Protein AF-A0A0G2FQZ4-F1 (afdb_monomer_lite)

Secondary structure (DSSP, 8-state):
--SSEEE--SHHHHHHHHHHHTTSEEEEEEE-TT-HHHHHHHHHHHHHHHHTTTEEEEEEETTTSHHHHHHTT--SSSEEEEEETTEEEEEEESS-HHHHHHHHT-----HHHHHHHHHHHHSTT--EEEE-SS-BTB--TT-HHHH---B----SPTTSHHHHHHHHHHHHHHHHHHH-GGG-EEEEEEEEEEETTTTTSHHHHHTHHHH-SS-TTTTTSEEEEEPPGGGSPTTEEEEEEEEEEEE-HHHHHHHHHHHHHHTSSEEEE----SBTHHHHTT-TTSS--SEEEE--GGGGGTSBTT--TTEEEEEEEEEEES---SEEEEES--SS-SSEEEEEEEPTTT--EEEEEE-EET----S--HHHHHHHHHHHHHH-GGGGTT-GGGG--EEEEEEEEEEEETTS-B--EEEEE-TTSPEEEEEE-B-BTT-TTTTHHHHHHHHHHHHHHHHHHHHHHHHHHHT--

Structure (mmCIF, N/CA/C/O backbone):
data_AF-A0A0G2FQZ4-F1
#
_entry.id   AF-A0A0G2FQZ4-F1
#
loop_
_atom_site.group_PDB
_atom_site.id
_atom_site.type_symbol
_atom_site.label_atom_id
_atom_site.label_alt_id
_atom_site.label_comp_id
_atom_site.label_asym_id
_atom_site.label_entity_id
_atom_site.label_seq_id
_atom_site.pdbx_PDB_ins_code
_atom_site.Cartn_x
_atom_site.Cartn_y
_atom_site.Cartn_z
_atom_site.occupancy
_atom_site.B_iso_or_equiv
_atom_site.auth_seq_id
_atom_site.auth_comp_id
_atom_site.auth_asym_id
_atom_site.auth_atom_id
_atom_site.pdbx_PDB_model_num
ATOM 1 N N . MET A 1 1 ? -29.193 20.112 5.923 1.00 38.94 1 MET A N 1
ATOM 2 C CA . MET A 1 1 ? -30.514 19.465 5.716 1.00 38.94 1 MET A CA 1
ATOM 3 C C . MET A 1 1 ? -30.246 17.968 5.620 1.00 38.94 1 MET A C 1
ATOM 5 O O . MET A 1 1 ? -29.115 17.638 5.292 1.00 38.94 1 MET A O 1
ATOM 9 N N . GLY A 1 2 ? -31.177 17.073 5.956 1.00 40.16 2 GLY A N 1
ATOM 10 C CA . GLY A 1 2 ? -30.874 15.635 5.943 1.00 40.16 2 GLY A CA 1
ATOM 11 C C . GLY A 1 2 ? -32.097 14.742 6.137 1.00 40.16 2 GLY A C 1
ATOM 12 O O . GLY A 1 2 ? -33.134 15.221 6.593 1.00 40.16 2 GLY A O 1
ATOM 13 N N . GLY A 1 3 ? -31.936 13.460 5.794 1.00 54.94 3 GLY A N 1
ATOM 14 C CA . GLY A 1 3 ? -32.988 12.440 5.801 1.00 54.94 3 GLY A CA 1
ATOM 15 C C . GLY A 1 3 ? -33.838 12.458 4.527 1.00 54.94 3 GLY A C 1
ATOM 16 O O . GLY A 1 3 ? -34.869 13.126 4.481 1.00 54.94 3 GLY A O 1
ATOM 17 N N . GLY A 1 4 ? -33.418 11.712 3.501 1.00 80.56 4 GLY A N 1
ATOM 18 C CA . GLY A 1 4 ? -34.180 11.523 2.261 1.00 80.56 4 GLY A CA 1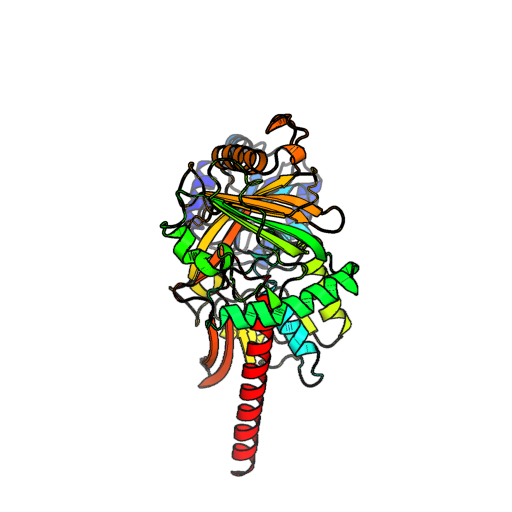
ATOM 19 C C . GLY A 1 4 ? -33.336 11.508 0.983 1.00 80.56 4 GLY A C 1
ATOM 20 O O . GLY A 1 4 ? -32.155 11.848 0.988 1.00 80.56 4 GLY A O 1
ATOM 21 N N . VAL A 1 5 ? -33.976 11.123 -0.127 1.00 92.50 5 VAL A N 1
ATOM 22 C CA . VAL A 1 5 ? -33.410 11.175 -1.486 1.00 92.50 5 VAL A CA 1
ATOM 23 C C . VAL A 1 5 ? -34.055 12.341 -2.229 1.00 92.50 5 VAL A C 1
ATOM 25 O O . VAL A 1 5 ? -35.254 12.315 -2.515 1.00 92.50 5 VAL A O 1
ATOM 28 N N . HIS A 1 6 ? -33.277 13.375 -2.530 1.00 95.31 6 HIS A N 1
ATOM 29 C CA . HIS A 1 6 ? -33.774 14.621 -3.108 1.00 95.31 6 HIS A CA 1
ATOM 30 C C . HIS A 1 6 ? -33.785 14.561 -4.644 1.00 95.31 6 HIS A C 1
ATOM 32 O O . HIS A 1 6 ? -32.773 14.260 -5.270 1.00 95.31 6 HIS A O 1
ATOM 38 N N . ASN A 1 7 ? -34.927 14.851 -5.272 1.00 96.44 7 ASN A N 1
ATOM 39 C CA . ASN A 1 7 ? -34.993 14.975 -6.730 1.00 96.44 7 ASN A CA 1
ATOM 40 C C . ASN A 1 7 ? -34.378 16.308 -7.166 1.00 96.44 7 ASN A C 1
ATOM 42 O O . ASN A 1 7 ? -34.721 17.338 -6.590 1.00 96.44 7 ASN A O 1
ATOM 46 N N . LEU A 1 8 ? -33.529 16.279 -8.189 1.00 97.19 8 LEU A N 1
ATOM 47 C CA . LEU A 1 8 ? -33.003 17.463 -8.863 1.00 97.19 8 LEU A CA 1
ATOM 48 C C . LEU A 1 8 ? -33.610 17.509 -10.270 1.00 97.19 8 LEU A C 1
ATOM 50 O O . LEU A 1 8 ? -33.634 16.495 -10.965 1.00 97.19 8 LEU A O 1
ATOM 54 N N . ALA A 1 9 ? -34.142 18.662 -10.661 1.00 95.19 9 ALA A N 1
ATOM 55 C CA . ALA A 1 9 ? -34.899 18.868 -11.896 1.00 95.19 9 ALA A CA 1
ATOM 56 C C . ALA A 1 9 ? -34.161 19.752 -12.921 1.00 95.19 9 ALA A C 1
ATOM 58 O O . ALA A 1 9 ? -34.719 20.096 -13.960 1.00 95.19 9 ALA A O 1
ATOM 59 N N . SER A 1 10 ? -32.917 20.156 -12.641 1.00 97.00 10 SER A N 1
ATOM 60 C CA . SER A 1 10 ? -32.083 20.907 -13.586 1.00 97.00 10 SER A CA 1
ATOM 61 C C . SER A 1 10 ? -30.588 20.792 -13.280 1.00 97.00 10 SER A C 1
ATOM 63 O O . SER A 1 10 ? -30.184 20.516 -12.147 1.00 97.00 10 SER A O 1
ATOM 65 N N . LYS A 1 11 ? -29.750 21.107 -14.274 1.00 94.31 11 LYS A N 1
ATOM 66 C CA . LYS A 1 11 ? -28.298 21.233 -14.098 1.00 94.31 11 LYS A CA 1
ATOM 67 C C . LYS A 1 11 ? -27.888 22.267 -13.043 1.00 94.31 11 LYS A C 1
ATOM 69 O O . LYS A 1 11 ? -26.976 22.001 -12.270 1.00 94.31 11 LYS A O 1
ATOM 74 N N . ALA A 1 12 ? -28.594 23.394 -12.936 1.00 96.31 12 ALA A N 1
ATOM 75 C CA . ALA A 1 12 ? -28.305 24.404 -11.914 1.00 96.31 12 ALA A CA 1
ATOM 76 C C . ALA A 1 12 ? -28.539 23.874 -10.483 1.00 96.31 12 ALA A C 1
ATOM 78 O O . ALA A 1 12 ? -27.800 24.214 -9.559 1.00 96.31 12 ALA A O 1
ATOM 79 N N . GLU A 1 13 ? -29.535 23.003 -10.291 1.00 96.44 13 GLU A N 1
ATOM 80 C CA . GLU A 1 13 ? -29.746 22.309 -9.016 1.00 96.44 13 GLU A CA 1
ATOM 81 C C . GLU A 1 13 ? -28.668 21.248 -8.749 1.00 96.44 13 GLU A C 1
ATOM 83 O O . GLU A 1 13 ? -28.275 21.072 -7.598 1.00 96.44 13 GLU A O 1
ATOM 88 N N . TRP A 1 14 ? -28.140 20.593 -9.788 1.00 95.94 14 TRP A N 1
ATOM 89 C CA . TRP A 1 14 ? -27.016 19.654 -9.682 1.00 95.94 14 TRP A CA 1
ATOM 90 C C . TRP A 1 14 ? -25.690 20.330 -9.304 1.00 95.94 14 TRP A C 1
ATOM 92 O O . TRP A 1 14 ? -25.050 19.929 -8.331 1.00 95.94 14 TRP A O 1
ATOM 102 N N . GLU A 1 15 ? -25.309 21.400 -10.002 1.00 94.38 15 GLU A N 1
ATOM 103 C CA . GLU A 1 15 ? -24.116 22.201 -9.688 1.00 94.38 15 GLU A CA 1
ATOM 104 C C . GLU A 1 15 ? -24.188 22.768 -8.260 1.00 94.38 15 GLU A C 1
ATOM 106 O O . GLU A 1 15 ? -23.214 22.723 -7.500 1.00 94.38 15 GLU A O 1
ATOM 111 N N . LYS A 1 16 ? -25.378 23.231 -7.852 1.00 94.88 16 LYS A N 1
ATOM 112 C CA . LYS A 1 16 ? -25.636 23.689 -6.485 1.00 94.88 16 LYS A CA 1
ATOM 113 C C . LYS A 1 16 ? -25.571 22.550 -5.463 1.00 94.88 16 LYS A C 1
ATOM 115 O O . LYS A 1 16 ? -24.991 22.749 -4.403 1.00 94.88 16 LYS A O 1
ATOM 120 N N . ALA A 1 17 ? -26.112 21.368 -5.762 1.00 93.44 17 ALA A N 1
ATOM 121 C CA . ALA A 1 17 ? -26.064 20.204 -4.875 1.00 93.44 17 ALA A CA 1
ATOM 122 C C . ALA A 1 17 ? -24.625 19.722 -4.612 1.00 93.44 17 ALA A C 1
ATOM 124 O O . ALA A 1 17 ? -24.269 19.456 -3.464 1.00 93.44 17 ALA A O 1
ATOM 125 N N . LEU A 1 18 ? -23.776 19.678 -5.648 1.00 89.81 18 LEU A N 1
ATOM 126 C CA . LEU A 1 18 ? -22.340 19.409 -5.494 1.00 89.81 18 LEU A CA 1
ATOM 127 C C . LEU A 1 18 ? -21.643 20.472 -4.631 1.00 89.81 18 LEU A C 1
ATOM 129 O O . LEU A 1 18 ? -20.832 20.132 -3.770 1.00 89.81 18 LEU A O 1
ATOM 133 N N . THR A 1 19 ? -21.970 21.749 -4.847 1.00 89.19 19 THR A N 1
ATOM 134 C CA . THR A 1 19 ? -21.366 22.877 -4.120 1.00 89.19 19 THR A CA 1
ATOM 135 C C . THR A 1 19 ? -21.771 22.889 -2.641 1.00 89.19 19 THR A C 1
ATOM 137 O O . THR A 1 19 ? -20.909 22.983 -1.768 1.00 89.19 19 THR A O 1
ATOM 140 N N . ASP A 1 20 ? -23.067 22.745 -2.346 1.00 90.56 20 ASP A N 1
ATOM 141 C CA . ASP A 1 20 ? -23.627 22.762 -0.988 1.00 90.56 20 ASP A CA 1
ATOM 142 C C . ASP A 1 20 ? -23.134 21.579 -0.132 1.00 90.56 20 ASP A C 1
ATOM 144 O O . ASP A 1 20 ? -22.959 21.727 1.079 1.00 90.56 20 ASP A O 1
ATOM 148 N N . ALA A 1 21 ? -22.900 20.410 -0.741 1.00 82.25 21 ALA A N 1
ATOM 149 C CA . ALA A 1 21 ? -22.370 19.232 -0.049 1.00 82.25 21 ALA A CA 1
ATOM 150 C C . ALA A 1 21 ? -20.895 19.394 0.371 1.00 82.25 21 ALA A C 1
ATOM 152 O O . ALA A 1 21 ? -20.440 18.758 1.330 1.00 82.25 21 ALA A O 1
ATOM 153 N N . GLY A 1 22 ? -20.133 20.245 -0.326 1.00 84.25 22 GLY A N 1
ATOM 154 C CA . GLY A 1 22 ? -18.739 20.554 -0.018 1.00 84.25 22 GLY A CA 1
ATOM 155 C C . GLY A 1 22 ? -17.857 19.305 0.081 1.00 84.25 22 GLY A C 1
ATOM 156 O O . GLY A 1 22 ? -17.551 18.660 -0.919 1.00 84.25 22 GLY A O 1
ATOM 157 N N . SER A 1 23 ? -17.424 18.967 1.302 1.00 73.69 23 SER A N 1
ATOM 158 C CA . SER A 1 23 ? -16.543 17.814 1.570 1.00 73.69 23 SER A CA 1
ATOM 159 C C . SER A 1 23 ? -17.260 16.555 2.074 1.00 73.69 23 SER A C 1
ATOM 161 O O . SER A 1 23 ? -16.607 15.549 2.379 1.00 73.69 23 SER A O 1
ATOM 163 N N . GLU A 1 24 ? -18.589 16.584 2.171 1.00 74.56 24 GLU A N 1
ATOM 164 C CA . GLU A 1 24 ? -19.391 15.396 2.459 1.00 74.56 24 GLU A CA 1
ATOM 165 C C . GLU A 1 24 ? -19.595 14.553 1.188 1.00 74.56 24 GLU A C 1
ATOM 167 O O . GLU A 1 24 ? -19.277 14.974 0.076 1.00 74.56 24 GLU A O 1
ATOM 172 N N . LEU A 1 25 ? -20.028 13.301 1.355 1.00 76.12 25 LEU A N 1
ATOM 173 C CA . LEU A 1 25 ? -20.219 12.394 0.222 1.00 76.12 25 LEU A CA 1
ATOM 174 C C . LEU A 1 25 ? -21.536 12.729 -0.486 1.00 76.12 25 LEU A C 1
ATOM 176 O O . LEU A 1 25 ? -22.551 12.925 0.170 1.00 76.12 25 LEU A O 1
ATOM 180 N N . VAL A 1 26 ? -21.541 12.730 -1.810 1.00 94.31 26 VAL A N 1
ATOM 181 C CA . VAL A 1 26 ? -22.738 12.863 -2.645 1.00 94.31 26 VAL A CA 1
ATOM 182 C C . VAL A 1 26 ? -23.010 11.522 -3.316 1.00 94.31 26 VAL A C 1
ATOM 184 O O . VAL A 1 26 ? -22.083 10.888 -3.820 1.00 94.31 26 VAL A O 1
ATOM 187 N N . VAL A 1 27 ? -24.270 11.089 -3.335 1.00 93.19 27 VAL A N 1
ATOM 188 C CA . VAL A 1 27 ? -24.733 9.868 -4.008 1.00 93.19 27 VAL A CA 1
ATOM 189 C C . VAL A 1 27 ? -25.872 10.251 -4.949 1.00 93.19 27 VAL A C 1
ATOM 191 O O . VAL A 1 27 ? -26.956 10.599 -4.488 1.00 93.19 27 VAL A O 1
ATOM 194 N N . LEU A 1 28 ? -25.628 10.200 -6.257 1.00 97.50 28 LEU A N 1
ATOM 195 C CA . LEU A 1 28 ? -26.597 10.541 -7.297 1.00 97.50 28 LEU A CA 1
ATOM 196 C C . LEU A 1 28 ? -27.138 9.270 -7.968 1.00 97.50 28 LEU A C 1
ATOM 198 O O . LEU A 1 28 ? -26.379 8.543 -8.608 1.00 97.50 28 LEU A O 1
ATOM 202 N N . ASP A 1 29 ? -28.443 9.028 -7.853 1.00 97.50 29 ASP A N 1
ATOM 203 C CA . ASP A 1 29 ? -29.185 7.997 -8.591 1.00 97.50 29 ASP A CA 1
ATOM 204 C C . ASP A 1 29 ? -29.658 8.553 -9.946 1.00 97.50 29 ASP A C 1
ATOM 206 O O . ASP A 1 29 ? -30.563 9.390 -10.009 1.00 97.50 29 ASP A O 1
ATOM 210 N N . CYS A 1 30 ? -29.027 8.117 -11.037 1.00 97.69 30 CYS A N 1
ATOM 211 C CA . CYS A 1 30 ? -29.455 8.439 -12.398 1.00 97.69 30 CYS A CA 1
ATOM 212 C C . CYS A 1 30 ? -30.462 7.372 -12.849 1.00 97.69 30 CYS A C 1
ATOM 214 O O . CYS A 1 30 ? -30.067 6.266 -13.242 1.00 97.69 30 CYS A O 1
ATOM 216 N N . PHE A 1 31 ? -31.755 7.692 -12.763 1.00 97.81 31 PHE A N 1
ATOM 217 C CA . PHE A 1 31 ? -32.866 6.769 -13.017 1.00 97.81 31 PHE A CA 1
ATOM 218 C C . PHE A 1 31 ? -33.664 7.166 -14.272 1.00 97.81 31 PHE A C 1
ATOM 220 O O . PHE A 1 31 ? -33.356 8.159 -14.920 1.00 97.81 31 PHE A O 1
ATOM 227 N N . ALA A 1 32 ? -34.683 6.376 -14.625 1.00 96.31 32 ALA A N 1
ATOM 228 C CA . ALA A 1 32 ? -35.689 6.757 -15.620 1.00 96.31 32 ALA A CA 1
ATOM 229 C C . ALA A 1 32 ? -37.085 6.257 -15.207 1.00 96.31 32 ALA A C 1
ATOM 231 O O . ALA A 1 32 ? -37.206 5.155 -14.657 1.00 96.31 32 ALA A O 1
ATOM 232 N N . THR A 1 33 ? -38.158 6.995 -15.497 1.00 95.06 33 THR A N 1
ATOM 233 C CA . THR A 1 33 ? -39.538 6.607 -15.121 1.00 95.06 33 THR A CA 1
ATOM 234 C C . THR A 1 33 ? -39.982 5.237 -15.658 1.00 95.06 33 THR A C 1
ATOM 236 O O . THR A 1 33 ? -40.796 4.555 -15.026 1.00 95.06 33 THR A O 1
ATOM 239 N N . TRP A 1 34 ? -39.450 4.782 -16.794 1.00 94.38 34 TRP A N 1
ATOM 240 C CA . TRP A 1 34 ? -39.745 3.479 -17.409 1.00 94.38 34 TRP A CA 1
ATOM 241 C C . TRP A 1 34 ? -38.851 2.335 -16.898 1.00 94.38 34 TRP A C 1
ATOM 243 O O . TRP A 1 34 ? -39.189 1.162 -17.063 1.00 94.38 34 TRP A O 1
ATOM 253 N N . CYS A 1 35 ? -37.747 2.644 -16.217 1.00 95.38 35 CYS A N 1
ATOM 254 C CA . CYS A 1 35 ? -36.758 1.673 -15.755 1.00 95.38 35 CYS A CA 1
ATOM 255 C C . CYS A 1 35 ? -37.290 0.779 -14.612 1.00 95.38 35 CYS A C 1
ATOM 257 O O . CYS A 1 35 ? -37.469 1.209 -13.470 1.00 95.38 35 CYS A O 1
ATOM 259 N N . GLY A 1 36 ? -37.496 -0.511 -14.902 1.00 94.56 36 GLY A N 1
ATOM 260 C CA . GLY A 1 36 ? -37.911 -1.517 -13.913 1.00 94.56 36 GLY A CA 1
ATOM 261 C C . GLY A 1 36 ? -36.935 -1.680 -12.734 1.00 94.56 36 GLY A C 1
ATOM 262 O O . GLY A 1 36 ? -37.365 -1.562 -11.586 1.00 94.56 36 GLY A O 1
ATOM 263 N N . PRO A 1 37 ? -35.622 -1.885 -12.968 1.00 94.94 37 PRO A N 1
ATOM 264 C CA . PRO A 1 37 ? -34.636 -2.007 -11.891 1.00 94.94 37 PRO A CA 1
ATOM 265 C C . PRO A 1 37 ? -34.536 -0.769 -10.986 1.00 94.94 37 PRO A C 1
ATOM 267 O O . PRO A 1 37 ? -34.324 -0.917 -9.786 1.00 94.94 37 PRO A O 1
ATOM 270 N N . CYS A 1 38 ? -34.777 0.430 -11.524 1.00 95.81 38 CYS A N 1
ATOM 271 C CA . CYS A 1 38 ? -34.823 1.680 -10.762 1.00 95.81 38 CYS A CA 1
ATOM 272 C C . CYS A 1 38 ? -35.952 1.659 -9.717 1.00 95.81 38 CYS A C 1
ATOM 274 O O . CYS A 1 38 ? -35.746 1.980 -8.548 1.00 95.81 38 CYS A O 1
ATOM 276 N N . LYS A 1 39 ? -37.139 1.177 -10.107 1.00 94.88 39 LYS A N 1
ATOM 277 C CA . LYS A 1 39 ? -38.287 1.005 -9.197 1.00 94.88 39 LYS A CA 1
ATOM 278 C C . LYS A 1 39 ? -38.024 -0.044 -8.113 1.00 94.88 39 LYS A C 1
ATOM 280 O O . LYS A 1 39 ? -38.529 0.100 -7.005 1.00 94.88 39 LYS A O 1
ATOM 285 N N . MET A 1 40 ? -37.222 -1.072 -8.410 1.00 94.00 40 MET A N 1
ATOM 286 C CA . MET A 1 40 ? -36.835 -2.091 -7.425 1.00 94.00 40 MET A CA 1
ATOM 287 C C . MET A 1 40 ? -35.807 -1.581 -6.404 1.00 94.00 40 MET A C 1
ATOM 289 O O . MET A 1 40 ? -35.879 -1.964 -5.239 1.00 94.00 40 MET A O 1
ATOM 293 N N . ILE A 1 41 ? -34.851 -0.739 -6.817 1.00 95.12 41 ILE A N 1
ATOM 294 C CA . ILE A 1 41 ? -33.781 -0.262 -5.926 1.00 95.12 41 ILE A CA 1
ATOM 295 C C . ILE A 1 41 ? -34.196 0.940 -5.070 1.00 95.12 41 ILE A C 1
ATOM 297 O O . ILE A 1 41 ? -33.734 1.046 -3.935 1.00 95.12 41 ILE A O 1
ATOM 301 N N . ALA A 1 42 ? -35.084 1.813 -5.563 1.00 95.12 42 ALA A N 1
ATOM 302 C CA . ALA A 1 42 ? -35.413 3.090 -4.923 1.00 95.12 42 ALA A CA 1
ATOM 303 C C . ALA A 1 42 ? -35.764 3.011 -3.416 1.00 95.12 42 ALA A C 1
ATOM 305 O O . ALA A 1 42 ? -35.213 3.816 -2.661 1.00 95.12 42 ALA A O 1
ATOM 306 N N . PRO A 1 43 ? -36.565 2.042 -2.912 1.00 94.94 43 PRO A N 1
ATOM 307 C CA . PRO A 1 43 ? -36.815 1.917 -1.471 1.00 94.94 43 PRO A CA 1
ATOM 308 C C . PRO A 1 43 ? -35.528 1.704 -0.663 1.00 94.94 43 PRO A C 1
ATOM 310 O O . PRO A 1 43 ? -35.376 2.248 0.428 1.00 94.94 43 PRO A O 1
ATOM 313 N N . LYS A 1 44 ? -34.559 0.968 -1.223 1.00 92.69 44 LYS A N 1
ATOM 314 C CA . LYS A 1 44 ? -33.281 0.696 -0.563 1.00 92.69 44 LYS A CA 1
ATOM 315 C C . LYS A 1 44 ? -32.315 1.887 -0.621 1.00 92.69 44 LYS A C 1
ATOM 317 O O . LYS A 1 44 ? -31.470 2.019 0.258 1.00 92.69 44 LYS A O 1
ATOM 322 N N . ILE A 1 45 ? -32.472 2.794 -1.587 1.00 93.62 45 ILE A N 1
ATOM 323 C CA . ILE A 1 45 ? -31.765 4.087 -1.588 1.00 93.62 45 ILE A CA 1
ATOM 324 C C . ILE A 1 45 ? -32.342 5.017 -0.513 1.00 93.62 45 ILE A C 1
ATOM 326 O O . ILE A 1 45 ? -31.581 5.708 0.160 1.00 93.62 45 ILE A O 1
ATOM 330 N N . VAL A 1 46 ? -33.659 4.973 -0.269 1.00 93.88 46 VAL A N 1
ATOM 331 C CA . VAL A 1 46 ? -34.282 5.694 0.855 1.00 93.88 46 VAL A CA 1
ATOM 332 C C . VAL A 1 46 ? -33.772 5.163 2.199 1.00 93.88 46 VAL A C 1
ATOM 334 O O . VAL A 1 46 ? -33.321 5.969 3.013 1.00 93.88 46 VAL A O 1
ATOM 337 N N . ASP A 1 47 ? -33.728 3.842 2.415 1.00 88.44 47 ASP A N 1
ATOM 338 C CA . ASP A 1 47 ? -33.050 3.246 3.583 1.00 88.44 47 ASP A CA 1
ATOM 339 C C . ASP A 1 47 ? -31.620 3.792 3.746 1.00 88.44 47 ASP A C 1
ATOM 341 O O . AS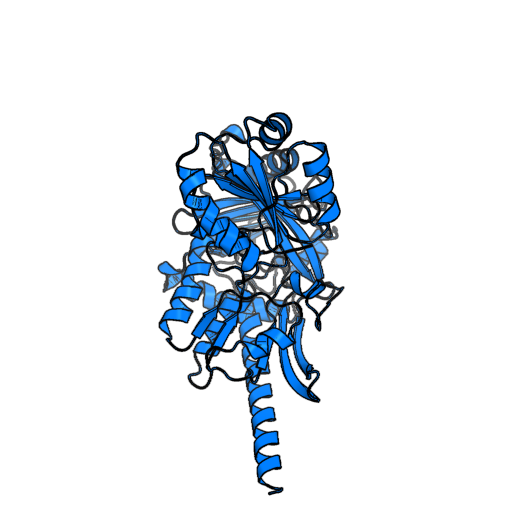P A 1 47 ? -31.244 4.218 4.836 1.00 88.44 47 ASP A O 1
ATOM 345 N N . PHE A 1 48 ? -30.819 3.794 2.671 1.00 83.81 48 PHE A N 1
ATOM 346 C CA . PHE A 1 48 ? -29.439 4.282 2.713 1.00 83.81 48 PHE A CA 1
ATOM 347 C C . PHE A 1 48 ? -29.357 5.779 3.043 1.00 83.81 48 PHE A C 1
ATOM 349 O O . PHE A 1 48 ? -28.497 6.165 3.831 1.00 83.81 48 PHE A O 1
ATOM 356 N N . SER A 1 49 ? -30.287 6.606 2.557 1.00 90.69 49 SER A N 1
ATOM 357 C CA . SER A 1 49 ? -30.354 8.031 2.920 1.00 90.69 49 SER A CA 1
ATOM 358 C C . SER A 1 49 ? -30.653 8.286 4.402 1.00 90.69 49 SER A C 1
ATOM 360 O O . SER A 1 49 ? -30.260 9.319 4.940 1.00 90.69 49 SER A O 1
ATOM 362 N N . ASN A 1 50 ? -31.281 7.321 5.083 1.00 84.56 50 ASN A N 1
ATOM 363 C CA . ASN A 1 50 ? -31.497 7.348 6.531 1.00 84.56 50 ASN A CA 1
ATOM 364 C C . ASN A 1 50 ? -30.325 6.702 7.302 1.00 84.56 50 ASN A C 1
ATOM 366 O O . ASN A 1 50 ? -29.974 7.146 8.390 1.00 84.56 50 ASN A O 1
ATOM 370 N N . GLN A 1 51 ? -29.692 5.668 6.738 1.00 77.88 51 GLN A N 1
ATOM 371 C CA . GLN A 1 51 ? -28.549 4.948 7.323 1.00 77.88 51 GLN A CA 1
ATOM 372 C C . GLN A 1 51 ? -27.241 5.762 7.278 1.00 77.88 51 GLN A C 1
ATOM 374 O O . GLN A 1 51 ? -26.369 5.585 8.131 1.00 77.88 51 GLN A O 1
ATOM 379 N N . PHE A 1 52 ? -27.089 6.646 6.289 1.00 72.94 52 PHE A N 1
ATOM 380 C CA . PHE A 1 52 ? -25.857 7.384 6.006 1.00 72.94 52 PHE A CA 1
ATOM 381 C C . PHE A 1 52 ? -26.072 8.906 6.031 1.00 72.94 52 PHE A C 1
ATOM 383 O O . PHE A 1 52 ? -25.729 9.597 5.081 1.00 72.94 52 PHE A O 1
ATOM 390 N N . GLU A 1 53 ? -26.554 9.442 7.158 1.00 78.56 53 GLU A N 1
ATOM 391 C CA . GLU A 1 53 ? -26.871 10.870 7.419 1.00 78.56 53 GLU A CA 1
ATOM 392 C C . GLU A 1 53 ? -25.793 11.920 7.041 1.00 78.56 53 GLU A C 1
ATOM 394 O O . GLU A 1 53 ? -26.050 13.118 7.114 1.00 78.56 53 GLU A O 1
ATOM 399 N N . LYS A 1 54 ? -24.563 11.492 6.725 1.00 75.19 54 LYS A N 1
ATOM 400 C CA . LYS A 1 54 ? -23.404 12.333 6.346 1.00 75.19 54 LYS A CA 1
ATOM 401 C C . LYS A 1 54 ? -23.032 12.176 4.865 1.00 75.19 54 LYS A C 1
ATOM 403 O O . LYS A 1 54 ? -21.902 12.454 4.460 1.00 75.19 54 LYS A O 1
ATOM 408 N N . ALA A 1 55 ? -23.965 11.638 4.089 1.00 80.56 55 ALA A N 1
ATOM 409 C CA . ALA A 1 55 ? -23.940 11.590 2.645 1.00 80.56 55 ALA A CA 1
ATOM 410 C C . ALA A 1 55 ? -25.256 12.181 2.121 1.00 80.56 55 ALA A C 1
ATOM 412 O O . ALA A 1 55 ? -26.331 11.894 2.646 1.00 80.56 55 ALA A O 1
ATOM 413 N N . HIS A 1 56 ? -25.161 13.018 1.096 1.00 92.38 56 HIS A N 1
ATOM 414 C CA . HIS A 1 56 ? -26.286 13.691 0.464 1.00 92.38 56 HIS A CA 1
ATOM 415 C C . HIS A 1 56 ? -26.785 12.819 -0.685 1.00 92.38 56 HIS A C 1
ATOM 417 O O . HIS A 1 56 ? -26.040 12.549 -1.629 1.00 92.38 56 HIS A O 1
ATOM 423 N N . PHE A 1 57 ? -28.026 12.344 -0.589 1.00 95.75 57 PHE A N 1
ATOM 424 C CA . PHE A 1 57 ? -28.626 11.477 -1.599 1.00 95.75 57 PHE A CA 1
ATOM 425 C C . PHE A 1 57 ? -29.502 12.303 -2.532 1.00 95.75 57 PHE A C 1
ATOM 427 O O . PHE A 1 57 ? -30.474 12.928 -2.103 1.00 95.75 57 PHE A O 1
ATOM 434 N N . TYR A 1 58 ? -29.174 12.258 -3.816 1.00 97.88 58 TYR A N 1
ATOM 435 C CA . TYR A 1 58 ? -29.902 12.927 -4.882 1.00 97.88 58 TYR A CA 1
ATOM 436 C C . TYR A 1 58 ? -30.331 11.931 -5.952 1.00 97.88 58 TYR A C 1
ATOM 438 O O . TYR A 1 58 ? -29.785 10.832 -6.058 1.00 97.88 58 TYR A O 1
ATOM 446 N N . LYS A 1 59 ? -31.285 12.337 -6.786 1.00 97.81 59 LYS A N 1
ATOM 447 C CA . LYS A 1 59 ? -31.647 11.617 -8.003 1.00 97.81 59 LYS A CA 1
ATOM 448 C C . LYS A 1 59 ? -31.991 12.573 -9.141 1.00 97.81 59 LYS A C 1
ATOM 450 O O . LYS A 1 59 ? -32.586 13.621 -8.890 1.00 97.81 59 LYS A O 1
ATOM 455 N N . ILE A 1 60 ? -31.667 12.174 -10.366 1.00 97.94 60 ILE A N 1
ATOM 456 C CA . ILE A 1 60 ? -32.115 12.813 -11.613 1.00 97.94 60 ILE A CA 1
ATOM 457 C C . ILE A 1 60 ? -32.808 11.767 -12.480 1.00 97.94 60 ILE A C 1
ATOM 459 O O . ILE A 1 60 ? -32.343 10.625 -12.550 1.00 97.94 60 ILE A O 1
ATOM 463 N N . ASP A 1 61 ? -33.906 12.144 -13.135 1.00 97.75 61 ASP A N 1
ATOM 464 C CA . ASP A 1 61 ? -34.401 11.357 -14.263 1.00 97.75 61 ASP A CA 1
ATOM 465 C C . ASP A 1 61 ? -33.590 11.750 -15.502 1.00 97.75 61 ASP A C 1
ATOM 467 O O . ASP A 1 61 ? -33.455 12.938 -15.806 1.00 97.75 61 ASP A O 1
ATOM 471 N N . VAL A 1 62 ? -33.008 10.771 -16.192 1.00 97.25 62 VAL A N 1
ATOM 472 C CA . VAL A 1 62 ? -32.154 11.027 -17.362 1.00 97.25 62 VAL A CA 1
ATOM 473 C C . VAL A 1 62 ? -32.936 11.546 -18.571 1.00 97.25 62 VAL A C 1
ATOM 475 O O . VAL A 1 62 ? -32.328 12.151 -19.451 1.00 97.25 62 VAL A O 1
ATOM 478 N N . ASP A 1 63 ? -34.257 11.340 -18.608 1.00 96.19 63 ASP A N 1
ATOM 479 C CA . ASP A 1 63 ? -35.125 11.876 -19.660 1.00 96.19 63 ASP A CA 1
ATOM 480 C C . ASP A 1 63 ? -35.520 13.344 -19.377 1.00 96.19 63 ASP A C 1
ATOM 482 O O . ASP A 1 63 ? -35.771 14.105 -20.312 1.00 96.19 63 ASP A O 1
ATOM 486 N N . GLU A 1 64 ? -35.552 13.762 -18.101 1.00 96.88 64 GLU A N 1
ATOM 487 C CA . GLU A 1 64 ? -35.886 15.138 -17.679 1.00 96.88 64 GLU A CA 1
ATOM 488 C C . GLU A 1 64 ? -34.650 16.048 -17.561 1.00 96.88 64 GLU A C 1
ATOM 490 O O . GLU A 1 64 ? -34.740 17.242 -17.848 1.00 96.88 64 GLU A O 1
ATOM 495 N N . VAL A 1 65 ? -33.488 15.495 -17.181 1.00 96.69 65 VAL A N 1
ATOM 496 C CA . VAL A 1 65 ? -32.210 16.223 -17.033 1.00 96.69 65 VAL A CA 1
ATOM 497 C C . VAL A 1 65 ? -31.119 15.612 -17.945 1.00 96.69 65 VAL A C 1
ATOM 499 O O . VAL A 1 65 ? -30.092 15.113 -17.466 1.00 96.69 65 VAL A O 1
ATOM 502 N N . PRO A 1 66 ? -31.331 15.599 -19.280 1.00 96.00 66 PRO A N 1
ATOM 503 C CA . PRO A 1 66 ? -30.473 14.876 -20.221 1.00 96.00 66 PRO A CA 1
ATOM 504 C C . PRO A 1 66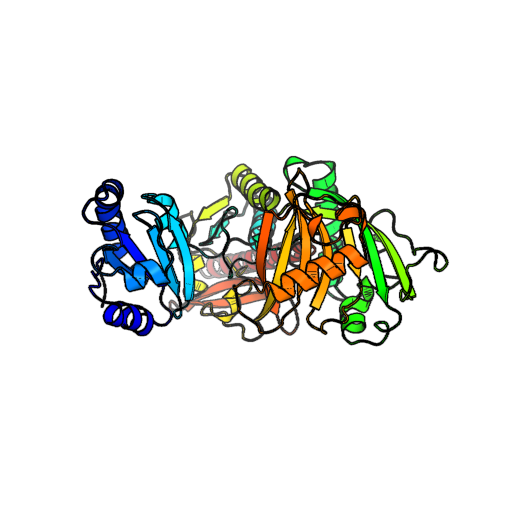 ? -29.080 15.495 -20.389 1.00 96.00 66 PRO A C 1
ATOM 506 O O 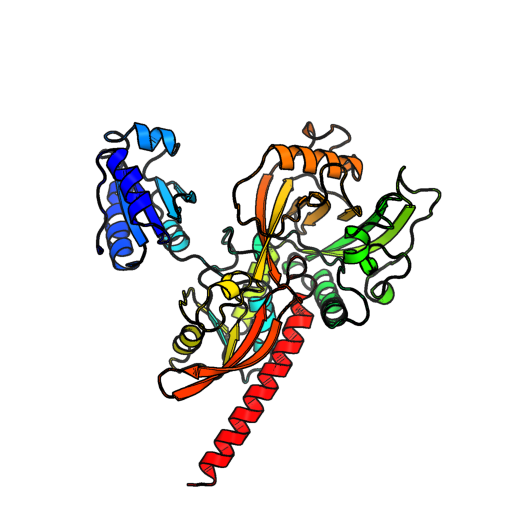. PRO A 1 66 ? -28.152 14.795 -20.786 1.00 96.00 66 PRO A O 1
ATOM 509 N N . ASP A 1 67 ? -28.903 16.781 -20.077 1.00 95.25 67 ASP A N 1
ATOM 510 C CA . ASP A 1 67 ? -27.613 17.471 -20.148 1.00 95.25 67 ASP A CA 1
ATOM 511 C C . ASP A 1 67 ? -26.646 16.975 -19.060 1.00 95.25 67 ASP A C 1
ATOM 513 O O . ASP A 1 67 ? -25.516 16.595 -19.371 1.00 95.25 67 ASP A O 1
ATOM 517 N N . VAL A 1 68 ? -27.110 16.860 -17.810 1.00 95.75 68 VAL A N 1
ATOM 518 C CA . VAL A 1 68 ? -26.343 16.233 -16.719 1.00 95.75 68 VAL A CA 1
ATOM 519 C C . VAL A 1 68 ? -26.124 14.743 -16.991 1.00 95.75 68 VAL A C 1
ATOM 521 O O . VAL A 1 68 ? -25.023 14.236 -16.776 1.00 95.75 68 VAL A O 1
ATOM 524 N N . ALA A 1 69 ? -27.130 14.028 -17.507 1.00 95.50 69 ALA A N 1
ATOM 525 C CA . ALA A 1 69 ? -26.982 12.613 -17.849 1.00 95.50 69 ALA A CA 1
ATOM 526 C C . ALA A 1 69 ? -25.929 12.380 -18.954 1.00 95.50 69 ALA A C 1
ATOM 528 O O . ALA A 1 69 ? -25.139 11.434 -18.867 1.00 95.50 69 ALA A O 1
ATOM 529 N N . GLN A 1 70 ? -25.872 13.259 -19.961 1.00 95.06 70 GLN A N 1
ATOM 530 C CA . GLN A 1 70 ? -24.861 13.229 -21.018 1.00 95.06 70 GLN A CA 1
ATOM 531 C C . GLN A 1 70 ? -23.466 13.593 -20.487 1.00 95.06 70 GLN A C 1
ATOM 533 O O . GLN A 1 70 ? -22.500 12.899 -20.805 1.00 95.06 70 GLN A O 1
ATOM 538 N N . GLU A 1 71 ? -23.353 14.638 -19.663 1.00 92.94 71 GLU A N 1
ATOM 539 C CA . GLU A 1 71 ? -22.091 15.091 -19.062 1.00 92.94 71 GLU A CA 1
ATOM 540 C C . GLU A 1 71 ? -21.470 14.031 -18.144 1.00 92.94 71 GLU A C 1
ATOM 542 O O . GLU A 1 71 ? -20.280 13.735 -18.241 1.00 92.94 71 GLU A O 1
ATOM 547 N N . LEU A 1 72 ? -22.292 13.381 -17.315 1.00 91.56 72 LEU A N 1
ATOM 548 C CA . LEU A 1 72 ? -21.871 12.267 -16.464 1.00 91.56 72 LEU A CA 1
ATOM 549 C C . LEU A 1 72 ? -21.702 10.944 -17.237 1.00 91.56 72 LEU A C 1
ATOM 551 O O . LEU A 1 72 ? -21.327 9.929 -16.642 1.00 91.56 72 LEU A O 1
ATOM 555 N N . GLY A 1 73 ? -21.950 10.932 -18.550 1.00 94.00 73 GLY A N 1
ATOM 556 C CA . GLY A 1 73 ? -21.723 9.784 -19.427 1.00 94.00 73 GLY A CA 1
ATOM 557 C C . GLY A 1 73 ? -22.633 8.584 -19.149 1.00 94.00 73 GLY A C 1
ATOM 558 O O . GLY A 1 73 ? -22.205 7.447 -19.355 1.00 94.00 73 GLY A O 1
ATOM 559 N N . ILE A 1 74 ? -23.857 8.812 -18.663 1.00 95.81 74 ILE A N 1
ATOM 560 C CA . ILE A 1 74 ? -24.802 7.751 -18.290 1.00 95.81 74 ILE A CA 1
ATOM 561 C C . ILE A 1 74 ? -25.246 6.965 -19.536 1.00 95.81 74 ILE A C 1
ATOM 563 O O . ILE A 1 74 ? -25.621 7.539 -20.556 1.00 95.81 74 ILE A O 1
ATOM 567 N N . ARG A 1 75 ? -25.185 5.627 -19.462 1.00 91.94 75 ARG A N 1
ATOM 568 C CA . ARG A 1 75 ? -25.502 4.707 -20.583 1.00 91.94 75 ARG A CA 1
ATOM 569 C C . ARG A 1 75 ? -26.478 3.581 -20.229 1.00 91.94 75 ARG A C 1
ATOM 571 O O . ARG A 1 75 ? -26.861 2.811 -21.105 1.00 91.94 75 ARG A O 1
ATOM 578 N N . ALA A 1 76 ? -26.842 3.449 -18.958 1.00 92.25 76 ALA A N 1
ATOM 579 C CA . ALA A 1 76 ? -27.762 2.438 -18.450 1.00 92.25 76 ALA A CA 1
ATOM 580 C C . ALA A 1 76 ? -28.375 2.919 -17.129 1.00 92.25 76 ALA A C 1
ATOM 582 O O . ALA A 1 76 ? -27.731 3.659 -16.384 1.00 92.25 76 ALA A O 1
ATOM 583 N N . MET A 1 77 ? -29.601 2.488 -16.828 1.00 96.75 77 MET A N 1
ATOM 584 C CA . MET A 1 77 ? -30.343 2.938 -15.649 1.00 96.75 77 MET A CA 1
ATOM 585 C C . MET A 1 77 ? -30.762 1.737 -14.776 1.00 96.75 77 MET A C 1
ATOM 587 O O . MET A 1 77 ? -31.176 0.704 -15.315 1.00 96.75 77 MET A O 1
ATOM 591 N N . PRO A 1 78 ? -30.679 1.844 -13.436 1.00 96.75 78 PRO A N 1
ATOM 592 C CA . PRO A 1 78 ? -30.104 2.968 -12.698 1.00 96.75 78 PRO A CA 1
ATOM 593 C C . PRO A 1 78 ? -28.573 2.968 -12.824 1.00 96.75 78 PRO A C 1
ATOM 595 O O . PRO A 1 78 ? -27.964 1.901 -12.925 1.00 96.75 78 PRO A O 1
ATOM 598 N N . THR A 1 79 ? -27.950 4.143 -12.783 1.00 96.06 79 THR A N 1
ATOM 599 C CA . THR A 1 79 ? -26.505 4.273 -12.540 1.00 96.06 79 THR A CA 1
ATOM 600 C C . THR A 1 79 ? -26.287 5.210 -11.365 1.00 96.06 79 THR A C 1
ATOM 602 O O . THR A 1 79 ? -26.748 6.348 -11.372 1.00 96.06 79 THR A O 1
ATOM 605 N N . PHE A 1 80 ? -25.562 4.729 -10.362 1.00 94.31 80 PHE A N 1
ATOM 606 C CA . PHE A 1 80 ? -25.211 5.492 -9.174 1.00 94.31 80 PHE A CA 1
ATOM 607 C C . PHE A 1 80 ? -23.839 6.117 -9.361 1.00 94.31 80 PHE A C 1
ATOM 609 O O . PHE A 1 80 ? -22.859 5.406 -9.581 1.00 94.31 80 PHE A O 1
ATOM 616 N N . LYS A 1 81 ? -23.764 7.439 -9.245 1.00 91.00 81 LYS A N 1
ATOM 617 C CA . LYS A 1 81 ? -22.523 8.212 -9.293 1.00 91.00 81 LYS A CA 1
ATOM 618 C C . LYS A 1 81 ? -22.235 8.761 -7.899 1.00 91.00 81 LYS A C 1
ATOM 620 O O . LYS A 1 81 ? -23.121 9.333 -7.268 1.00 91.00 81 LYS A O 1
ATOM 625 N N . LEU A 1 82 ? -21.018 8.565 -7.400 1.00 87.06 82 LEU A N 1
ATOM 626 C CA . LEU A 1 82 ? -20.594 9.079 -6.098 1.00 87.06 82 LEU A CA 1
ATOM 627 C C . LEU A 1 82 ? -19.606 10.223 -6.306 1.00 87.06 82 LEU A C 1
ATOM 629 O O . LEU A 1 82 ? -18.668 10.073 -7.088 1.00 87.06 82 LEU A O 1
ATOM 633 N N . PHE A 1 83 ? -19.780 11.326 -5.577 1.00 84.31 83 PHE A N 1
ATOM 634 C CA . PHE A 1 83 ? -18.900 12.498 -5.649 1.00 84.31 83 PHE A CA 1
ATOM 635 C C . PHE A 1 83 ? -18.461 12.965 -4.264 1.00 84.31 83 PHE A C 1
ATOM 637 O O . PHE A 1 83 ? -19.142 12.718 -3.268 1.00 84.31 83 PHE A O 1
ATOM 644 N N . LYS A 1 84 ? -17.322 13.651 -4.189 1.00 76.62 84 LYS A N 1
ATOM 645 C CA . LYS A 1 84 ? -16.828 14.288 -2.964 1.00 76.62 84 LYS A CA 1
ATOM 646 C C . LYS A 1 84 ? -15.905 15.449 -3.324 1.00 76.62 84 LYS A C 1
ATOM 648 O O . LYS A 1 84 ? -15.083 15.298 -4.218 1.00 76.62 84 LYS A O 1
ATOM 653 N N . ASN A 1 85 ? -16.012 16.589 -2.636 1.00 76.12 85 ASN A N 1
ATOM 654 C CA . ASN A 1 85 ? -15.317 17.829 -3.025 1.00 76.12 85 ASN A CA 1
ATOM 655 C C . ASN A 1 85 ? -15.649 18.279 -4.471 1.00 76.12 85 ASN A C 1
ATOM 657 O O . ASN A 1 85 ? -14.830 18.923 -5.116 1.00 76.12 85 ASN A O 1
ATOM 661 N N . GLY A 1 86 ? -16.817 17.895 -5.004 1.00 77.44 86 GLY A N 1
ATOM 662 C CA . GLY A 1 86 ? -17.204 18.098 -6.409 1.00 77.44 86 GLY A CA 1
ATOM 663 C C . GLY A 1 86 ? -16.692 17.039 -7.404 1.00 77.44 86 GLY A C 1
ATOM 664 O O . GLY A 1 86 ? -17.270 16.901 -8.478 1.00 77.44 86 GLY A O 1
ATOM 665 N N . GLU A 1 87 ? -15.671 16.247 -7.065 1.00 76.62 87 GLU A N 1
ATOM 666 C CA . GLU A 1 87 ? -15.066 15.251 -7.968 1.00 76.62 87 GLU A CA 1
ATOM 667 C C . GLU A 1 87 ? -15.797 13.899 -7.925 1.00 76.62 87 GLU A C 1
ATOM 669 O O . GLU A 1 87 ? -16.233 13.469 -6.856 1.00 76.62 87 GLU A O 1
ATOM 674 N N . GLN A 1 88 ? -15.901 13.185 -9.059 1.00 82.56 88 GLN A N 1
ATOM 675 C CA . GLN A 1 88 ? -16.476 11.830 -9.096 1.00 82.56 88 GLN A CA 1
ATOM 676 C C . GLN A 1 88 ? -15.503 10.819 -8.461 1.00 82.56 88 GLN A C 1
ATOM 678 O O . GLN A 1 88 ? -14.430 10.557 -8.998 1.00 82.56 88 GLN A O 1
ATOM 683 N N . VAL A 1 89 ? -15.908 10.199 -7.350 1.00 68.44 89 VAL A N 1
ATOM 684 C CA . VAL A 1 89 ? -15.115 9.212 -6.591 1.00 68.44 89 VAL A CA 1
ATOM 685 C C . VAL A 1 89 ? -15.585 7.764 -6.770 1.00 68.44 89 VAL A C 1
ATOM 687 O O . VAL A 1 89 ? -14.892 6.844 -6.345 1.00 68.44 89 VAL A O 1
ATOM 690 N N . GLY A 1 90 ? -16.741 7.522 -7.398 1.00 72.00 90 GLY A N 1
ATOM 691 C CA . GLY A 1 90 ? -17.227 6.160 -7.644 1.00 72.00 90 GLY A CA 1
ATOM 692 C C . GLY A 1 90 ? -18.395 6.067 -8.624 1.00 72.00 90 GLY A C 1
ATOM 693 O O . GLY A 1 90 ? -19.067 7.057 -8.911 1.00 72.00 90 GLY A O 1
ATOM 694 N N . GLU A 1 91 ? -18.635 4.858 -9.134 1.00 86.38 91 GLU A N 1
ATOM 695 C CA . GLU A 1 91 ? -19.723 4.542 -10.065 1.00 86.38 91 GLU A CA 1
ATOM 696 C C . GLU A 1 91 ? -20.219 3.102 -9.858 1.00 86.38 91 GLU A C 1
ATOM 698 O O . GLU A 1 91 ? -19.414 2.184 -9.691 1.00 86.38 91 GLU A O 1
ATOM 703 N N . ILE A 1 92 ? -21.540 2.895 -9.867 1.00 85.69 92 ILE A N 1
ATOM 704 C CA . ILE A 1 92 ? -22.180 1.574 -9.849 1.00 85.69 92 ILE A CA 1
ATOM 705 C C . ILE A 1 92 ? -23.295 1.559 -10.895 1.00 85.69 92 ILE A C 1
ATOM 707 O O . ILE A 1 92 ? -24.321 2.215 -10.726 1.00 85.69 92 ILE A O 1
ATOM 711 N N . VAL A 1 93 ? -23.124 0.767 -11.952 1.00 91.25 93 VAL A N 1
ATOM 712 C CA . VAL A 1 93 ? -24.172 0.532 -12.953 1.00 91.25 93 VAL A CA 1
ATOM 713 C C . VAL A 1 93 ? -25.082 -0.613 -12.494 1.00 91.25 93 VAL A C 1
ATOM 715 O O . VAL A 1 93 ? -24.611 -1.698 -12.146 1.00 91.25 93 VAL A O 1
ATOM 718 N N . GLY A 1 94 ? -26.394 -0.386 -12.534 1.00 88.38 94 GLY A N 1
ATOM 719 C CA . GLY A 1 94 ? -27.429 -1.369 -12.224 1.00 88.38 94 GLY A CA 1
ATOM 720 C C . GLY A 1 94 ? -27.898 -1.386 -10.763 1.00 88.38 94 GLY A C 1
ATOM 721 O O . GLY A 1 94 ? -27.259 -0.877 -9.842 1.00 88.38 94 GLY A O 1
ATOM 722 N N . ALA A 1 95 ? -29.057 -2.012 -10.546 1.00 91.06 95 ALA A N 1
ATOM 723 C CA . ALA A 1 95 ? -29.726 -2.120 -9.249 1.00 91.06 95 ALA A CA 1
ATOM 724 C C . ALA A 1 95 ? -29.028 -3.127 -8.309 1.00 91.06 95 ALA A C 1
ATOM 726 O O . ALA A 1 95 ? -29.519 -4.234 -8.089 1.00 91.06 95 ALA A O 1
ATOM 727 N N . ASN A 1 96 ? -27.869 -2.755 -7.758 1.00 84.94 96 ASN A N 1
ATOM 728 C CA . ASN A 1 96 ? -27.063 -3.607 -6.878 1.00 84.94 96 ASN A CA 1
ATOM 729 C C . ASN A 1 96 ? -26.934 -3.002 -5.462 1.00 84.94 96 ASN A C 1
ATOM 731 O O . ASN A 1 96 ? -25.964 -2.284 -5.197 1.00 84.94 96 ASN A O 1
ATOM 735 N N . PRO A 1 97 ? -27.856 -3.318 -4.524 1.00 75.06 97 PRO A N 1
ATOM 736 C CA . PRO A 1 97 ? -27.853 -2.755 -3.171 1.00 75.06 97 PRO A CA 1
ATOM 737 C C . PRO A 1 97 ? -26.511 -2.891 -2.453 1.00 75.06 97 PRO A C 1
ATOM 739 O O . PRO A 1 97 ? -26.073 -1.970 -1.773 1.00 75.06 97 PRO A O 1
ATOM 742 N N . LYS A 1 98 ? -25.842 -4.037 -2.624 1.00 62.84 98 LYS A N 1
ATOM 743 C CA . LYS A 1 98 ? -24.614 -4.375 -1.900 1.00 62.84 98 LYS A CA 1
ATOM 744 C C . LYS A 1 98 ? -23.400 -3.616 -2.433 1.00 62.84 98 LYS A C 1
ATOM 746 O O . LYS A 1 98 ? -22.545 -3.224 -1.642 1.00 62.84 98 LYS A O 1
ATOM 751 N N . ALA A 1 99 ? -23.319 -3.390 -3.745 1.00 57.69 99 ALA A N 1
ATOM 752 C CA . ALA A 1 99 ? -22.278 -2.545 -4.330 1.00 57.69 99 ALA A CA 1
ATOM 753 C C . ALA A 1 99 ? -22.462 -1.075 -3.922 1.00 57.69 99 ALA A C 1
ATOM 755 O O . ALA A 1 99 ? -21.494 -0.434 -3.526 1.00 57.69 99 ALA A O 1
ATOM 756 N N . ILE A 1 100 ? -23.705 -0.582 -3.929 1.00 71.00 100 ILE A N 1
ATOM 757 C CA . ILE A 1 100 ? -24.053 0.786 -3.517 1.00 71.00 100 ILE A CA 1
ATOM 758 C C . ILE A 1 100 ? -23.713 1.000 -2.033 1.00 71.00 100 ILE A C 1
ATOM 760 O O . ILE A 1 100 ? -22.965 1.918 -1.704 1.00 71.00 100 ILE A O 1
ATOM 764 N N . GLU A 1 101 ? -24.154 0.102 -1.143 1.00 70.38 101 GLU A N 1
ATOM 765 C CA . GLU A 1 101 ? -23.802 0.142 0.285 1.00 70.38 101 GLU A CA 1
ATOM 766 C C . GLU A 1 101 ? -22.284 0.107 0.504 1.00 70.38 101 GLU A C 1
ATOM 768 O O . GLU A 1 101 ? -21.755 0.872 1.310 1.00 70.38 101 GLU A O 1
ATOM 773 N N . THR A 1 102 ? -21.568 -0.745 -0.240 1.00 51.47 102 THR A N 1
ATOM 774 C CA . THR A 1 102 ? -20.104 -0.860 -0.143 1.00 51.47 102 THR A CA 1
ATOM 775 C C . THR A 1 102 ? -19.414 0.432 -0.576 1.00 51.47 102 THR A C 1
ATOM 777 O O . THR A 1 102 ? -18.526 0.898 0.137 1.00 51.47 102 THR A O 1
ATOM 780 N N . ALA A 1 103 ? -19.835 1.047 -1.683 1.00 57.91 103 ALA A N 1
ATOM 781 C CA . ALA A 1 103 ? -19.266 2.298 -2.185 1.00 57.91 103 ALA A CA 1
ATOM 782 C C . ALA A 1 103 ? -19.480 3.471 -1.209 1.00 57.91 103 ALA A C 1
ATOM 784 O O . ALA A 1 103 ? -18.557 4.240 -0.949 1.00 57.91 103 ALA A O 1
ATOM 785 N N . ILE A 1 104 ? -20.656 3.552 -0.578 1.00 57.09 104 ILE A N 1
ATOM 786 C CA . ILE A 1 104 ? -20.946 4.541 0.475 1.00 57.09 104 ILE A CA 1
ATOM 787 C C . ILE A 1 104 ? -20.091 4.279 1.741 1.00 57.09 104 ILE A C 1
ATOM 789 O O . ILE A 1 104 ? -19.704 5.204 2.461 1.00 57.09 104 ILE A O 1
ATOM 793 N N . SER A 1 105 ? -19.724 3.019 1.999 1.00 43.38 105 SER A N 1
ATOM 794 C CA . SER A 1 105 ? -19.143 2.546 3.267 1.00 43.38 105 SER A CA 1
ATOM 795 C C . SER A 1 105 ? -17.630 2.250 3.241 1.00 43.38 105 SER A C 1
ATOM 797 O O . SER A 1 105 ? -17.218 1.320 3.923 1.00 43.38 105 SER A O 1
ATOM 799 N N . SER A 1 106 ? -16.789 3.007 2.512 1.00 37.69 106 SER A N 1
ATOM 800 C CA . SER A 1 106 ? -15.419 2.592 2.074 1.00 37.69 106 SER A CA 1
ATOM 801 C C . SER A 1 106 ? -14.161 3.458 2.530 1.00 37.69 106 SER A C 1
ATOM 803 O O . SER A 1 106 ? -14.134 4.658 2.264 1.00 37.69 106 SER A O 1
ATOM 805 N N . ASN A 1 107 ? -13.212 2.902 3.360 1.00 32.66 107 ASN A N 1
ATOM 806 C CA . ASN A 1 107 ? -11.899 3.391 3.985 1.00 32.66 107 ASN A CA 1
ATOM 807 C C . ASN A 1 107 ? -11.526 2.760 5.376 1.00 32.66 107 ASN A C 1
ATOM 809 O O . ASN A 1 107 ? -12.192 3.104 6.338 1.00 32.66 107 ASN A O 1
ATOM 813 N N . LEU A 1 108 ? -10.496 1.948 5.718 1.00 49.91 108 LEU A N 1
ATOM 814 C CA . LEU A 1 108 ? -9.258 1.397 5.115 1.00 49.91 108 LEU A CA 1
ATOM 815 C C . LEU A 1 108 ? -8.800 0.101 5.872 1.00 49.91 108 LEU A C 1
ATOM 817 O O . LEU A 1 108 ? -8.660 0.186 7.089 1.00 49.91 108 LEU A O 1
ATOM 821 N N . ALA A 1 109 ? -8.465 -1.037 5.224 1.00 66.75 109 ALA A N 1
ATOM 822 C CA . ALA A 1 109 ? -7.780 -2.209 5.847 1.00 66.75 109 ALA A CA 1
ATOM 823 C C . ALA A 1 109 ? -6.458 -2.551 5.122 1.00 66.75 109 ALA A C 1
ATOM 825 O O . ALA A 1 109 ? -6.405 -3.434 4.264 1.00 66.75 109 ALA A O 1
ATOM 826 N N . GLY A 1 110 ? -5.390 -1.802 5.402 1.00 88.31 110 GLY A N 1
ATOM 827 C CA . GLY A 1 110 ? -4.098 -1.947 4.714 1.00 88.31 110 GLY A CA 1
ATOM 828 C C . GLY A 1 110 ? -3.260 -3.150 5.146 1.00 88.31 110 GLY A C 1
ATOM 829 O O . GLY A 1 110 ? -3.460 -3.695 6.232 1.00 88.31 110 GLY A O 1
ATOM 830 N N . VAL A 1 111 ? -2.260 -3.497 4.323 1.00 96.62 111 VAL A N 1
ATOM 831 C CA . VAL A 1 111 ? -1.256 -4.543 4.620 1.00 96.62 111 VAL A CA 1
ATOM 832 C C . VAL A 1 111 ? -0.669 -4.390 6.028 1.00 96.62 111 VAL A C 1
ATOM 834 O O . VAL A 1 111 ? -0.622 -5.366 6.766 1.00 96.62 111 VAL A O 1
ATOM 837 N N . THR A 1 112 ? -0.341 -3.167 6.458 1.00 95.94 112 THR A N 1
ATOM 838 C CA . THR A 1 112 ? 0.135 -2.876 7.817 1.00 95.94 112 THR A CA 1
ATOM 839 C C . THR A 1 112 ? -0.820 -3.392 8.898 1.00 95.94 112 THR 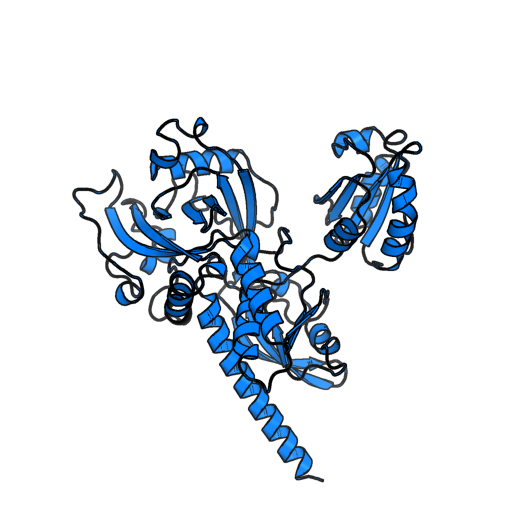A C 1
ATOM 841 O O . THR A 1 112 ? -0.407 -4.114 9.800 1.00 95.94 112 THR A O 1
ATOM 844 N N . GLY A 1 113 ? -2.111 -3.054 8.804 1.00 96.31 113 GLY A N 1
ATOM 845 C CA . GLY A 1 113 ? -3.120 -3.467 9.782 1.00 96.31 113 GLY A CA 1
ATOM 846 C C . GLY A 1 113 ? -3.378 -4.971 9.767 1.00 96.31 113 GLY A C 1
ATOM 847 O O . GLY A 1 113 ? -3.528 -5.573 10.827 1.00 96.31 113 GLY A O 1
ATOM 848 N N . LEU A 1 114 ? -3.373 -5.586 8.582 1.00 97.00 114 LEU A N 1
ATOM 849 C CA . LEU A 1 114 ? -3.575 -7.024 8.415 1.00 97.00 114 LEU A CA 1
ATOM 850 C C . LEU A 1 114 ? -2.388 -7.837 8.962 1.00 97.00 114 LEU A C 1
ATOM 852 O O . LEU A 1 114 ? -2.607 -8.759 9.743 1.00 97.00 114 LEU A O 1
ATOM 856 N N . THR A 1 115 ? -1.145 -7.469 8.634 1.00 98.38 115 THR A N 1
ATOM 857 C CA . THR A 1 115 ? 0.067 -8.146 9.136 1.00 98.38 115 THR A CA 1
ATOM 858 C C . THR A 1 115 ? 0.258 -7.936 10.643 1.00 98.38 115 THR A C 1
ATOM 860 O O . THR A 1 115 ? 0.582 -8.884 11.357 1.00 98.38 115 THR A O 1
ATOM 863 N N . THR A 1 116 ? -0.024 -6.735 11.165 1.00 98.25 116 THR A N 1
ATOM 864 C CA . THR A 1 116 ? 0.001 -6.468 12.616 1.00 98.25 116 THR A CA 1
ATOM 865 C C . THR A 1 116 ? -1.060 -7.285 13.357 1.00 98.25 116 THR A C 1
ATOM 867 O O . THR A 1 116 ? -0.757 -7.910 14.373 1.00 98.25 116 THR A O 1
ATOM 870 N N . ALA A 1 117 ? -2.292 -7.344 12.840 1.00 97.19 117 ALA A N 1
ATOM 871 C CA . ALA A 1 117 ? -3.336 -8.186 13.417 1.00 97.19 117 ALA A CA 1
ATOM 872 C C . ALA A 1 117 ? -2.981 -9.680 13.343 1.00 97.19 117 ALA A C 1
ATOM 874 O O . ALA A 1 117 ? -3.333 -10.421 14.259 1.00 97.19 117 ALA A O 1
ATOM 875 N N . LEU A 1 118 ? -2.272 -10.119 12.294 1.00 95.81 118 LEU A N 1
ATOM 876 C CA . LEU A 1 118 ? -1.886 -11.517 12.111 1.00 95.81 118 LEU A CA 1
ATOM 877 C C . LEU A 1 118 ? -0.884 -11.945 13.184 1.00 95.81 118 LEU A C 1
ATOM 879 O O . LEU A 1 118 ? -1.180 -12.887 13.915 1.00 95.81 118 LEU A O 1
ATOM 883 N N . LEU A 1 119 ? 0.214 -11.205 13.364 1.00 97.69 119 LEU A N 1
ATOM 884 C CA . LEU A 1 119 ? 1.201 -11.504 14.409 1.00 97.69 119 LEU A CA 1
ATOM 885 C C . LEU A 1 119 ? 0.604 -11.437 15.823 1.00 97.69 119 LEU A C 1
ATOM 887 O O . LEU A 1 119 ? 0.852 -12.311 16.650 1.00 97.69 119 LEU A O 1
ATOM 891 N N . LEU A 1 120 ? -0.252 -10.450 16.111 1.00 97.19 120 LEU A N 1
ATOM 892 C CA . LEU A 1 120 ? -0.954 -10.402 17.399 1.00 97.19 120 LEU A CA 1
ATOM 893 C C . LEU A 1 120 ? -1.904 -11.594 17.588 1.00 97.19 120 LEU A C 1
ATOM 895 O O . LEU A 1 120 ? -2.061 -12.080 18.707 1.00 97.19 120 LEU A O 1
ATOM 899 N N . SER A 1 121 ? -2.526 -12.090 16.514 1.00 95.25 121 SER A N 1
ATOM 900 C CA . SER A 1 121 ? -3.471 -13.209 16.585 1.00 95.25 121 SER A CA 1
ATOM 901 C C . SER A 1 121 ? -2.820 -14.555 16.905 1.00 95.25 121 SER A C 1
ATOM 903 O O . SER A 1 121 ? -3.535 -15.477 17.307 1.00 95.25 121 SER A O 1
ATOM 905 N N . GLU A 1 122 ? -1.493 -14.676 16.786 1.00 94.06 122 GLU A N 1
ATOM 906 C CA . GLU A 1 122 ? -0.730 -15.867 17.179 1.00 94.06 122 GLU A CA 1
ATOM 907 C C . GLU A 1 122 ? -0.820 -16.108 18.691 1.00 94.06 122 GLU A C 1
ATOM 909 O O . GLU A 1 122 ? -1.046 -17.241 19.126 1.00 94.06 122 GLU A O 1
ATOM 914 N N . ASN A 1 123 ? -0.754 -15.042 19.498 1.00 94.00 123 ASN A N 1
ATOM 915 C CA . ASN A 1 123 ? -0.859 -15.135 20.950 1.00 94.00 123 ASN A CA 1
ATOM 916 C C . ASN A 1 123 ? -2.337 -15.268 21.387 1.00 94.00 123 ASN A C 1
ATOM 918 O O . ASN A 1 123 ? -3.112 -14.316 21.255 1.00 94.00 123 ASN A O 1
ATOM 922 N N . PRO A 1 124 ? -2.759 -16.409 21.974 1.00 91.38 124 PRO A N 1
ATOM 923 C CA . PRO A 1 124 ? -4.164 -16.669 22.296 1.00 91.38 124 PRO A CA 1
ATOM 924 C C . PRO A 1 124 ? -4.746 -15.750 23.381 1.00 91.38 124 PRO A C 1
ATOM 926 O O . PRO A 1 124 ? -5.961 -15.756 23.579 1.00 91.38 124 PRO A O 1
ATOM 929 N N . ARG A 1 125 ? -3.919 -14.954 24.080 1.00 92.25 125 ARG A N 1
ATOM 930 C CA . ARG A 1 125 ? -4.396 -13.954 25.049 1.00 92.25 125 ARG A CA 1
ATOM 931 C C . ARG A 1 125 ? -5.151 -12.797 24.385 1.00 92.25 125 ARG A C 1
ATOM 933 O O . ARG A 1 125 ? -5.956 -12.150 25.053 1.00 92.25 125 ARG A O 1
ATOM 940 N N . TYR A 1 126 ? -4.882 -12.517 23.107 1.00 94.12 126 TYR A N 1
ATOM 941 C CA . TYR A 1 126 ? -5.441 -11.365 22.407 1.00 94.12 126 TYR A CA 1
ATOM 942 C C . TYR A 1 126 ? -6.755 -11.707 21.703 1.00 94.12 126 TYR A C 1
ATOM 944 O O . TYR A 1 126 ? -6.851 -12.634 20.900 1.00 94.12 126 TYR A O 1
ATOM 952 N N . LYS A 1 127 ? -7.782 -10.908 22.005 1.00 93.88 127 LYS A N 1
ATOM 953 C CA . LYS A 1 127 ? -9.038 -10.840 21.254 1.00 93.88 127 LYS A CA 1
ATOM 954 C C . LYS A 1 127 ? -8.951 -9.596 20.390 1.00 93.88 127 LYS A C 1
ATOM 956 O O . LYS A 1 127 ? -8.717 -8.520 20.928 1.00 93.88 127 LYS A O 1
ATOM 961 N N . ILE A 1 128 ? -9.090 -9.749 19.078 1.00 96.56 128 ILE A N 1
ATOM 962 C CA . ILE A 1 128 ? -8.734 -8.696 18.121 1.00 96.56 128 ILE A CA 1
ATOM 963 C C . ILE A 1 128 ? -9.963 -8.300 17.306 1.00 96.56 128 ILE A C 1
ATOM 965 O O . ILE A 1 128 ? -10.721 -9.154 16.840 1.00 96.56 128 ILE A O 1
ATOM 969 N N . THR A 1 129 ? -10.149 -6.997 17.102 1.00 96.56 129 THR A N 1
ATOM 970 C CA . THR A 1 129 ? -11.121 -6.459 16.146 1.00 96.56 129 THR A CA 1
ATOM 971 C C . THR A 1 129 ? -10.386 -5.618 15.110 1.00 96.56 129 THR A C 1
ATOM 973 O O . THR A 1 129 ? -9.859 -4.562 15.446 1.00 96.56 129 THR A O 1
ATOM 976 N N . VAL A 1 130 ? -10.352 -6.071 13.855 1.00 96.19 130 VAL A N 1
ATOM 977 C CA . VAL A 1 130 ? -9.816 -5.282 12.736 1.00 96.19 130 VAL A CA 1
ATOM 978 C C . VAL A 1 130 ? -10.937 -4.376 12.238 1.00 96.19 130 VAL A C 1
ATOM 980 O O . VAL A 1 130 ? -11.867 -4.833 11.573 1.00 96.19 130 VAL A O 1
ATOM 983 N N . ALA A 1 131 ? -10.876 -3.105 12.625 1.00 91.69 131 ALA A N 1
ATOM 984 C CA . ALA A 1 131 ? -11.899 -2.105 12.352 1.00 91.69 131 ALA A CA 1
ATOM 985 C C . ALA A 1 131 ? -11.476 -1.189 11.197 1.00 91.69 131 ALA A C 1
ATOM 987 O O . ALA A 1 131 ? -10.514 -0.434 11.321 1.00 91.69 131 ALA A O 1
ATOM 988 N N . ALA A 1 132 ? -12.175 -1.289 10.067 1.00 90.25 132 ALA A N 1
ATOM 989 C CA . ALA A 1 132 ? -11.688 -0.774 8.796 1.00 90.25 132 ALA A CA 1
ATOM 990 C C . ALA A 1 132 ? -12.814 -0.622 7.766 1.00 90.25 132 ALA A C 1
ATOM 992 O O . ALA A 1 132 ? -13.371 -1.613 7.309 1.00 90.25 132 ALA A O 1
ATOM 993 N N . LYS A 1 133 ? -13.175 0.599 7.364 1.00 82.44 133 LYS A N 1
ATOM 994 C CA . LYS A 1 133 ? -14.302 0.820 6.441 1.00 82.44 133 LYS A CA 1
ATOM 995 C C . LYS A 1 133 ? -14.022 0.329 4.987 1.00 82.44 133 LYS A C 1
ATOM 997 O O . LYS A 1 133 ? -14.969 -0.097 4.350 1.00 82.44 133 LYS A O 1
ATOM 1002 N N . HIS A 1 134 ? -12.775 0.194 4.489 1.00 82.81 134 HIS A N 1
ATOM 1003 C CA . HIS A 1 134 ? -12.456 -0.672 3.315 1.00 82.81 134 HIS A CA 1
ATOM 1004 C C . HIS A 1 134 ? -11.965 -2.038 3.790 1.00 82.81 134 HIS A C 1
ATOM 1006 O O . HIS A 1 134 ? -11.354 -2.124 4.852 1.00 82.81 134 HIS A O 1
ATOM 1012 N N . MET A 1 135 ? -12.111 -3.056 2.946 1.00 82.00 135 MET A N 1
ATOM 1013 C CA . MET A 1 135 ? -11.492 -4.374 3.078 1.00 82.00 135 MET A CA 1
ATOM 1014 C C . MET A 1 135 ? -10.763 -4.772 1.778 1.00 82.00 135 MET A C 1
ATOM 1016 O O . MET A 1 135 ? -11.012 -4.182 0.725 1.00 82.00 135 MET A O 1
ATOM 1020 N N . PRO A 1 136 ? -9.882 -5.788 1.810 1.00 85.00 136 PRO A N 1
ATOM 1021 C CA . PRO A 1 136 ? -9.322 -6.384 0.600 1.00 85.00 136 PRO A CA 1
ATOM 1022 C C . PRO A 1 136 ? -10.400 -6.796 -0.408 1.00 85.00 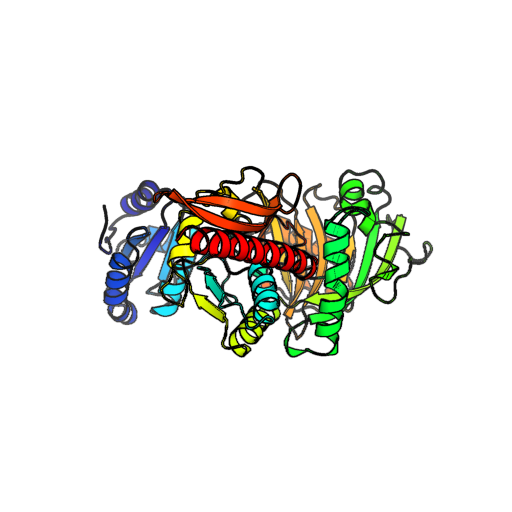136 PRO A C 1
ATOM 1024 O O . PRO A 1 136 ? -11.358 -7.481 -0.052 1.00 85.00 136 PRO A O 1
ATOM 1027 N N . GLY A 1 137 ? -10.223 -6.364 -1.657 1.00 72.12 137 GLY A N 1
ATOM 1028 C CA . GLY A 1 137 ? -11.224 -6.438 -2.727 1.00 72.12 137 GLY A CA 1
ATOM 1029 C C . GLY A 1 137 ? -11.728 -5.058 -3.167 1.00 72.12 137 GLY A C 1
ATOM 1030 O O . GLY A 1 137 ? -12.058 -4.885 -4.337 1.00 72.12 137 GLY A O 1
ATOM 1031 N N . ASP A 1 138 ? -11.714 -4.067 -2.272 1.00 78.38 138 ASP A N 1
ATOM 1032 C CA . ASP A 1 138 ? -12.072 -2.683 -2.599 1.00 78.38 138 ASP A CA 1
ATOM 1033 C C . ASP A 1 138 ? -10.916 -1.950 -3.318 1.00 78.38 138 ASP A C 1
ATOM 1035 O O . ASP A 1 138 ? -9.742 -2.228 -3.062 1.00 78.38 138 ASP A O 1
ATOM 1039 N N . TYR A 1 139 ? -11.241 -0.960 -4.157 1.00 77.44 139 TYR A N 1
ATOM 1040 C CA . TYR A 1 139 ? -10.290 -0.050 -4.815 1.00 77.44 139 TYR A CA 1
ATOM 1041 C C . TYR A 1 139 ? -10.768 1.404 -4.666 1.00 77.44 139 TYR A C 1
ATOM 1043 O O . TYR A 1 139 ? -11.864 1.729 -5.105 1.00 77.44 139 TYR A O 1
ATOM 1051 N N . ASP A 1 140 ? -9.940 2.269 -4.075 1.00 85.31 140 ASP A N 1
ATOM 1052 C CA . ASP A 1 140 ? -10.213 3.701 -3.850 1.00 85.31 140 ASP A CA 1
ATOM 1053 C C . ASP A 1 140 ? -8.895 4.446 -3.584 1.00 85.31 140 ASP A C 1
ATOM 1055 O O . ASP A 1 140 ? -7.947 3.870 -3.043 1.00 85.31 140 ASP A O 1
ATOM 1059 N N . ILE A 1 141 ? -8.823 5.729 -3.940 1.00 84.31 141 ILE A N 1
ATOM 1060 C CA . ILE A 1 141 ? -7.599 6.545 -3.892 1.00 84.31 141 ILE A CA 1
ATOM 1061 C C . ILE A 1 141 ? -6.980 6.697 -2.487 1.00 84.31 141 ILE A C 1
ATOM 1063 O O . ILE A 1 141 ? -5.761 6.813 -2.347 1.00 84.31 141 ILE A O 1
ATOM 1067 N N . GLN A 1 142 ? -7.792 6.625 -1.430 1.00 85.38 142 GLN A N 1
ATOM 1068 C CA . GLN A 1 142 ? -7.352 6.684 -0.034 1.00 85.38 142 GLN A CA 1
ATOM 1069 C C . GLN A 1 142 ? -6.803 5.320 0.444 1.00 85.38 142 GLN A C 1
ATOM 1071 O O . GLN A 1 142 ? -6.087 5.256 1.448 1.00 85.38 142 GLN A O 1
ATOM 1076 N N . TYR A 1 143 ? -7.069 4.225 -0.284 1.00 91.75 143 TYR A N 1
ATOM 1077 C CA . TYR A 1 143 ? -6.605 2.869 0.022 1.00 91.75 143 TYR A CA 1
ATOM 1078 C C . TYR A 1 143 ? -5.326 2.503 -0.731 1.00 91.75 143 TYR A C 1
ATOM 1080 O O . TYR A 1 143 ? -5.350 1.850 -1.764 1.00 91.75 143 TYR A O 1
ATOM 1088 N N . ALA A 1 144 ? -4.170 2.864 -0.175 1.00 96.25 144 ALA A N 1
ATOM 1089 C CA . ALA A 1 144 ? -2.872 2.650 -0.824 1.00 96.25 144 ALA A CA 1
ATOM 1090 C C . ALA A 1 144 ? -2.521 1.178 -1.163 1.00 96.25 144 ALA A C 1
ATOM 1092 O O . ALA A 1 144 ? -1.723 0.934 -2.068 1.00 96.25 144 ALA A O 1
ATOM 1093 N N . SER A 1 145 ? -3.055 0.185 -0.437 1.00 97.62 145 SER A N 1
ATOM 1094 C CA . SER A 1 145 ? -2.554 -1.198 -0.515 1.00 97.62 145 SER A CA 1
ATOM 1095 C C . SER A 1 145 ? -2.835 -1.926 -1.846 1.00 97.62 145 SER A C 1
ATOM 1097 O O . SER A 1 145 ? -1.886 -2.522 -2.361 1.00 97.62 145 SER A O 1
ATOM 1099 N N . PRO A 1 146 ? -4.041 -1.903 -2.449 1.00 95.44 146 PRO A N 1
ATOM 1100 C CA . PRO A 1 146 ? -4.300 -2.595 -3.720 1.00 95.44 146 PRO A CA 1
ATOM 1101 C C . PRO A 1 146 ? -3.539 -2.012 -4.924 1.00 95.44 146 PRO A C 1
ATOM 1103 O O . PRO A 1 146 ? -3.198 -2.759 -5.846 1.00 95.44 146 PRO A O 1
ATOM 1106 N N . TRP A 1 147 ? -3.246 -0.705 -4.899 1.00 96.75 147 TRP A N 1
ATOM 1107 C CA . TRP A 1 147 ? -2.540 0.029 -5.963 1.00 96.75 147 TRP A CA 1
ATOM 1108 C C . TRP A 1 147 ? -1.032 -0.241 -6.034 1.00 96.75 147 TRP A C 1
ATOM 1110 O O . TRP A 1 147 ? -0.405 0.045 -7.053 1.00 96.75 147 TRP A O 1
ATOM 1120 N N . ALA A 1 148 ? -0.434 -0.758 -4.958 1.00 97.62 148 ALA A N 1
ATOM 1121 C CA . ALA A 1 148 ? 0.990 -1.070 -4.925 1.00 97.62 148 ALA A CA 1
ATOM 1122 C C . ALA A 1 148 ? 1.357 -2.190 -5.916 1.00 97.62 148 ALA A C 1
ATOM 1124 O O . ALA A 1 148 ? 0.507 -2.985 -6.317 1.00 97.62 148 ALA A O 1
ATOM 1125 N N . GLY A 1 149 ? 2.641 -2.270 -6.279 1.00 97.44 149 GLY A N 1
ATOM 1126 C CA . GLY A 1 149 ? 3.154 -3.225 -7.265 1.00 97.44 149 GLY A CA 1
ATOM 1127 C C . GLY A 1 149 ? 2.763 -4.685 -6.986 1.00 97.44 149 GLY A C 1
ATOM 1128 O O . GLY A 1 149 ? 1.936 -5.222 -7.711 1.00 97.44 149 GLY A O 1
ATOM 1129 N N . ALA A 1 150 ? 3.258 -5.347 -5.941 1.00 98.00 150 ALA A N 1
ATOM 1130 C CA . ALA A 1 150 ? 4.300 -4.905 -5.011 1.00 98.00 150 ALA A CA 1
ATOM 1131 C C . ALA A 1 150 ? 5.479 -5.890 -5.033 1.00 98.00 150 ALA A C 1
ATOM 1133 O O . ALA A 1 150 ? 5.317 -7.038 -5.433 1.00 98.00 150 ALA A O 1
ATOM 1134 N N . ASN A 1 151 ? 6.658 -5.467 -4.588 1.00 98.62 151 ASN A N 1
ATOM 1135 C CA . ASN A 1 151 ? 7.835 -6.327 -4.489 1.00 98.62 151 ASN A CA 1
ATOM 1136 C C . ASN A 1 151 ? 8.597 -6.083 -3.178 1.00 98.62 151 ASN A C 1
ATOM 1138 O O . ASN A 1 151 ? 8.215 -5.232 -2.371 1.00 98.62 151 ASN A O 1
ATOM 1142 N N . TYR A 1 152 ? 9.665 -6.851 -2.968 1.00 98.50 152 TYR A N 1
ATOM 1143 C CA . TYR A 1 152 ? 10.702 -6.528 -1.992 1.00 98.50 152 TYR A CA 1
ATOM 1144 C C . TYR A 1 152 ? 11.923 -5.943 -2.715 1.00 98.50 152 TYR A C 1
ATOM 1146 O O . TYR A 1 152 ? 12.621 -6.648 -3.448 1.00 98.50 152 TYR A O 1
ATOM 1154 N N . MET A 1 153 ? 12.163 -4.646 -2.525 1.00 96.75 153 MET A N 1
ATOM 1155 C CA . MET A 1 153 ? 13.248 -3.899 -3.164 1.00 96.75 153 MET A CA 1
ATOM 1156 C C . MET A 1 153 ? 13.751 -2.825 -2.179 1.00 96.75 153 MET A C 1
ATOM 1158 O O . MET A 1 153 ? 13.170 -1.739 -2.121 1.00 96.75 153 MET A O 1
ATOM 1162 N N . PRO A 1 154 ? 14.750 -3.127 -1.327 1.00 93.94 154 PRO A N 1
ATOM 1163 C CA . PRO A 1 154 ? 15.116 -2.272 -0.196 1.00 93.94 154 PRO A CA 1
ATOM 1164 C C . PRO A 1 154 ? 15.530 -0.855 -0.602 1.00 93.94 154 PRO A C 1
ATOM 1166 O O . PRO A 1 154 ? 16.525 -0.659 -1.291 1.00 93.94 154 PRO A O 1
ATOM 1169 N N . VAL A 1 155 ? 14.770 0.138 -0.132 1.00 93.88 155 VAL A N 1
ATOM 1170 C CA . VAL A 1 155 ? 15.053 1.576 -0.327 1.00 93.88 155 VAL A CA 1
ATOM 1171 C C . VAL A 1 155 ? 15.504 2.266 0.961 1.00 93.88 155 VAL A C 1
ATOM 1173 O O . VAL A 1 155 ? 15.883 3.432 0.945 1.00 93.88 155 VAL A O 1
ATOM 1176 N N . SER A 1 156 ? 15.460 1.563 2.093 1.00 95.06 156 SER A N 1
ATOM 1177 C CA . SER A 1 156 ? 15.956 2.060 3.373 1.00 95.06 156 SER A CA 1
ATOM 1178 C C . SER A 1 156 ? 17.482 2.143 3.378 1.00 95.06 156 SER A C 1
ATOM 1180 O O . SER A 1 156 ? 18.156 1.150 3.092 1.00 95.06 156 SER A O 1
ATOM 1182 N N . LEU A 1 157 ? 18.019 3.290 3.789 1.00 94.06 157 LEU A N 1
ATOM 1183 C CA . LEU A 1 157 ? 19.448 3.461 4.049 1.00 94.06 157 LEU A CA 1
ATOM 1184 C C . LEU A 1 157 ? 19.910 2.554 5.200 1.00 94.06 157 LEU A C 1
ATOM 1186 O O . LEU A 1 157 ? 19.145 2.300 6.139 1.00 94.06 157 LEU A O 1
ATOM 1190 N N . ARG A 1 158 ? 21.161 2.092 5.135 1.00 95.38 158 ARG A N 1
ATOM 1191 C CA . ARG A 1 158 ? 21.824 1.335 6.207 1.00 95.38 158 ARG A CA 1
ATOM 1192 C C . ARG A 1 158 ? 21.778 2.058 7.553 1.00 95.38 158 ARG A C 1
ATOM 1194 O O . ARG A 1 158 ? 21.610 3.272 7.619 1.00 95.38 158 ARG A O 1
ATOM 1201 N N . ASP A 1 159 ? 21.896 1.274 8.621 1.00 94.75 159 ASP A N 1
ATOM 1202 C CA . ASP A 1 159 ? 21.937 1.741 10.015 1.00 94.75 159 ASP A CA 1
ATOM 1203 C C . ASP A 1 159 ? 20.687 2.531 10.474 1.00 94.75 159 ASP A C 1
ATOM 1205 O O . ASP A 1 159 ? 20.677 3.157 11.533 1.00 94.75 159 ASP A O 1
ATOM 1209 N N . THR A 1 160 ? 19.586 2.445 9.712 1.00 95.50 160 THR A N 1
ATOM 1210 C CA . THR A 1 160 ? 18.266 2.979 10.082 1.00 95.50 160 THR A CA 1
ATOM 1211 C C . THR A 1 160 ? 17.327 1.885 10.612 1.00 95.50 160 THR A C 1
ATOM 1213 O O . THR A 1 160 ? 17.438 0.723 10.207 1.00 95.50 160 THR A O 1
ATOM 1216 N N . PRO A 1 161 ? 16.310 2.230 11.432 1.00 95.94 161 PRO A N 1
ATOM 1217 C CA . PRO A 1 161 ? 15.250 1.292 11.814 1.00 95.94 161 PRO A CA 1
ATOM 1218 C C . PRO A 1 161 ? 14.529 0.666 10.612 1.00 95.94 161 PRO A C 1
ATOM 1220 O O . PRO A 1 161 ? 14.156 -0.503 10.661 1.00 95.94 161 PRO A O 1
ATOM 1223 N N . ALA A 1 162 ? 14.391 1.411 9.508 1.00 95.62 162 ALA A N 1
ATOM 1224 C CA . ALA A 1 162 ? 13.768 0.920 8.283 1.00 95.62 162 ALA A CA 1
ATOM 1225 C C . ALA A 1 162 ? 14.557 -0.233 7.642 1.00 95.62 162 ALA A C 1
ATOM 1227 O O . ALA A 1 162 ? 13.946 -1.214 7.227 1.00 95.62 162 ALA A O 1
ATOM 1228 N N . ALA A 1 163 ? 15.895 -0.179 7.651 1.00 97.12 163 ALA A N 1
ATOM 1229 C CA . ALA A 1 163 ? 16.719 -1.294 7.186 1.00 97.12 163 ALA A CA 1
ATOM 1230 C C . ALA A 1 163 ? 16.542 -2.548 8.053 1.00 97.12 163 ALA A C 1
ATOM 1232 O O . ALA A 1 163 ? 16.517 -3.658 7.525 1.00 97.12 163 ALA A O 1
ATOM 1233 N N . GLN A 1 164 ? 16.335 -2.399 9.367 1.00 97.94 164 GLN A N 1
ATOM 1234 C CA . GLN A 1 164 ? 15.995 -3.546 10.210 1.00 97.94 164 GLN A CA 1
ATOM 1235 C C . GLN A 1 164 ? 14.582 -4.081 9.924 1.00 97.94 164 GLN A C 1
ATOM 1237 O O . GLN A 1 164 ? 14.393 -5.294 9.929 1.00 97.94 164 GLN A O 1
ATOM 1242 N N . TRP A 1 165 ? 13.593 -3.225 9.637 1.00 98.19 165 TRP A N 1
ATOM 1243 C CA . TRP A 1 165 ? 12.236 -3.674 9.294 1.00 98.19 165 TRP A CA 1
ATOM 1244 C C . TRP A 1 165 ? 12.174 -4.411 7.951 1.00 98.19 165 TRP A C 1
ATOM 1246 O O . TRP A 1 165 ? 11.473 -5.420 7.851 1.00 98.19 165 TRP A O 1
ATOM 1256 N N . ASP A 1 166 ? 12.917 -3.949 6.944 1.00 97.94 166 ASP A N 1
ATOM 1257 C CA . ASP A 1 166 ? 13.060 -4.640 5.659 1.00 97.94 166 ASP A CA 1
ATOM 1258 C C . ASP A 1 166 ? 13.792 -5.985 5.868 1.00 97.94 166 ASP A C 1
ATOM 1260 O O . ASP A 1 166 ? 13.263 -7.039 5.496 1.00 97.94 166 ASP A O 1
ATOM 1264 N N . ARG A 1 167 ? 14.931 -5.988 6.588 1.00 98.06 167 ARG A N 1
ATOM 1265 C CA . ARG A 1 167 ? 15.694 -7.207 6.939 1.00 98.06 167 ARG A CA 1
ATOM 1266 C C . ARG A 1 167 ? 14.840 -8.253 7.659 1.00 98.06 167 ARG A C 1
ATOM 1268 O O . ARG A 1 167 ? 14.912 -9.434 7.333 1.00 98.06 167 ARG A O 1
ATOM 1275 N N . ASP A 1 168 ? 14.018 -7.821 8.611 1.00 98.06 168 ASP A N 1
ATOM 1276 C CA . ASP A 1 168 ? 13.101 -8.680 9.366 1.00 98.06 168 ASP A CA 1
ATOM 1277 C C . ASP A 1 168 ? 11.946 -9.231 8.516 1.00 98.06 168 ASP A C 1
ATOM 1279 O O . ASP A 1 168 ? 11.350 -10.244 8.885 1.00 98.06 168 ASP A O 1
ATOM 1283 N N . THR A 1 169 ? 11.602 -8.570 7.407 1.00 98.75 169 THR A N 1
ATOM 1284 C CA . THR A 1 169 ? 10.457 -8.938 6.564 1.00 98.75 169 THR A CA 1
ATOM 1285 C C . THR A 1 169 ? 10.824 -9.933 5.471 1.00 98.75 169 THR A C 1
ATOM 1287 O O . THR A 1 169 ? 10.019 -10.819 5.179 1.00 98.75 169 THR A O 1
ATOM 1290 N N . PHE A 1 170 ? 12.019 -9.843 4.877 1.00 98.56 170 PHE A N 1
ATOM 1291 C CA . PHE A 1 170 ? 12.374 -10.714 3.751 1.00 98.56 170 PHE A CA 1
ATOM 1292 C C . PHE A 1 170 ? 12.266 -12.220 4.057 1.00 98.56 170 PHE A C 1
ATOM 1294 O O . PHE A 1 170 ? 11.632 -12.911 3.262 1.00 98.56 170 PHE A O 1
ATOM 1301 N N . PRO A 1 171 ? 12.756 -12.756 5.198 1.00 98.56 171 PRO A N 1
ATOM 1302 C CA . PRO A 1 171 ? 12.642 -14.186 5.497 1.00 98.56 171 PRO A CA 1
ATOM 1303 C C . PRO A 1 171 ? 11.193 -14.691 5.545 1.00 98.56 171 PRO A C 1
ATOM 1305 O O . PRO A 1 171 ? 10.922 -15.807 5.112 1.00 98.56 171 PRO A O 1
ATOM 1308 N N . TYR A 1 172 ? 10.254 -13.859 6.010 1.00 98.44 172 TYR A N 1
ATOM 1309 C CA . TYR A 1 172 ? 8.823 -14.174 6.018 1.00 98.44 172 TYR A CA 1
ATOM 1310 C C . TYR A 1 172 ? 8.232 -14.195 4.600 1.00 98.44 172 TYR A C 1
ATOM 1312 O O . TYR A 1 172 ? 7.472 -15.098 4.262 1.00 98.44 172 TYR A O 1
ATOM 1320 N N . LEU A 1 173 ? 8.615 -13.255 3.728 1.00 98.69 173 LEU A N 1
ATOM 1321 C CA . LEU A 1 173 ? 8.163 -13.277 2.332 1.00 98.69 173 LEU A CA 1
ATOM 1322 C C . LEU A 1 173 ? 8.790 -14.435 1.529 1.00 98.69 173 LEU A C 1
ATOM 1324 O O . LEU A 1 173 ? 8.134 -14.991 0.652 1.00 98.69 173 LEU A O 1
ATOM 1328 N N . VAL A 1 174 ? 10.031 -14.823 1.849 1.00 98.62 174 VAL A N 1
ATOM 1329 C CA . VAL A 1 174 ? 10.720 -16.003 1.291 1.00 98.62 174 VAL A CA 1
ATOM 1330 C C . VAL A 1 174 ? 10.043 -17.304 1.727 1.00 98.62 174 VAL A C 1
ATOM 1332 O O . VAL A 1 174 ? 9.900 -18.207 0.906 1.00 98.62 174 VAL A O 1
ATOM 1335 N N . ASP A 1 175 ? 9.620 -17.408 2.990 1.00 98.62 175 ASP A N 1
ATOM 1336 C CA . ASP A 1 175 ? 8.829 -18.538 3.486 1.00 98.62 175 ASP A CA 1
ATOM 1337 C C . ASP A 1 175 ? 7.489 -18.638 2.745 1.00 98.62 175 ASP A C 1
ATOM 1339 O O . ASP A 1 175 ? 7.193 -19.679 2.156 1.00 98.62 175 ASP A O 1
ATOM 1343 N N . LEU A 1 176 ? 6.737 -17.534 2.655 1.00 98.38 176 LEU A N 1
ATOM 1344 C CA . LEU A 1 176 ? 5.476 -17.501 1.913 1.00 98.38 176 LEU A CA 1
ATOM 1345 C C . LEU A 1 176 ? 5.648 -17.911 0.440 1.00 98.38 176 LEU A C 1
ATOM 1347 O O . LEU A 1 176 ? 4.887 -18.738 -0.057 1.00 98.38 176 LEU A O 1
ATOM 1351 N N . ALA A 1 177 ? 6.676 -17.397 -0.242 1.00 98.19 177 ALA A N 1
ATOM 1352 C CA . ALA A 1 177 ? 6.959 -17.711 -1.645 1.00 98.19 177 ALA A CA 1
ATOM 1353 C C . ALA A 1 177 ? 7.406 -19.168 -1.895 1.00 98.19 177 ALA A C 1
ATOM 1355 O O . ALA A 1 177 ? 7.379 -19.622 -3.039 1.00 98.19 177 ALA A O 1
ATOM 1356 N N . ARG A 1 178 ? 7.838 -19.903 -0.857 1.00 98.06 178 ARG A N 1
ATOM 1357 C CA . ARG A 1 178 ? 8.222 -21.329 -0.939 1.00 98.06 178 ARG A CA 1
ATOM 1358 C C . ARG A 1 178 ? 7.100 -22.265 -0.509 1.00 98.06 178 ARG A C 1
ATOM 1360 O O . ARG A 1 178 ? 6.855 -23.270 -1.168 1.00 98.06 178 ARG A O 1
ATOM 1367 N N . ASN A 1 179 ? 6.456 -21.937 0.607 1.00 97.75 179 ASN A N 1
ATOM 1368 C CA . ASN A 1 179 ? 5.625 -22.858 1.378 1.00 97.75 179 ASN A CA 1
ATOM 1369 C C . ASN A 1 179 ? 4.127 -22.513 1.316 1.00 97.75 179 ASN A C 1
ATOM 1371 O O . ASN A 1 179 ? 3.301 -23.351 1.670 1.00 97.75 179 ASN A O 1
ATOM 1375 N N . HIS A 1 180 ? 3.778 -21.310 0.844 1.00 95.38 180 HIS A N 1
ATOM 1376 C CA . HIS A 1 180 ? 2.409 -20.795 0.782 1.00 95.38 180 HIS A CA 1
ATOM 1377 C C . HIS A 1 180 ? 2.082 -20.175 -0.591 1.00 95.38 180 HIS A C 1
ATOM 1379 O O . HIS A 1 180 ? 1.854 -18.963 -0.680 1.00 95.38 180 HIS A O 1
ATOM 1385 N N . PRO A 1 181 ? 2.036 -20.955 -1.690 1.00 90.56 181 PRO A N 1
ATOM 1386 C CA . PRO A 1 181 ? 1.694 -20.435 -3.020 1.00 90.56 181 PRO A CA 1
ATOM 1387 C C . PRO A 1 181 ? 0.303 -19.774 -3.071 1.00 90.56 181 PRO A C 1
ATOM 1389 O O . PRO A 1 181 ? 0.079 -18.852 -3.857 1.00 90.56 181 PRO A O 1
ATOM 1392 N N . GLU A 1 182 ? -0.618 -20.163 -2.184 1.00 91.38 182 GLU A N 1
ATOM 1393 C CA . GLU A 1 182 ? -1.933 -19.536 -2.005 1.00 91.38 182 GLU A CA 1
ATOM 1394 C C . GLU A 1 182 ? -1.872 -18.096 -1.455 1.00 91.38 182 GLU A C 1
ATOM 1396 O O . GLU A 1 182 ? -2.882 -17.391 -1.457 1.00 91.38 182 GLU A O 1
ATOM 1401 N N . SER A 1 183 ? -0.693 -17.633 -1.024 1.00 94.00 183 SER A N 1
ATOM 1402 C CA . SER A 1 183 ? -0.441 -16.234 -0.661 1.00 94.00 183 SER A CA 1
ATOM 1403 C C . SER A 1 183 ? -0.336 -15.291 -1.863 1.00 94.00 183 SER A C 1
ATOM 1405 O O . SER A 1 183 ? -0.441 -14.078 -1.687 1.00 94.00 183 SER A O 1
ATOM 1407 N N . GLY A 1 184 ? -0.142 -15.813 -3.080 1.00 96.56 184 GLY A N 1
ATOM 1408 C CA . GLY A 1 184 ? 0.067 -14.983 -4.269 1.00 96.56 184 GLY A CA 1
ATOM 1409 C C . GLY A 1 184 ? 1.398 -14.227 -4.254 1.00 96.56 184 GLY A C 1
ATOM 1410 O O . GLY A 1 184 ? 1.468 -13.103 -4.752 1.00 96.56 184 GLY A O 1
ATOM 1411 N N . ILE A 1 185 ? 2.442 -14.824 -3.676 1.00 98.56 185 ILE A N 1
ATOM 1412 C CA . ILE A 1 185 ? 3.827 -14.344 -3.731 1.00 98.56 185 ILE A CA 1
ATOM 1413 C C . ILE A 1 185 ? 4.660 -15.363 -4.513 1.00 98.56 185 ILE A C 1
ATOM 1415 O O . ILE A 1 185 ? 4.517 -16.564 -4.302 1.00 98.56 185 ILE A O 1
ATOM 1419 N N . HIS A 1 186 ? 5.541 -14.896 -5.398 1.00 98.44 186 HIS A N 1
ATOM 1420 C CA . HIS A 1 186 ? 6.532 -15.746 -6.067 1.00 98.44 186 HIS A CA 1
ATOM 1421 C C . HIS A 1 186 ? 7.929 -15.118 -6.037 1.00 98.44 186 HIS A C 1
ATOM 1423 O O . HIS A 1 186 ? 8.078 -13.930 -5.735 1.00 98.44 186 HIS A O 1
ATOM 1429 N N . PHE A 1 187 ? 8.951 -15.907 -6.368 1.00 98.75 187 PHE A N 1
ATOM 1430 C CA . PHE A 1 187 ? 10.283 -15.378 -6.651 1.00 98.75 187 PHE A CA 1
ATOM 1431 C C . PHE A 1 187 ? 10.332 -14.770 -8.050 1.00 98.75 187 PHE A C 1
ATOM 1433 O O . PHE A 1 187 ? 9.805 -15.351 -8.996 1.00 98.75 187 PHE A O 1
ATOM 1440 N N . GLN A 1 188 ? 11.017 -13.638 -8.186 1.00 98.38 188 GLN A N 1
ATOM 1441 C CA . GLN A 1 188 ? 11.330 -13.036 -9.475 1.00 98.38 188 GLN A CA 1
ATOM 1442 C C . GLN A 1 188 ? 12.774 -12.521 -9.465 1.00 98.38 188 GLN A C 1
ATOM 1444 O O . GLN A 1 188 ? 13.257 -11.952 -8.477 1.00 98.38 188 GLN A O 1
ATOM 1449 N N . LYS A 1 189 ? 13.482 -12.729 -10.579 1.00 98.50 189 LYS A N 1
ATOM 1450 C CA . LYS A 1 189 ? 14.813 -12.157 -10.786 1.00 98.50 189 LYS A CA 1
ATOM 1451 C C . LYS A 1 189 ? 14.699 -10.635 -10.807 1.00 98.50 189 LYS A C 1
ATOM 1453 O O . LYS A 1 189 ? 13.823 -10.092 -11.469 1.00 98.50 189 LYS A O 1
ATOM 1458 N N . THR A 1 190 ? 15.584 -9.957 -10.093 1.00 98.69 190 THR A N 1
ATOM 1459 C CA . THR A 1 190 ? 15.578 -8.503 -9.916 1.00 98.69 190 THR A CA 1
ATOM 1460 C C . THR A 1 190 ? 16.824 -7.905 -10.547 1.00 98.69 190 THR A C 1
ATOM 1462 O O . THR A 1 190 ? 17.913 -8.417 -10.302 1.00 98.69 190 THR A O 1
ATOM 1465 N N . LYS A 1 191 ? 16.682 -6.834 -11.336 1.00 98.25 191 LYS A N 1
ATOM 1466 C CA . LYS A 1 191 ? 17.805 -6.047 -11.875 1.00 98.25 191 LYS A CA 1
ATOM 1467 C C . LYS A 1 191 ? 17.648 -4.580 -11.483 1.00 98.25 191 LYS A C 1
ATOM 1469 O O . LYS A 1 191 ? 16.574 -4.008 -11.670 1.00 98.25 191 LYS A O 1
ATOM 1474 N N . ILE A 1 192 ? 18.709 -3.962 -10.978 1.00 98.00 192 ILE A N 1
ATOM 1475 C CA . ILE A 1 192 ? 18.730 -2.538 -10.621 1.00 98.00 192 ILE A CA 1
ATOM 1476 C C . ILE A 1 192 ? 19.818 -1.852 -11.438 1.00 98.00 192 ILE A C 1
ATOM 1478 O O . ILE A 1 192 ? 20.966 -2.286 -11.402 1.00 98.00 192 ILE A O 1
ATOM 1482 N N . PHE A 1 193 ? 19.464 -0.788 -12.159 1.00 97.00 193 PHE A N 1
ATOM 1483 C CA . PHE A 1 193 ? 20.382 -0.042 -13.023 1.00 97.00 193 PHE A CA 1
ATOM 1484 C C . PHE A 1 193 ? 20.614 1.376 -12.490 1.00 97.00 193 PHE A C 1
ATOM 1486 O O . PHE A 1 193 ? 19.663 2.129 -12.280 1.00 97.00 193 PHE A O 1
ATOM 1493 N N . ASN A 1 194 ? 21.876 1.765 -12.326 1.00 96.44 194 ASN A N 1
ATOM 1494 C CA . ASN A 1 194 ? 22.281 3.115 -11.946 1.00 96.44 194 ASN A CA 1
ATOM 1495 C C . ASN A 1 194 ? 22.818 3.857 -13.183 1.00 96.44 194 ASN A C 1
ATOM 1497 O O . ASN A 1 194 ? 23.785 3.414 -13.807 1.00 96.44 194 ASN A O 1
ATOM 1501 N N . ARG A 1 195 ? 22.181 4.961 -13.591 1.00 95.62 195 ARG A N 1
ATOM 1502 C CA . ARG A 1 195 ? 22.598 5.762 -14.757 1.00 95.62 195 ARG A CA 1
ATOM 1503 C C . ARG A 1 195 ? 23.779 6.647 -14.381 1.00 95.62 195 ARG A C 1
ATOM 1505 O O . ARG A 1 195 ? 23.754 7.306 -13.349 1.00 95.62 195 ARG A O 1
ATOM 1512 N N . ARG A 1 196 ? 24.763 6.783 -15.271 1.00 94.94 196 ARG A N 1
ATOM 1513 C CA . ARG A 1 196 ? 25.998 7.553 -15.016 1.00 94.94 196 ARG A CA 1
ATOM 1514 C C . ARG A 1 196 ? 25.772 9.028 -14.673 1.00 94.94 196 ARG A C 1
ATOM 1516 O O . ARG A 1 196 ? 26.558 9.612 -13.939 1.00 94.94 196 ARG A O 1
ATOM 1523 N N . LYS A 1 197 ? 24.679 9.613 -15.169 1.00 93.88 197 LYS A N 1
ATOM 1524 C CA . LYS A 1 197 ? 24.239 10.981 -14.843 1.00 93.88 197 LYS A CA 1
ATOM 1525 C C . LYS A 1 197 ? 23.479 11.099 -13.515 1.00 93.88 197 LYS A C 1
ATOM 1527 O O . LYS A 1 197 ? 23.416 12.189 -12.960 1.00 93.88 197 LYS A O 1
ATOM 1532 N N . ASP A 1 198 ? 22.946 9.998 -12.985 1.00 92.38 198 ASP A N 1
ATOM 1533 C CA . ASP A 1 198 ? 22.169 10.000 -11.742 1.00 92.38 198 ASP A CA 1
ATOM 1534 C C . ASP A 1 198 ? 23.049 9.822 -10.501 1.00 92.38 198 ASP A C 1
ATOM 1536 O O . ASP A 1 198 ? 22.595 10.159 -9.414 1.00 92.38 198 ASP A O 1
ATOM 1540 N N . VAL A 1 199 ? 24.293 9.339 -10.634 1.00 89.12 199 VAL A N 1
ATOM 1541 C CA . VAL A 1 199 ? 25.198 8.973 -9.518 1.00 89.12 199 VAL A CA 1
ATOM 1542 C C . VAL A 1 199 ? 25.375 10.086 -8.468 1.00 89.12 199 VAL A C 1
ATOM 1544 O O . VAL A 1 199 ? 25.611 9.792 -7.300 1.00 89.12 199 VAL A O 1
ATOM 1547 N N . GLN A 1 200 ? 25.231 11.358 -8.856 1.00 88.75 200 GLN A N 1
ATOM 1548 C CA . GLN A 1 200 ? 25.332 12.530 -7.968 1.00 88.75 200 GLN A CA 1
ATOM 1549 C C . GLN A 1 200 ? 23.987 13.261 -7.745 1.00 88.75 200 GLN A C 1
ATOM 1551 O O . GLN A 1 200 ? 23.958 14.370 -7.218 1.00 88.75 200 GLN A O 1
ATOM 1556 N N . SER A 1 201 ? 22.865 12.661 -8.153 1.00 87.69 201 SER A N 1
ATOM 1557 C CA . SER A 1 201 ? 21.518 13.239 -8.036 1.00 87.69 201 SER A CA 1
ATOM 1558 C C . SER A 1 201 ? 20.912 13.083 -6.635 1.00 87.69 201 SER A C 1
ATOM 1560 O O . SER A 1 201 ? 21.270 12.184 -5.870 1.00 87.69 201 SER A O 1
ATOM 1562 N N . ALA A 1 202 ? 19.899 13.901 -6.326 1.00 83.81 202 ALA A N 1
ATOM 1563 C CA . ALA A 1 202 ? 19.082 13.730 -5.123 1.00 83.81 202 ALA A CA 1
ATOM 1564 C C . ALA A 1 202 ? 18.405 12.345 -5.069 1.00 83.81 202 ALA A C 1
ATOM 1566 O O . ALA A 1 202 ? 18.297 11.748 -3.998 1.00 83.81 202 ALA A O 1
ATOM 1567 N N . THR A 1 203 ? 18.012 11.801 -6.224 1.00 79.44 203 THR A N 1
ATOM 1568 C CA . THR A 1 203 ? 17.419 10.463 -6.348 1.00 79.44 203 THR A CA 1
ATOM 1569 C C . THR A 1 203 ? 18.414 9.363 -5.976 1.00 79.44 203 THR A C 1
ATOM 1571 O O . THR A 1 203 ? 18.052 8.443 -5.243 1.00 79.44 203 THR A O 1
ATOM 1574 N N . ALA A 1 204 ? 19.684 9.487 -6.376 1.00 85.25 204 ALA A N 1
ATOM 1575 C CA . ALA A 1 204 ? 20.728 8.563 -5.937 1.00 85.25 204 ALA A CA 1
ATOM 1576 C C . ALA A 1 204 ? 21.063 8.705 -4.447 1.00 85.25 204 ALA A C 1
ATOM 1578 O O . ALA A 1 204 ? 21.334 7.700 -3.800 1.00 85.25 204 ALA A O 1
ATOM 1579 N N . ALA A 1 205 ? 20.964 9.904 -3.867 1.00 86.94 205 ALA A N 1
ATOM 1580 C CA . ALA A 1 205 ? 21.097 10.079 -2.420 1.00 86.94 205 ALA A CA 1
ATOM 1581 C C . ALA A 1 205 ? 19.935 9.424 -1.639 1.00 86.94 205 ALA A C 1
ATOM 1583 O O . ALA A 1 205 ? 20.162 8.811 -0.597 1.00 86.94 205 ALA A O 1
ATOM 1584 N N . TRP A 1 206 ? 18.694 9.505 -2.139 1.00 84.31 206 TRP A N 1
ATOM 1585 C CA . TRP A 1 206 ? 17.528 8.857 -1.514 1.00 84.31 206 TRP A CA 1
ATOM 1586 C C . TRP A 1 206 ? 17.528 7.331 -1.671 1.00 84.31 206 TRP A C 1
ATOM 1588 O O . TRP A 1 206 ? 17.019 6.636 -0.796 1.00 84.31 206 TRP A O 1
ATOM 1598 N N . PHE A 1 207 ? 18.102 6.812 -2.757 1.00 91.00 207 PHE A N 1
ATOM 1599 C CA . PHE A 1 207 ? 18.178 5.380 -3.060 1.00 91.00 207 PHE A CA 1
ATOM 1600 C C . PHE A 1 207 ? 19.609 4.824 -2.978 1.00 91.00 207 PHE A C 1
ATOM 1602 O O . PHE A 1 207 ? 19.920 3.832 -3.635 1.00 91.00 207 PHE A O 1
ATOM 1609 N N . ALA A 1 208 ? 20.477 5.431 -2.161 1.00 93.12 208 ALA A N 1
ATOM 1610 C CA . ALA A 1 208 ? 21.910 5.120 -2.128 1.00 93.12 208 ALA A CA 1
ATOM 1611 C C . ALA A 1 208 ? 22.195 3.632 -1.864 1.00 93.12 208 ALA A C 1
ATOM 1613 O O . ALA A 1 208 ? 22.991 3.018 -2.568 1.00 93.12 208 ALA A O 1
ATOM 1614 N N . ASP A 1 209 ? 21.488 3.021 -0.909 1.00 95.88 209 ASP A N 1
ATOM 1615 C CA . ASP A 1 209 ? 21.606 1.585 -0.637 1.00 95.88 209 ASP A CA 1
ATOM 1616 C C . ASP A 1 209 ? 20.877 0.692 -1.654 1.00 95.88 209 ASP A C 1
ATOM 1618 O O . ASP A 1 209 ? 21.179 -0.490 -1.700 1.00 95.88 209 ASP A O 1
ATOM 1622 N N . LEU A 1 210 ? 19.962 1.195 -2.492 1.00 96.00 210 LEU A N 1
ATOM 1623 C CA . LEU A 1 210 ? 19.381 0.399 -3.588 1.00 96.00 210 LEU A CA 1
ATOM 1624 C C . LEU A 1 210 ? 20.308 0.372 -4.816 1.00 96.00 210 LEU A C 1
ATOM 1626 O O . LEU A 1 210 ? 20.415 -0.646 -5.493 1.00 96.00 210 LEU A O 1
ATOM 1630 N N . LEU A 1 211 ? 20.968 1.498 -5.098 1.00 96.19 211 LEU A N 1
ATOM 1631 C CA . LEU A 1 211 ? 21.832 1.697 -6.267 1.00 96.19 211 LEU A CA 1
ATOM 1632 C C . LEU A 1 211 ? 23.307 1.333 -6.011 1.00 96.19 211 LEU A C 1
ATOM 1634 O O . LEU A 1 211 ? 24.110 1.348 -6.944 1.00 96.19 211 LEU A O 1
ATOM 1638 N N . SER A 1 212 ? 23.672 1.012 -4.766 1.00 95.25 212 SER A N 1
ATOM 1639 C CA . SER A 1 212 ? 25.022 0.580 -4.393 1.00 95.25 212 SER A CA 1
ATOM 1640 C C . SER A 1 212 ? 25.362 -0.810 -4.943 1.00 95.25 212 SER A C 1
ATOM 1642 O O . SER A 1 212 ? 24.544 -1.730 -4.934 1.00 95.25 212 SER A O 1
ATOM 1644 N N . THR A 1 213 ? 26.621 -0.988 -5.345 1.00 96.50 213 THR A N 1
ATOM 1645 C CA . THR A 1 213 ? 27.226 -2.298 -5.634 1.00 96.50 213 THR A CA 1
ATOM 1646 C C . THR A 1 213 ? 27.644 -3.060 -4.368 1.00 96.50 213 THR A C 1
ATOM 1648 O O . THR A 1 213 ? 27.819 -4.275 -4.424 1.00 96.50 213 THR A O 1
ATOM 1651 N N . ASP A 1 214 ? 27.728 -2.373 -3.223 1.00 97.31 214 ASP A N 1
ATOM 1652 C CA . ASP A 1 214 ? 27.872 -2.941 -1.876 1.00 97.31 214 ASP A CA 1
ATOM 1653 C C . ASP A 1 214 ? 26.725 -2.452 -0.961 1.00 97.31 214 ASP A C 1
ATOM 1655 O O . ASP A 1 214 ? 26.903 -1.509 -0.180 1.00 97.31 214 ASP A O 1
ATOM 1659 N N . PRO A 1 215 ? 25.504 -3.000 -1.094 1.00 97.44 215 PRO A N 1
ATOM 1660 C CA . PRO A 1 215 ? 24.353 -2.594 -0.293 1.00 97.44 215 PRO A CA 1
ATOM 1661 C C . PRO A 1 215 ? 24.216 -3.427 0.992 1.00 97.44 215 PRO A C 1
ATOM 1663 O O . PRO A 1 215 ? 24.572 -4.607 1.012 1.00 97.44 215 PRO A O 1
ATOM 1666 N N . TRP A 1 216 ? 23.625 -2.869 2.061 1.00 97.62 216 TRP A N 1
ATOM 1667 C CA . TRP A 1 216 ? 23.482 -3.600 3.342 1.00 97.62 216 TRP A CA 1
ATOM 1668 C C . TRP A 1 216 ? 22.674 -4.906 3.233 1.00 97.62 216 TRP A C 1
ATOM 1670 O O . TRP A 1 216 ? 22.825 -5.806 4.065 1.00 97.62 216 TRP A O 1
ATOM 1680 N N . TRP A 1 217 ? 21.793 -4.992 2.232 1.00 97.06 217 TRP A N 1
ATOM 1681 C CA . TRP A 1 217 ? 20.845 -6.085 2.010 1.00 97.06 217 TRP A CA 1
ATOM 1682 C C . TRP A 1 217 ? 21.365 -7.189 1.081 1.00 97.06 217 TRP A C 1
ATOM 1684 O O . TRP A 1 217 ? 20.645 -8.167 0.874 1.00 97.06 217 TRP A O 1
ATOM 1694 N N . LYS A 1 218 ? 22.598 -7.089 0.559 1.00 97.69 218 LYS A N 1
ATOM 1695 C CA . LYS A 1 218 ? 23.201 -8.108 -0.327 1.00 97.69 218 LYS A CA 1
ATOM 1696 C C . LYS A 1 218 ? 23.169 -9.521 0.275 1.00 97.69 218 LYS A C 1
ATOM 1698 O O . LYS A 1 218 ? 22.831 -10.469 -0.419 1.00 97.69 218 LYS A O 1
ATOM 1703 N N . ASP A 1 219 ? 23.423 -9.627 1.583 1.00 96.50 219 ASP A N 1
ATOM 1704 C CA . ASP A 1 219 ? 23.432 -10.880 2.355 1.00 96.50 219 ASP A CA 1
ATOM 1705 C C . ASP A 1 219 ? 22.044 -11.226 2.940 1.00 96.50 219 ASP A C 1
ATOM 1707 O O . ASP A 1 219 ? 21.903 -12.130 3.761 1.00 96.50 219 ASP A O 1
ATOM 1711 N N . THR A 1 220 ? 21.013 -10.450 2.586 1.00 96.94 220 THR A N 1
ATOM 1712 C CA . THR A 1 220 ? 19.608 -10.673 2.974 1.00 96.94 220 THR A CA 1
ATOM 1713 C C . THR A 1 220 ? 18.803 -11.231 1.804 1.00 96.94 220 THR A C 1
ATOM 1715 O O . THR A 1 220 ? 18.016 -12.152 2.004 1.00 96.94 220 THR A O 1
ATOM 1718 N N . VAL A 1 221 ? 18.998 -10.693 0.595 1.00 98.19 221 VAL A N 1
ATOM 1719 C CA . VAL A 1 221 ? 18.375 -11.210 -0.636 1.00 98.19 221 VAL A CA 1
ATOM 1720 C C . VAL A 1 221 ? 19.051 -12.498 -1.119 1.00 98.19 221 VAL A C 1
ATOM 1722 O O . VAL A 1 221 ? 20.105 -12.890 -0.625 1.00 98.19 221 VAL A O 1
ATOM 1725 N N . LEU A 1 222 ? 18.439 -13.180 -2.088 1.00 98.19 222 LEU A N 1
ATOM 1726 C CA . LEU A 1 222 ? 19.004 -14.388 -2.690 1.00 98.19 222 LEU A CA 1
ATOM 1727 C C . LEU A 1 222 ? 19.846 -14.023 -3.927 1.00 98.19 222 LEU A C 1
ATOM 1729 O O . LEU A 1 222 ? 19.571 -13.033 -4.598 1.00 98.19 222 LEU A O 1
ATOM 1733 N N . ASP A 1 223 ? 20.852 -14.835 -4.253 1.00 98.06 223 ASP A N 1
ATOM 1734 C CA . ASP A 1 223 ? 21.619 -14.783 -5.514 1.00 98.06 223 ASP A CA 1
ATOM 1735 C C . ASP A 1 223 ? 22.254 -13.419 -5.888 1.00 98.06 223 ASP A C 1
ATOM 1737 O O . ASP A 1 223 ? 22.435 -13.129 -7.075 1.00 98.06 223 ASP A O 1
ATOM 1741 N N . PHE A 1 224 ? 22.586 -12.567 -4.907 1.00 98.62 224 PHE A N 1
ATOM 1742 C CA . PHE A 1 224 ? 23.125 -11.226 -5.166 1.00 98.62 224 PHE A CA 1
ATOM 1743 C C . PHE A 1 224 ? 24.463 -11.244 -5.913 1.00 98.62 224 PHE A C 1
ATOM 1745 O O . PHE A 1 224 ? 25.419 -11.910 -5.510 1.00 98.62 224 PHE A O 1
ATOM 1752 N N . LYS A 1 225 ? 24.561 -10.418 -6.958 1.00 98.19 225 LYS A N 1
ATOM 1753 C CA . LYS A 1 225 ? 25.809 -10.104 -7.661 1.00 98.19 225 LYS A CA 1
ATOM 1754 C C . LYS A 1 225 ? 25.785 -8.705 -8.275 1.00 98.19 225 LYS A C 1
ATOM 1756 O O . LYS A 1 225 ? 24.747 -8.202 -8.706 1.00 98.19 225 LYS A O 1
ATOM 1761 N N . VAL A 1 226 ? 26.970 -8.123 -8.421 1.00 98.44 226 VAL A N 1
ATOM 1762 C CA . VAL A 1 226 ? 27.196 -6.983 -9.318 1.00 98.44 226 VAL A CA 1
ATOM 1763 C C . VAL A 1 226 ? 27.234 -7.504 -10.760 1.00 98.44 226 VAL A C 1
ATOM 1765 O O . VAL A 1 226 ? 27.841 -8.541 -11.036 1.00 98.44 226 VAL A O 1
ATOM 1768 N N . MET A 1 227 ? 26.561 -6.819 -11.683 1.00 97.56 227 MET A N 1
ATOM 1769 C CA . MET A 1 227 ? 26.573 -7.169 -13.106 1.00 97.56 227 MET A CA 1
ATOM 1770 C C . MET A 1 227 ? 27.901 -6.757 -13.758 1.00 97.56 227 MET A C 1
ATOM 1772 O O . MET A 1 227 ? 28.523 -5.778 -13.354 1.00 97.56 227 MET A O 1
ATOM 1776 N N . ASN A 1 228 ? 28.338 -7.492 -14.785 1.00 96.12 228 ASN A N 1
ATOM 1777 C CA . ASN A 1 228 ? 29.586 -7.202 -15.494 1.00 96.12 228 ASN A CA 1
ATOM 1778 C C . ASN A 1 228 ? 29.516 -5.815 -16.184 1.00 96.12 228 ASN A C 1
ATOM 1780 O O . ASN A 1 228 ? 28.668 -5.644 -17.064 1.00 96.12 228 ASN A O 1
ATOM 1784 N N . PRO A 1 229 ? 30.408 -4.852 -15.858 1.00 92.06 229 PRO A N 1
ATOM 1785 C CA . PRO A 1 229 ? 30.418 -3.521 -16.471 1.00 92.06 229 PRO A CA 1
ATOM 1786 C C . PRO A 1 229 ? 30.505 -3.534 -18.003 1.00 92.06 229 PRO A C 1
ATOM 1788 O O . PRO A 1 229 ? 29.910 -2.686 -18.662 1.00 92.06 229 PRO A O 1
ATOM 1791 N N . PHE A 1 230 ? 31.186 -4.528 -18.584 1.00 92.94 230 PHE A N 1
ATOM 1792 C CA . PHE A 1 230 ? 31.342 -4.671 -20.036 1.00 92.94 230 PHE A CA 1
ATOM 1793 C C . PHE A 1 230 ? 30.083 -5.193 -20.756 1.00 92.94 230 PHE A C 1
ATOM 1795 O O . PHE A 1 230 ? 30.095 -5.321 -21.977 1.00 92.94 230 PHE A O 1
ATOM 1802 N N . THR A 1 231 ? 29.007 -5.510 -20.026 1.00 92.19 231 THR A N 1
ATOM 1803 C CA . THR A 1 231 ? 27.722 -5.975 -20.584 1.00 92.19 231 THR A CA 1
ATOM 1804 C C . THR A 1 231 ? 26.536 -5.103 -20.157 1.00 92.19 231 THR A C 1
ATOM 1806 O O . THR A 1 231 ? 25.392 -5.548 -20.239 1.00 92.19 231 THR A O 1
ATOM 1809 N N . LEU A 1 232 ? 26.780 -3.896 -19.637 1.00 93.12 232 LEU A N 1
ATOM 1810 C CA . LEU A 1 232 ? 25.713 -2.974 -19.238 1.00 93.12 232 LEU A CA 1
ATOM 1811 C C . LEU A 1 232 ? 25.155 -2.200 -20.450 1.00 93.12 232 LEU A C 1
ATOM 1813 O O . LEU A 1 232 ? 25.909 -1.920 -21.383 1.00 93.12 232 LEU A O 1
ATOM 1817 N N . PRO A 1 233 ? 23.861 -1.819 -20.443 1.00 90.19 233 PRO A N 1
ATOM 1818 C CA . PRO A 1 233 ? 23.296 -0.924 -21.451 1.00 90.19 233 PRO A CA 1
ATOM 1819 C C . PRO A 1 233 ? 23.998 0.441 -21.497 1.00 90.19 233 PRO A C 1
ATOM 1821 O O . PRO A 1 233 ? 24.583 0.896 -20.510 1.00 90.19 233 PRO A O 1
ATOM 1824 N N . GLU A 1 234 ? 23.899 1.135 -22.632 1.00 90.88 234 GLU A N 1
ATOM 1825 C CA . GLU A 1 234 ? 24.470 2.475 -22.780 1.00 90.88 234 GLU A CA 1
ATOM 1826 C C . GLU A 1 234 ? 23.897 3.461 -21.741 1.00 90.88 234 GLU A C 1
ATOM 1828 O O . GLU A 1 234 ? 22.727 3.405 -21.362 1.00 90.88 234 GLU A O 1
ATOM 1833 N N . GLY A 1 235 ? 24.747 4.356 -21.231 1.00 92.19 235 GLY A N 1
ATOM 1834 C CA . GLY A 1 235 ? 24.385 5.324 -20.190 1.00 92.19 235 GLY A CA 1
ATOM 1835 C C . GLY A 1 235 ? 24.286 4.756 -18.767 1.00 92.19 235 GLY A C 1
ATOM 1836 O O . GLY A 1 235 ? 24.244 5.540 -17.814 1.00 92.19 235 GLY A O 1
ATOM 1837 N N . VAL A 1 236 ? 24.310 3.431 -18.588 1.00 95.44 236 VAL A N 1
ATOM 1838 C CA . VAL A 1 236 ? 24.427 2.790 -17.270 1.00 95.44 236 VAL A CA 1
ATOM 1839 C C . VAL A 1 236 ? 25.878 2.875 -16.779 1.00 95.44 236 VAL A C 1
ATOM 1841 O O . VAL A 1 236 ? 26.839 2.794 -17.545 1.00 95.44 236 VAL A O 1
ATOM 1844 N N . ASP A 1 237 ? 26.041 3.103 -15.484 1.00 95.75 237 ASP A N 1
ATOM 1845 C CA . ASP A 1 237 ? 27.324 3.118 -14.782 1.00 95.75 237 ASP A CA 1
ATOM 1846 C C . ASP A 1 237 ? 27.581 1.784 -14.076 1.00 95.75 237 ASP A C 1
ATOM 1848 O O . ASP A 1 237 ? 28.602 1.133 -14.286 1.00 95.75 237 ASP A O 1
ATOM 1852 N N . SER A 1 238 ? 26.598 1.361 -13.290 1.00 96.50 238 SER A N 1
ATOM 1853 C CA . SER A 1 238 ? 26.656 0.196 -12.419 1.00 96.50 238 SER A CA 1
ATOM 1854 C C . SER A 1 238 ? 25.278 -0.467 -12.351 1.00 96.50 238 SER A C 1
ATOM 1856 O O . SER A 1 238 ? 24.246 0.185 -12.532 1.00 96.50 238 SER A O 1
ATOM 1858 N N . ALA A 1 239 ? 25.244 -1.782 -12.133 1.00 97.69 239 ALA A N 1
ATOM 1859 C CA . ALA A 1 239 ? 23.997 -2.522 -11.964 1.00 97.69 239 ALA A CA 1
ATOM 1860 C C . ALA A 1 239 ? 24.180 -3.757 -11.073 1.00 97.69 239 ALA A C 1
ATOM 1862 O O . ALA A 1 239 ? 25.268 -4.338 -11.013 1.00 97.69 239 ALA A O 1
ATOM 1863 N N . THR A 1 240 ? 23.106 -4.176 -10.408 1.00 98.38 240 THR A N 1
ATOM 1864 C CA . THR A 1 240 ? 23.060 -5.383 -9.569 1.00 98.38 240 THR A CA 1
ATOM 1865 C C . THR A 1 240 ? 21.942 -6.318 -10.029 1.00 98.38 240 THR A C 1
ATOM 1867 O O . THR A 1 240 ? 20.903 -5.872 -10.518 1.00 98.38 240 THR A O 1
ATOM 1870 N N . GLU A 1 241 ? 22.160 -7.627 -9.888 1.00 98.31 241 GLU A N 1
ATOM 1871 C CA . GLU A 1 241 ? 21.147 -8.666 -10.099 1.00 98.31 241 GLU A CA 1
ATOM 1872 C C . GLU A 1 241 ? 21.022 -9.518 -8.828 1.00 98.31 241 GLU A C 1
ATOM 1874 O O . GLU A 1 241 ? 22.030 -9.870 -8.218 1.00 98.31 241 GLU A O 1
ATOM 1879 N N . PHE A 1 242 ? 19.794 -9.846 -8.428 1.00 98.69 242 PHE A N 1
ATOM 1880 C CA . PHE A 1 242 ? 19.494 -10.700 -7.273 1.00 98.69 242 PHE A CA 1
ATOM 1881 C C . PHE A 1 242 ? 18.116 -11.355 -7.419 1.00 98.69 242 PHE A C 1
ATOM 1883 O O . PHE A 1 242 ? 17.253 -10.855 -8.138 1.00 98.69 242 PHE A O 1
ATOM 1890 N N . THR A 1 243 ? 17.870 -12.461 -6.728 1.00 98.69 243 THR A N 1
ATOM 1891 C CA . THR A 1 243 ? 16.540 -13.074 -6.633 1.00 98.69 243 THR A CA 1
ATOM 1892 C C . THR A 1 243 ? 15.792 -12.479 -5.437 1.00 98.69 243 THR A C 1
ATOM 1894 O O . THR A 1 243 ? 16.260 -12.511 -4.297 1.00 98.69 243 THR A O 1
ATOM 1897 N N . SER A 1 244 ? 14.606 -11.929 -5.698 1.00 98.56 244 SER A N 1
ATOM 1898 C CA . SER A 1 244 ? 13.705 -11.360 -4.687 1.00 98.56 244 SER A CA 1
ATOM 1899 C C . SER A 1 244 ? 12.272 -11.838 -4.954 1.00 98.56 244 SER A C 1
ATOM 1901 O O . SER A 1 244 ? 12.078 -12.833 -5.650 1.00 98.56 244 SER A O 1
ATOM 1903 N N . VAL A 1 245 ? 11.263 -11.178 -4.384 1.00 98.69 245 VAL A N 1
ATOM 1904 C CA . VAL A 1 245 ? 9.853 -11.587 -4.444 1.00 98.69 245 VAL A CA 1
ATOM 1905 C C . VAL A 1 245 ? 8.935 -10.501 -5.007 1.00 98.69 245 VAL A C 1
ATOM 1907 O O . VAL A 1 245 ? 9.059 -9.328 -4.645 1.00 98.69 245 VAL A O 1
ATOM 1910 N N . CYS A 1 246 ? 7.968 -10.909 -5.834 1.00 98.69 246 CYS A N 1
ATOM 1911 C CA . CYS A 1 246 ? 6.832 -10.082 -6.250 1.00 98.69 246 CYS A CA 1
ATOM 1912 C C . CYS A 1 246 ? 5.519 -10.640 -5.673 1.00 98.69 246 CYS A C 1
ATOM 1914 O O . CYS A 1 246 ? 5.322 -11.853 -5.579 1.00 98.69 246 CYS A O 1
ATOM 1916 N N . LEU A 1 247 ? 4.636 -9.732 -5.254 1.00 98.19 247 LEU A N 1
ATOM 1917 C CA . LEU A 1 247 ? 3.383 -9.991 -4.558 1.00 98.19 247 LEU A CA 1
ATOM 1918 C C . LEU A 1 247 ? 2.204 -9.531 -5.421 1.00 98.19 247 LEU A C 1
ATOM 1920 O O . LEU A 1 247 ? 2.055 -8.342 -5.723 1.00 98.19 247 LEU A O 1
ATOM 1924 N N . ASN A 1 248 ? 1.295 -10.451 -5.731 1.00 98.25 248 ASN A N 1
ATOM 1925 C CA . ASN A 1 248 ? -0.006 -10.116 -6.286 1.00 98.25 248 ASN A CA 1
ATOM 1926 C C . ASN A 1 248 ? -0.914 -9.577 -5.169 1.00 98.25 248 ASN A C 1
ATOM 1928 O O . ASN A 1 248 ? -1.529 -10.340 -4.423 1.00 98.25 248 ASN A O 1
ATOM 1932 N N . THR A 1 249 ? -1.018 -8.249 -5.047 1.00 97.06 249 THR A N 1
ATOM 1933 C CA . THR A 1 249 ? -1.778 -7.595 -3.961 1.00 97.06 249 THR A CA 1
ATOM 1934 C C . THR A 1 249 ? -3.257 -7.997 -3.919 1.00 97.06 249 THR A C 1
ATOM 1936 O O . THR A 1 249 ? -3.851 -8.001 -2.840 1.00 97.06 249 THR A O 1
ATOM 1939 N N . ALA A 1 250 ? -3.840 -8.393 -5.057 1.00 89.19 250 ALA A N 1
ATOM 1940 C CA . ALA A 1 250 ? -5.225 -8.851 -5.153 1.00 89.19 250 ALA A CA 1
ATOM 1941 C C . ALA A 1 250 ? -5.447 -10.266 -4.581 1.00 89.19 250 ALA A C 1
ATOM 1943 O O . ALA A 1 250 ? -6.578 -10.600 -4.244 1.00 89.19 250 ALA A O 1
ATOM 1944 N N . ILE A 1 251 ? -4.388 -11.070 -4.427 1.00 89.88 251 ILE A N 1
ATOM 1945 C CA . ILE A 1 251 ? -4.423 -12.385 -3.760 1.00 89.88 251 ILE A CA 1
ATOM 1946 C C . ILE A 1 251 ? -3.899 -12.263 -2.324 1.00 89.88 251 ILE A C 1
ATOM 1948 O O . ILE A 1 251 ? -4.541 -12.737 -1.388 1.00 89.88 251 ILE A O 1
ATOM 1952 N N . TYR A 1 252 ? -2.779 -11.562 -2.126 1.00 98.25 252 TYR A N 1
ATOM 1953 C CA . TYR A 1 252 ? -2.107 -11.484 -0.828 1.00 98.25 252 TYR A CA 1
ATOM 1954 C C . TYR A 1 252 ? -2.928 -10.750 0.247 1.00 98.25 252 TYR A C 1
ATOM 1956 O O . TYR A 1 252 ? -2.946 -11.165 1.407 1.00 98.25 252 TYR A O 1
ATOM 1964 N N . LEU A 1 253 ? -3.671 -9.694 -0.111 1.00 94.88 253 LEU A N 1
ATOM 1965 C CA . LEU A 1 253 ? -4.526 -9.000 0.858 1.00 94.88 253 LEU A CA 1
ATOM 1966 C C . LEU A 1 253 ? -5.717 -9.882 1.322 1.00 94.88 253 LEU A C 1
ATOM 1968 O O . LEU A 1 253 ? -5.910 -9.999 2.537 1.00 94.88 253 LEU A O 1
ATOM 1972 N N . PRO A 1 254 ? -6.477 -10.570 0.437 1.00 85.12 254 PRO A N 1
ATOM 1973 C CA . PRO A 1 254 ? -7.432 -11.603 0.856 1.00 85.12 254 PRO A CA 1
ATOM 1974 C C . PRO A 1 254 ? -6.806 -12.801 1.584 1.00 85.12 254 PRO A C 1
ATOM 1976 O O . PRO A 1 254 ? -7.421 -13.316 2.516 1.00 85.12 254 PRO A O 1
ATOM 1979 N N . TYR A 1 255 ? -5.589 -13.226 1.226 1.00 91.06 255 TYR A N 1
ATOM 1980 C CA . TYR A 1 255 ? -4.862 -14.285 1.937 1.00 91.06 255 TYR A CA 1
ATOM 1981 C C . TYR A 1 255 ? -4.641 -13.930 3.411 1.00 91.06 255 TYR A C 1
ATOM 1983 O O . TYR A 1 255 ? -4.968 -14.731 4.288 1.00 91.06 255 TYR A O 1
ATOM 1991 N N . LEU A 1 256 ? -4.179 -12.708 3.708 1.00 94.88 256 LEU A N 1
ATOM 1992 C CA . LEU A 1 256 ? -4.039 -12.239 5.090 1.00 94.88 256 LEU A CA 1
ATOM 1993 C C . LEU A 1 256 ? -5.388 -12.246 5.833 1.00 94.88 256 LEU A C 1
ATOM 1995 O O . LEU A 1 256 ? -5.446 -12.672 6.984 1.00 94.88 256 LEU A O 1
ATOM 1999 N N . VAL A 1 257 ? -6.491 -11.857 5.182 1.00 85.62 257 VAL A N 1
ATOM 2000 C CA . VAL A 1 257 ? -7.843 -11.953 5.773 1.00 85.62 257 VAL A CA 1
ATOM 2001 C C . VAL A 1 257 ? -8.249 -13.406 6.034 1.00 85.62 257 VAL A C 1
ATOM 2003 O O . VAL A 1 257 ? -8.780 -13.702 7.103 1.00 85.62 257 VAL A O 1
ATOM 2006 N N . SER A 1 258 ? -7.956 -14.327 5.114 1.00 80.06 258 SER A N 1
ATOM 2007 C CA . SER A 1 258 ? -8.202 -15.764 5.292 1.00 80.06 258 SER A CA 1
ATOM 2008 C C . SER A 1 258 ? -7.416 -16.327 6.485 1.00 80.06 258 SER A C 1
ATOM 2010 O O . SER A 1 258 ? -7.996 -16.965 7.366 1.00 80.06 258 SER A O 1
ATOM 2012 N N . ARG A 1 259 ? -6.119 -15.994 6.590 1.00 88.06 259 ARG A N 1
ATOM 2013 C CA . ARG A 1 259 ? -5.253 -16.336 7.733 1.00 88.06 259 ARG A CA 1
ATOM 2014 C C . ARG A 1 259 ? -5.810 -15.799 9.058 1.00 88.06 259 ARG A C 1
ATOM 2016 O O . ARG A 1 259 ? -5.865 -16.551 10.029 1.00 88.06 259 ARG A O 1
ATOM 2023 N N . LEU A 1 260 ? -6.277 -14.546 9.098 1.00 87.31 260 LEU A N 1
ATOM 2024 C CA . LEU A 1 260 ? -6.911 -13.940 10.280 1.00 87.31 260 LEU A CA 1
ATOM 2025 C C . LEU A 1 260 ? -8.203 -14.670 10.682 1.00 87.31 260 LEU A C 1
ATOM 2027 O O . LEU A 1 260 ? -8.376 -15.010 11.854 1.00 87.31 260 LEU A O 1
ATOM 2031 N N . LEU A 1 261 ? -9.092 -14.948 9.723 1.00 78.88 261 LEU A N 1
ATOM 2032 C CA . LEU A 1 261 ? -10.356 -15.660 9.953 1.00 78.88 261 LEU A CA 1
ATOM 2033 C C . LEU A 1 261 ? -10.128 -17.097 10.446 1.00 78.88 261 LEU A C 1
ATOM 2035 O O . LEU A 1 261 ? -10.821 -17.549 11.361 1.00 78.88 261 LEU A O 1
ATOM 2039 N N . ALA A 1 262 ? -9.123 -17.794 9.907 1.00 79.56 262 ALA A N 1
ATOM 2040 C CA . ALA A 1 262 ? -8.769 -19.156 10.304 1.00 79.56 262 ALA A CA 1
ATOM 2041 C C . ALA A 1 262 ? -8.413 -19.279 11.799 1.00 79.56 262 ALA A C 1
ATOM 2043 O O . ALA A 1 262 ? -8.670 -20.322 12.401 1.00 79.56 262 ALA A O 1
ATOM 2044 N N . THR A 1 263 ? -7.908 -18.211 12.433 1.00 85.88 263 THR A N 1
ATOM 2045 C CA . THR A 1 263 ? -7.625 -18.198 13.884 1.00 85.88 263 THR A CA 1
ATOM 2046 C C . THR A 1 263 ? -8.872 -18.324 14.759 1.00 85.88 263 THR A C 1
ATOM 2048 O O . THR A 1 263 ? -8.759 -18.708 15.922 1.00 85.88 263 THR A O 1
ATOM 2051 N N . ARG A 1 264 ? -10.048 -17.933 14.241 1.00 81.38 264 ARG A N 1
ATOM 2052 C CA . ARG A 1 264 ? -11.308 -17.751 14.990 1.00 81.38 264 ARG A CA 1
ATOM 2053 C C . ARG A 1 264 ? -11.218 -16.782 16.191 1.00 81.38 264 ARG A C 1
ATOM 2055 O O . ARG A 1 264 ? -12.152 -16.719 16.987 1.00 81.38 264 ARG A O 1
ATOM 2062 N N . ARG A 1 265 ? -10.121 -16.017 16.327 1.00 84.06 265 ARG A N 1
ATOM 2063 C CA . ARG A 1 265 ? -9.867 -15.023 17.399 1.00 84.06 265 ARG A CA 1
ATOM 2064 C C . ARG A 1 265 ? -9.963 -13.566 16.928 1.00 84.06 265 ARG A C 1
ATOM 2066 O O . ARG A 1 265 ? -10.049 -12.653 17.754 1.00 84.06 265 ARG A O 1
ATOM 2073 N N . VAL A 1 266 ? -9.941 -13.354 15.612 1.00 89.12 266 VAL A N 1
ATOM 2074 C CA . VAL A 1 266 ? -10.019 -12.042 14.962 1.00 89.12 266 VAL A CA 1
ATOM 2075 C C . VAL A 1 266 ? -11.414 -11.840 14.377 1.00 89.12 266 VAL A C 1
ATOM 2077 O O . VAL A 1 266 ? -11.902 -12.682 13.628 1.00 89.12 266 VAL A O 1
ATOM 2080 N N . VAL A 1 267 ? -12.033 -10.697 14.672 1.00 89.19 267 VAL A N 1
ATOM 2081 C CA . VAL A 1 267 ? -13.277 -10.254 14.025 1.00 89.19 267 VAL A CA 1
ATOM 2082 C C . VAL A 1 267 ? -12.977 -9.043 13.149 1.00 89.19 267 VAL A C 1
ATOM 2084 O O . VAL A 1 267 ? -12.443 -8.047 13.631 1.00 89.19 267 VAL A O 1
ATOM 2087 N N . LEU A 1 268 ? -13.333 -9.104 11.868 1.00 84.19 268 LEU A N 1
ATOM 2088 C CA . LEU A 1 268 ? -13.237 -7.962 10.959 1.00 84.19 268 LEU A CA 1
ATOM 2089 C C . LEU A 1 268 ? -14.558 -7.176 10.976 1.00 84.19 268 LEU A C 1
ATOM 2091 O O . LEU A 1 268 ? -15.634 -7.773 10.959 1.00 84.19 268 LEU A O 1
ATOM 2095 N N . LYS A 1 269 ? -14.490 -5.841 11.008 1.00 85.56 269 LYS A N 1
ATOM 2096 C CA . LYS A 1 269 ? -15.654 -4.939 10.966 1.00 85.56 269 LYS A CA 1
ATOM 2097 C C . LYS A 1 269 ? -15.414 -3.788 9.990 1.00 85.56 269 LYS A C 1
ATOM 2099 O O . LYS A 1 269 ? -14.393 -3.112 10.090 1.00 85.56 269 LYS A O 1
ATOM 2104 N N . ARG A 1 270 ? -16.386 -3.499 9.113 1.00 81.50 270 ARG A N 1
ATOM 2105 C CA . ARG A 1 270 ? -16.428 -2.213 8.394 1.00 81.50 270 ARG A CA 1
ATOM 2106 C C . ARG A 1 270 ? -16.865 -1.114 9.360 1.00 81.50 270 ARG A C 1
ATOM 2108 O O . ARG A 1 270 ? -17.875 -1.266 10.045 1.00 81.50 270 ARG A O 1
ATOM 2115 N N . SER A 1 271 ? -16.063 -0.060 9.518 1.00 79.19 271 SER A N 1
ATOM 2116 C CA . SER A 1 271 ? -16.271 0.966 10.557 1.00 79.19 271 SER A CA 1
ATOM 2117 C C . SER A 1 271 ? -15.556 2.277 10.228 1.00 79.19 271 SER A C 1
ATOM 2119 O O . SER A 1 271 ? -14.403 2.257 9.804 1.00 79.19 271 SER A O 1
ATOM 2121 N N . ILE A 1 272 ? -16.245 3.404 10.435 1.00 83.44 272 ILE A N 1
ATOM 2122 C CA . ILE A 1 272 ? -15.749 4.768 10.194 1.00 83.44 272 ILE A CA 1
ATOM 2123 C C . ILE A 1 272 ? -15.470 5.440 11.537 1.00 83.44 272 ILE A C 1
ATOM 2125 O O . ILE A 1 272 ? -16.312 5.367 12.429 1.00 83.44 272 ILE A O 1
ATOM 2129 N N . PHE A 1 273 ? -14.355 6.159 11.655 1.00 82.94 273 PHE A N 1
ATOM 2130 C CA . PHE A 1 273 ? -14.024 6.937 12.849 1.00 82.94 273 PHE A CA 1
ATOM 2131 C C . PHE A 1 273 ? -13.756 8.394 12.477 1.00 82.94 273 PHE A C 1
ATOM 2133 O O . PHE A 1 273 ? -13.062 8.658 11.495 1.00 82.94 273 PHE A O 1
ATOM 2140 N N . LYS A 1 274 ? -14.302 9.336 13.260 1.00 85.00 274 LYS A N 1
ATOM 2141 C CA . LYS A 1 274 ? -13.879 10.747 13.218 1.00 85.00 274 LYS A CA 1
ATOM 2142 C C . LYS A 1 274 ? -12.723 10.999 14.192 1.00 85.00 274 LYS A C 1
ATOM 2144 O O . LYS A 1 274 ? -11.877 11.838 13.898 1.00 85.00 274 LYS A O 1
ATOM 2149 N N . HIS A 1 275 ? -12.656 10.254 15.299 1.00 91.69 275 HIS A N 1
ATOM 2150 C CA . HIS A 1 275 ? -11.593 10.345 16.298 1.00 91.69 275 HIS A CA 1
ATOM 2151 C C . HIS A 1 275 ? -11.008 8.958 16.618 1.00 91.69 275 HIS A C 1
ATOM 2153 O O . HIS A 1 275 ? -11.743 7.973 16.662 1.00 91.69 275 HIS A O 1
ATOM 2159 N N . ILE A 1 276 ? -9.702 8.852 16.883 1.00 92.12 276 ILE A N 1
ATOM 2160 C CA . ILE A 1 276 ? -9.031 7.560 17.144 1.00 92.12 276 ILE A CA 1
ATOM 2161 C C . ILE A 1 276 ? -9.616 6.811 18.358 1.00 92.12 276 ILE A C 1
ATOM 2163 O O . ILE A 1 276 ? -9.757 5.589 18.328 1.00 92.12 276 ILE A O 1
ATOM 2167 N N . LEU A 1 277 ? -10.055 7.552 19.382 1.00 91.31 277 LEU A N 1
ATOM 2168 C CA . LEU A 1 277 ? -10.765 7.031 20.562 1.00 91.31 277 LEU A CA 1
ATOM 2169 C C . LEU A 1 277 ? -12.040 6.238 20.215 1.00 91.31 277 LEU A C 1
ATOM 2171 O O . LEU A 1 277 ? -12.430 5.344 20.966 1.00 91.31 277 LEU A O 1
ATOM 2175 N N . ASP A 1 278 ? -12.698 6.525 19.087 1.00 91.19 278 ASP A N 1
ATOM 2176 C CA . ASP A 1 278 ? -13.929 5.829 18.696 1.00 91.19 278 ASP A CA 1
ATOM 2177 C C . ASP A 1 278 ? -13.672 4.361 18.320 1.00 91.19 278 ASP A C 1
ATOM 2179 O O . ASP A 1 278 ? -14.539 3.510 18.528 1.00 91.19 278 ASP A O 1
ATOM 2183 N N . ALA A 1 279 ? -12.458 4.032 17.861 1.00 91.12 279 ALA A N 1
ATOM 2184 C CA . ALA A 1 279 ? -12.066 2.659 17.548 1.00 91.12 279 ALA A CA 1
ATOM 2185 C C . ALA A 1 279 ? -12.092 1.746 18.785 1.00 91.12 279 ALA A C 1
ATOM 2187 O O . ALA A 1 279 ? -12.454 0.571 18.678 1.00 91.12 279 ALA A O 1
ATOM 2188 N N . ALA A 1 280 ? -11.797 2.286 19.975 1.00 91.50 280 ALA A N 1
ATOM 2189 C CA . ALA A 1 280 ? -11.854 1.525 21.221 1.00 91.50 280 ALA A CA 1
ATOM 2190 C C . ALA A 1 280 ? -13.288 1.110 21.592 1.00 91.50 280 ALA A C 1
ATOM 2192 O O . ALA A 1 280 ? -13.483 0.098 22.263 1.00 91.50 280 ALA A O 1
ATOM 2193 N N . LYS A 1 281 ? -14.302 1.869 21.159 1.00 92.19 281 LYS A N 1
ATOM 2194 C CA . LYS A 1 281 ? -15.702 1.722 21.599 1.00 92.19 281 LYS A CA 1
ATOM 2195 C C . LYS A 1 281 ? -16.428 0.552 20.925 1.00 92.19 281 LYS A C 1
ATOM 2197 O O . LYS A 1 281 ? -17.461 0.115 21.420 1.00 92.19 281 LYS A O 1
ATOM 2202 N N . ILE A 1 282 ? -15.899 0.027 19.814 1.00 89.06 282 ILE A N 1
ATOM 2203 C CA . ILE A 1 282 ? -16.618 -0.919 18.940 1.00 89.06 282 ILE A CA 1
ATOM 2204 C C . ILE A 1 282 ? -16.114 -2.373 18.993 1.00 89.06 282 ILE A C 1
ATOM 2206 O O . ILE A 1 282 ? -16.466 -3.177 18.119 1.00 89.06 282 ILE A O 1
ATOM 2210 N N . HIS A 1 283 ? -15.266 -2.727 19.962 1.00 93.62 283 HIS A N 1
ATOM 2211 C CA . HIS A 1 283 ? -14.626 -4.044 20.017 1.00 93.62 283 HIS A CA 1
ATOM 2212 C C . HIS A 1 283 ? -15.654 -5.195 20.036 1.00 93.62 283 HIS A C 1
ATOM 2214 O O . HIS A 1 283 ? -16.721 -5.092 20.643 1.00 93.62 283 HIS A O 1
ATOM 2220 N N . HIS A 1 284 ? -15.361 -6.317 19.367 1.00 90.44 284 HIS A N 1
ATOM 2221 C CA . HIS A 1 284 ? -16.329 -7.411 19.179 1.00 90.44 284 HIS A CA 1
ATOM 2222 C C . HIS A 1 284 ? -16.814 -8.073 20.483 1.00 90.44 284 HIS A C 1
ATOM 2224 O O . HIS A 1 284 ? -17.822 -8.770 20.477 1.00 90.44 284 HIS A O 1
ATOM 2230 N N . THR A 1 285 ? -16.112 -7.858 21.597 1.00 93.75 285 THR A N 1
ATOM 2231 C CA . THR A 1 285 ? -16.466 -8.357 22.936 1.00 93.75 285 THR A CA 1
ATOM 2232 C C . THR A 1 285 ? -17.536 -7.525 23.652 1.00 93.75 285 THR A C 1
ATOM 2234 O O . THR A 1 285 ? -17.897 -7.875 24.774 1.00 93.75 285 THR A O 1
ATOM 2237 N N . GLY A 1 286 ? -17.997 -6.411 23.068 1.00 91.06 286 GLY A N 1
ATOM 2238 C CA . GLY A 1 286 ? -18.937 -5.484 23.714 1.00 91.06 286 GLY A CA 1
ATOM 2239 C C . GLY A 1 286 ? -18.326 -4.663 24.860 1.00 91.06 286 GLY A C 1
ATOM 2240 O O . GLY A 1 286 ? -19.058 -4.081 25.653 1.00 91.06 286 GLY A O 1
ATOM 2241 N N . LYS A 1 287 ? -16.992 -4.627 24.968 1.00 92.25 287 LYS A N 1
ATOM 2242 C CA . LYS A 1 287 ? -16.237 -3.821 25.943 1.00 92.25 287 LYS A CA 1
ATOM 2243 C C . LYS A 1 287 ? -15.392 -2.770 25.218 1.00 92.25 287 LYS A C 1
ATOM 2245 O O . LYS A 1 287 ? -15.041 -2.981 24.060 1.00 92.25 287 LYS A O 1
ATOM 2250 N N . LYS A 1 288 ? -15.020 -1.685 25.910 1.00 91.62 288 LYS A N 1
ATOM 2251 C CA . LYS A 1 288 ? -13.964 -0.761 25.453 1.00 91.62 288 LYS A CA 1
ATOM 2252 C C . LYS A 1 288 ? -12.669 -1.570 25.258 1.00 91.62 288 LYS A C 1
ATOM 2254 O O . LYS A 1 288 ? -12.370 -2.424 26.092 1.00 91.62 288 LYS A O 1
ATOM 2259 N N . ALA A 1 289 ? -11.954 -1.363 24.155 1.00 92.31 289 ALA A N 1
ATOM 2260 C CA . ALA A 1 289 ? -10.670 -2.015 23.906 1.00 92.31 289 ALA A CA 1
ATOM 2261 C C . ALA A 1 289 ? -9.592 -1.452 24.844 1.00 92.31 289 ALA A C 1
ATOM 2263 O O . ALA A 1 289 ? -9.513 -0.238 25.023 1.00 92.31 289 ALA A O 1
ATOM 2264 N N . ASP A 1 290 ? -8.750 -2.323 25.401 1.00 90.44 290 ASP A N 1
ATOM 2265 C CA . ASP A 1 290 ? -7.662 -1.933 26.308 1.00 90.44 290 ASP A CA 1
ATOM 2266 C C . ASP A 1 290 ? -6.533 -1.173 25.578 1.00 90.44 290 ASP A C 1
ATOM 2268 O O . ASP A 1 290 ? -5.855 -0.326 26.161 1.00 90.44 290 ASP A O 1
ATOM 2272 N N . ILE A 1 291 ? -6.340 -1.485 24.290 1.00 95.00 291 ILE A N 1
ATOM 2273 C CA . ILE A 1 291 ? -5.339 -0.900 23.389 1.00 95.00 291 ILE A CA 1
ATOM 2274 C C . ILE A 1 291 ? -5.988 -0.678 22.017 1.00 95.00 291 ILE A C 1
ATOM 2276 O O . ILE A 1 291 ? -6.708 -1.549 21.522 1.00 95.00 291 ILE A O 1
ATOM 2280 N N . VAL A 1 292 ? -5.695 0.454 21.372 1.00 96.81 292 VAL A N 1
ATOM 2281 C CA . VAL A 1 292 ? -5.975 0.689 19.944 1.00 96.81 292 VAL A CA 1
ATOM 2282 C C . VAL A 1 292 ? -4.665 0.746 19.163 1.00 96.81 292 VAL A C 1
ATOM 2284 O O . VAL A 1 292 ? -3.659 1.256 19.649 1.00 96.81 292 VAL A O 1
ATOM 2287 N N . ILE A 1 293 ? -4.682 0.231 17.931 1.00 98.31 293 ILE A N 1
ATOM 2288 C CA . ILE A 1 293 ? -3.535 0.272 17.021 1.00 98.31 293 ILE A CA 1
ATOM 2289 C C . ILE A 1 293 ? -3.927 1.053 15.766 1.00 98.31 293 ILE A C 1
ATOM 2291 O O . ILE A 1 293 ? -4.858 0.683 15.051 1.00 98.31 293 ILE A O 1
ATOM 2295 N N . ASN A 1 294 ? -3.227 2.154 15.507 1.00 97.94 294 ASN A N 1
ATOM 2296 C CA . ASN A 1 294 ? -3.492 3.052 14.391 1.00 97.94 294 ASN A CA 1
ATOM 2297 C C . ASN A 1 294 ? -2.649 2.674 13.164 1.00 97.94 294 ASN A C 1
ATOM 2299 O O . ASN A 1 294 ? -1.522 3.147 13.009 1.00 97.94 294 ASN A O 1
ATOM 2303 N N . CYS A 1 295 ? -3.247 1.889 12.265 1.00 98.00 295 CYS A N 1
ATOM 2304 C CA . CYS A 1 295 ? -2.678 1.534 10.960 1.00 98.00 295 CYS A CA 1
ATOM 2305 C C . CYS A 1 295 ? -3.332 2.301 9.787 1.00 98.00 295 CYS A C 1
ATOM 2307 O O . CYS A 1 295 ? -3.465 1.760 8.689 1.00 98.00 295 CYS A O 1
ATOM 2309 N N . THR A 1 296 ? -3.803 3.538 10.005 1.00 96.25 296 THR A N 1
ATOM 2310 C CA . THR A 1 296 ? -4.684 4.255 9.048 1.00 96.25 296 THR A CA 1
ATOM 2311 C C . THR A 1 296 ? -3.980 4.933 7.863 1.00 96.25 296 THR A C 1
ATOM 2313 O O . THR A 1 296 ? -4.640 5.551 7.027 1.00 96.25 296 THR A O 1
ATOM 2316 N N . GLY A 1 297 ? -2.657 4.798 7.725 1.00 96.62 297 GLY A N 1
ATOM 2317 C CA . GLY A 1 297 ? -1.925 5.310 6.561 1.00 96.62 297 GLY A CA 1
ATOM 2318 C C . GLY A 1 297 ? -2.080 6.826 6.387 1.00 96.62 297 GLY A C 1
ATOM 2319 O O . GLY A 1 297 ? -1.864 7.579 7.331 1.00 96.62 297 GLY A O 1
ATOM 2320 N N . LEU A 1 298 ? -2.453 7.281 5.183 1.00 94.62 298 LEU A N 1
ATOM 2321 C CA . LEU A 1 298 ? -2.596 8.711 4.868 1.00 94.62 298 LEU A CA 1
ATOM 2322 C C . LEU A 1 298 ? -3.715 9.392 5.679 1.00 94.62 298 LEU A C 1
ATOM 2324 O O . LEU A 1 298 ? -3.605 10.574 5.995 1.00 94.62 298 LEU A O 1
ATOM 2328 N N . SER A 1 299 ? -4.749 8.649 6.094 1.00 94.44 299 SER A N 1
ATOM 2329 C CA . SER A 1 299 ? -5.836 9.185 6.927 1.00 94.44 299 SER A CA 1
ATOM 2330 C C . SER A 1 299 ? -5.392 9.596 8.336 1.00 94.44 299 SER A C 1
ATOM 2332 O O . SER A 1 299 ? -6.112 10.348 8.987 1.00 94.44 299 SER A O 1
ATOM 2334 N N . ALA A 1 300 ? -4.194 9.207 8.789 1.00 95.75 300 ALA A N 1
ATOM 2335 C CA . ALA A 1 300 ? -3.610 9.731 10.024 1.00 95.75 300 ALA A CA 1
ATOM 2336 C C . ALA A 1 300 ? -3.414 11.264 9.995 1.00 95.75 300 ALA A C 1
ATOM 2338 O O . ALA A 1 300 ? -3.400 11.880 11.057 1.00 95.75 300 ALA A O 1
ATOM 2339 N N . ARG A 1 301 ? -3.349 11.889 8.802 1.00 94.19 301 ARG A N 1
ATOM 2340 C CA . ARG A 1 301 ? -3.329 13.356 8.634 1.00 94.19 301 ARG A CA 1
ATOM 2341 C C . ARG A 1 301 ? -4.594 14.038 9.173 1.00 94.19 301 ARG A C 1
ATOM 2343 O O . ARG A 1 301 ? -4.528 15.169 9.634 1.00 94.19 301 ARG A O 1
ATOM 2350 N N . THR A 1 302 ? -5.752 13.383 9.069 1.00 88.75 302 THR A N 1
ATOM 2351 C CA . THR A 1 302 ? -7.075 13.997 9.306 1.00 88.75 302 THR A CA 1
ATOM 2352 C C . THR A 1 302 ? -7.921 13.279 10.356 1.00 88.75 302 THR A C 1
ATOM 2354 O O . THR A 1 302 ? -8.998 13.758 10.708 1.00 88.75 302 THR A O 1
ATOM 2357 N N . LEU A 1 303 ? -7.453 12.145 10.884 1.00 90.81 303 LEU A N 1
ATOM 2358 C CA . LEU A 1 303 ? -8.102 11.444 11.988 1.00 90.81 303 LEU A CA 1
ATOM 2359 C C . LEU A 1 303 ? -7.932 12.237 13.291 1.00 90.81 303 LEU A C 1
ATOM 2361 O O . LEU A 1 303 ? -6.805 12.482 13.729 1.00 90.81 303 LEU A O 1
ATOM 2365 N N . GLY A 1 304 ? -9.046 12.606 13.926 1.00 87.88 304 GLY A N 1
ATOM 2366 C CA . GLY A 1 304 ? -9.046 13.331 15.195 1.00 87.88 304 GLY A CA 1
ATOM 2367 C C . GLY A 1 304 ? -8.283 12.575 16.284 1.00 87.88 304 GLY A C 1
ATOM 2368 O O . GLY A 1 304 ? -8.386 11.349 16.388 1.00 87.88 304 GLY A O 1
ATOM 2369 N N . GLY A 1 305 ? -7.497 13.306 17.073 1.00 90.25 305 GLY A N 1
ATOM 2370 C CA . GLY A 1 305 ? -6.602 12.725 18.077 1.00 90.25 305 GLY A CA 1
ATOM 2371 C C . GLY A 1 305 ? -5.337 12.082 17.499 1.00 90.25 305 GLY A C 1
ATOM 2372 O O . GLY A 1 305 ? -4.626 11.416 18.235 1.00 90.25 305 GLY A O 1
ATOM 2373 N N . VAL A 1 306 ? -5.063 12.260 16.200 1.00 94.69 306 VAL A N 1
ATOM 2374 C CA . VAL A 1 306 ? -3.779 11.911 15.564 1.00 94.69 306 VAL A CA 1
ATOM 2375 C C . VAL A 1 306 ? -3.275 13.096 14.742 1.00 94.69 306 VAL A C 1
ATOM 2377 O O . VAL A 1 306 ? -2.211 13.621 15.040 1.00 94.69 306 VAL A O 1
ATOM 2380 N N . MET A 1 307 ? -4.069 13.537 13.756 1.00 91.44 307 MET A N 1
ATOM 2381 C CA . MET A 1 307 ? -3.907 14.786 12.987 1.00 91.44 307 MET A CA 1
ATOM 2382 C C . MET A 1 307 ? -2.459 15.088 12.548 1.00 91.44 307 MET A C 1
ATOM 2384 O O . MET A 1 307 ? -1.975 16.209 12.670 1.00 91.44 307 MET A O 1
ATOM 2388 N N . ASP A 1 308 ? -1.740 14.069 12.071 1.00 96.75 308 ASP A N 1
ATOM 2389 C CA . ASP A 1 308 ? -0.294 14.154 11.863 1.00 96.75 308 ASP A CA 1
ATOM 2390 C C . ASP A 1 308 ? 0.043 14.906 10.567 1.00 96.75 308 ASP A C 1
ATOM 2392 O O . ASP A 1 308 ? 0.036 14.341 9.470 1.00 96.75 308 ASP A O 1
ATOM 2396 N N . GLU A 1 309 ? 0.353 16.196 10.693 1.00 95.56 309 GLU A N 1
ATOM 2397 C CA . GLU A 1 309 ? 0.645 17.093 9.568 1.00 95.56 309 GLU A CA 1
ATOM 2398 C C . GLU A 1 309 ? 1.884 16.691 8.745 1.00 95.56 309 GLU A C 1
ATOM 2400 O O . GLU A 1 309 ? 2.025 17.138 7.603 1.00 95.56 309 GLU A O 1
ATOM 2405 N N . ASN A 1 310 ? 2.740 15.800 9.263 1.00 97.19 310 ASN A N 1
ATOM 2406 C CA . ASN A 1 310 ? 3.866 15.220 8.524 1.00 97.19 310 ASN A CA 1
ATOM 2407 C C . ASN A 1 310 ? 3.411 14.242 7.427 1.00 97.19 310 ASN A C 1
ATOM 2409 O O . ASN A 1 310 ? 4.206 13.875 6.562 1.00 97.19 310 ASN A O 1
ATOM 2413 N N . MET A 1 311 ? 2.157 13.781 7.461 1.00 97.56 311 MET A N 1
ATOM 2414 C CA . MET A 1 311 ? 1.600 12.871 6.464 1.00 97.56 311 MET A CA 1
ATOM 2415 C C . MET A 1 311 ? 1.290 13.601 5.158 1.00 97.56 311 MET A C 1
ATOM 2417 O O . MET A 1 311 ? 0.425 14.474 5.119 1.00 97.56 311 MET A O 1
ATOM 2421 N N . ILE A 1 312 ? 1.946 13.196 4.073 1.00 95.06 312 ILE A N 1
ATOM 2422 C CA . ILE A 1 312 ? 1.731 13.715 2.718 1.00 95.06 312 ILE A CA 1
ATOM 2423 C C . ILE A 1 312 ? 1.522 12.554 1.734 1.00 95.06 312 ILE A C 1
ATOM 2425 O O . ILE A 1 312 ? 2.077 11.469 1.924 1.00 95.06 312 ILE A O 1
ATOM 2429 N N . PRO A 1 313 ? 0.742 12.733 0.658 1.00 96.19 313 PRO A N 1
ATOM 2430 C CA . PRO A 1 313 ? 0.726 11.762 -0.421 1.00 96.19 313 PRO A CA 1
ATOM 2431 C C . PRO A 1 313 ? 2.049 11.813 -1.198 1.00 96.19 313 PRO A C 1
ATOM 2433 O O . PRO A 1 313 ? 2.696 12.858 -1.302 1.00 96.19 313 PRO A O 1
ATOM 2436 N N . ALA A 1 314 ? 2.412 10.698 -1.827 1.00 97.00 314 ALA A N 1
ATOM 2437 C CA . ALA A 1 314 ? 3.157 10.737 -3.081 1.00 97.00 314 ALA A CA 1
ATOM 2438 C C . ALA A 1 314 ? 2.397 9.929 -4.136 1.00 97.00 314 ALA A C 1
ATOM 2440 O O . ALA A 1 314 ? 2.438 8.691 -4.124 1.00 97.00 314 ALA A O 1
ATOM 2441 N N . ARG A 1 315 ? 1.677 10.629 -5.023 1.00 97.81 315 ARG A N 1
ATOM 2442 C CA . ARG A 1 315 ? 0.885 10.026 -6.102 1.00 97.81 315 ARG A CA 1
ATOM 2443 C C . ARG A 1 315 ? 1.775 9.133 -6.968 1.00 97.81 315 ARG A C 1
ATOM 2445 O O . ARG A 1 315 ? 2.892 9.500 -7.346 1.00 97.81 315 ARG A O 1
ATOM 2452 N N . GLY A 1 316 ? 1.286 7.927 -7.229 1.00 98.31 316 GLY A N 1
ATOM 2453 C CA . GLY A 1 316 ? 1.923 6.924 -8.067 1.00 98.31 316 GLY A CA 1
ATOM 2454 C C . GLY A 1 316 ? 0.936 6.384 -9.082 1.00 98.31 316 GLY A C 1
ATOM 2455 O O . GLY A 1 316 ? 0.012 5.662 -8.714 1.00 98.31 316 GLY A O 1
ATOM 2456 N N . GLN A 1 317 ? 1.159 6.716 -10.349 1.00 98.56 317 GLN A N 1
ATOM 2457 C CA . GLN A 1 317 ? 0.466 6.110 -11.474 1.00 98.56 317 GLN A CA 1
ATOM 2458 C C . GLN A 1 317 ? 1.243 4.885 -11.971 1.00 98.56 317 GLN A C 1
ATOM 2460 O O . GLN A 1 317 ? 2.474 4.914 -12.055 1.00 98.56 317 GLN A O 1
ATOM 2465 N N . THR A 1 318 ? 0.523 3.819 -12.308 1.00 98.69 318 THR A N 1
ATOM 2466 C CA . THR A 1 318 ? 1.051 2.604 -12.943 1.00 98.69 318 THR A CA 1
ATOM 2467 C C . THR A 1 318 ? 0.087 2.083 -14.007 1.00 98.69 318 THR A C 1
ATOM 2469 O O . THR A 1 318 ? -1.066 2.511 -14.107 1.00 98.69 318 THR A O 1
ATOM 2472 N N . ILE A 1 319 ? 0.557 1.142 -14.817 1.00 98.75 319 ILE A N 1
ATOM 2473 C CA . ILE A 1 319 ? -0.216 0.458 -15.852 1.00 98.75 319 ILE A CA 1
ATOM 2474 C C . ILE A 1 319 ? -0.126 -1.036 -15.566 1.00 98.75 319 ILE A C 1
ATOM 2476 O O . ILE A 1 319 ? 0.963 -1.550 -15.330 1.00 98.75 319 ILE A O 1
ATOM 2480 N N . LEU A 1 320 ? -1.265 -1.721 -15.555 1.00 98.31 320 LEU A N 1
ATOM 2481 C CA . LEU A 1 320 ? -1.334 -3.175 -15.507 1.00 98.31 320 LEU A CA 1
ATOM 2482 C C . LEU A 1 320 ? -1.488 -3.693 -16.939 1.00 98.31 320 LEU A C 1
ATOM 2484 O O . LEU A 1 320 ? -2.436 -3.297 -17.621 1.00 98.31 320 LEU A O 1
ATOM 2488 N N . VAL A 1 321 ? -0.589 -4.575 -17.371 1.00 98.62 321 VAL A N 1
ATOM 2489 C CA . VAL A 1 321 ? -0.604 -5.227 -18.694 1.00 98.62 321 VAL A CA 1
ATOM 2490 C C . VAL A 1 321 ? -0.675 -6.752 -18.555 1.00 98.62 321 VAL A C 1
ATOM 2492 O O . VAL A 1 321 ? -0.316 -7.296 -17.508 1.00 98.62 321 VAL A O 1
ATOM 2495 N N . ARG A 1 322 ? -1.148 -7.445 -19.599 1.00 98.31 322 ARG A N 1
ATOM 2496 C CA . ARG A 1 322 ? -1.171 -8.920 -19.672 1.00 98.31 322 ARG A CA 1
ATOM 2497 C C . ARG A 1 322 ? 0.186 -9.508 -20.052 1.00 98.31 322 ARG A C 1
ATOM 2499 O O . ARG A 1 322 ? 0.444 -10.657 -19.723 1.00 98.31 322 ARG A O 1
ATOM 2506 N N . ASN A 1 323 ? 1.043 -8.721 -20.703 1.00 98.31 323 ASN A N 1
ATOM 2507 C CA . ASN A 1 323 ? 2.430 -9.079 -20.985 1.00 98.31 323 ASN A CA 1
ATOM 2508 C C . ASN A 1 323 ? 3.167 -9.436 -19.682 1.00 98.31 323 ASN A C 1
ATOM 2510 O O . ASN A 1 323 ? 3.033 -8.733 -18.675 1.00 98.31 323 ASN A O 1
ATOM 2514 N N . GLU A 1 324 ? 3.974 -10.491 -19.706 1.00 96.81 324 GLU A N 1
ATOM 2515 C CA . GLU A 1 324 ? 4.786 -10.942 -18.571 1.00 96.81 324 GLU A CA 1
ATOM 2516 C C . GLU A 1 324 ? 6.275 -10.702 -18.853 1.00 96.81 324 GLU A C 1
ATOM 2518 O O . GLU A 1 324 ? 6.711 -10.761 -20.001 1.00 96.81 324 GLU A O 1
ATOM 2523 N N . SER A 1 325 ? 7.057 -10.420 -17.808 1.00 95.06 325 SER A N 1
ATOM 2524 C CA . SER A 1 325 ? 8.525 -10.397 -17.878 1.00 95.06 325 SER A CA 1
ATOM 2525 C C . SER A 1 325 ? 9.135 -11.402 -16.904 1.00 95.06 325 SER A C 1
ATOM 2527 O O . SER A 1 325 ? 8.710 -11.496 -15.748 1.00 95.06 325 SER A O 1
ATOM 2529 N N . ASP A 1 326 ? 10.194 -12.087 -17.339 1.00 92.38 326 ASP A N 1
ATOM 2530 C CA . ASP A 1 326 ? 11.012 -12.989 -16.516 1.00 92.38 326 ASP A CA 1
ATOM 2531 C C . ASP A 1 326 ? 11.705 -12.275 -15.340 1.00 92.38 326 ASP A C 1
ATOM 2533 O O . ASP A 1 326 ? 12.172 -12.913 -14.391 1.00 92.38 326 ASP A O 1
ATOM 2537 N N . TRP A 1 327 ? 11.806 -10.941 -15.388 1.00 97.75 327 TRP A N 1
ATOM 2538 C CA . TRP A 1 327 ? 12.513 -10.145 -14.390 1.00 97.75 327 TRP A CA 1
ATOM 2539 C C . TRP A 1 327 ? 11.772 -8.855 -14.018 1.00 97.75 327 TRP A C 1
ATOM 2541 O O . TRP A 1 327 ? 11.107 -8.220 -14.834 1.00 97.75 327 TRP A O 1
ATOM 2551 N N . MET A 1 328 ? 11.928 -8.457 -12.758 1.00 98.44 328 MET A N 1
ATOM 2552 C CA . MET A 1 328 ? 11.486 -7.172 -12.225 1.00 98.44 328 MET A CA 1
ATOM 2553 C C . MET A 1 328 ? 12.675 -6.249 -11.988 1.00 98.44 328 MET A C 1
ATOM 2555 O O . MET A 1 328 ? 13.816 -6.696 -11.883 1.00 98.44 328 MET A O 1
ATOM 2559 N N . GLY A 1 329 ? 12.441 -4.951 -11.866 1.00 97.44 329 GLY A N 1
ATOM 2560 C CA . GLY A 1 329 ? 13.545 -4.032 -11.642 1.00 97.44 329 GLY A CA 1
ATOM 2561 C C . GLY A 1 329 ? 13.181 -2.568 -11.726 1.00 97.44 329 GLY A C 1
ATOM 2562 O O . GLY A 1 329 ? 12.023 -2.201 -11.929 1.00 97.44 329 GLY A O 1
ATOM 2563 N N . SER A 1 330 ? 14.211 -1.741 -11.595 1.00 97.00 330 SER A N 1
ATOM 2564 C CA . SER A 1 330 ? 14.131 -0.291 -11.727 1.00 97.00 330 SER A CA 1
ATOM 2565 C C . SER A 1 330 ? 15.427 0.284 -12.283 1.00 97.00 330 SER A C 1
ATOM 2567 O O . SER A 1 330 ? 16.502 -0.299 -12.125 1.00 97.00 330 SER A O 1
ATOM 2569 N N . ILE A 1 331 ? 15.328 1.473 -12.867 1.00 95.62 331 ILE A N 1
ATOM 2570 C CA . ILE A 1 331 ? 16.475 2.311 -13.221 1.00 95.62 331 ILE A CA 1
ATOM 2571 C C . ILE A 1 331 ? 16.411 3.614 -12.412 1.00 95.62 331 ILE A C 1
ATOM 2573 O O . ILE A 1 331 ? 15.322 4.097 -12.102 1.00 95.62 331 ILE A O 1
ATOM 2577 N N . SER A 1 332 ? 17.573 4.143 -12.026 1.00 93.75 332 SER A N 1
ATOM 2578 C CA . SER A 1 332 ? 17.763 5.196 -11.010 1.00 93.75 332 SER A CA 1
ATOM 2579 C C . SER A 1 332 ? 17.041 6.531 -11.236 1.00 93.75 332 SER A C 1
ATOM 2581 O O . SER A 1 332 ? 16.998 7.346 -10.317 1.00 93.75 332 SER A O 1
ATOM 2583 N N . GLY A 1 333 ? 16.464 6.770 -12.414 1.00 89.94 333 GLY A N 1
ATOM 2584 C CA . GLY A 1 333 ? 15.788 8.020 -12.739 1.00 89.94 333 GLY A CA 1
ATOM 2585 C C . GLY A 1 333 ? 15.167 8.030 -14.133 1.00 89.94 333 GLY A C 1
ATOM 2586 O O . GLY A 1 333 ? 15.179 7.033 -14.861 1.00 89.94 333 GLY A O 1
ATOM 2587 N N . SER A 1 334 ? 14.633 9.192 -14.500 1.00 91.25 334 SER A N 1
ATOM 2588 C CA . SER A 1 334 ? 14.010 9.490 -15.791 1.00 91.25 334 SER A CA 1
ATOM 2589 C C . SER A 1 334 ? 14.703 10.678 -16.472 1.00 91.25 334 SER A C 1
ATOM 2591 O O . SER A 1 334 ? 15.542 11.348 -15.872 1.00 91.25 334 SER A O 1
ATOM 2593 N N . ASP A 1 335 ? 14.392 10.915 -17.744 1.00 93.00 335 ASP A N 1
ATOM 2594 C CA . ASP A 1 335 ? 14.667 12.184 -18.439 1.00 93.00 335 ASP A CA 1
ATOM 2595 C C . ASP A 1 335 ? 13.395 13.033 -18.617 1.00 93.00 335 ASP A C 1
ATOM 2597 O O . ASP A 1 335 ? 13.480 14.204 -18.969 1.00 93.00 335 ASP A O 1
ATOM 2601 N N . ASP A 1 336 ? 12.221 12.461 -18.329 1.00 93.06 336 ASP A N 1
ATOM 2602 C CA . ASP A 1 336 ? 10.919 13.133 -18.421 1.00 93.06 336 ASP A CA 1
ATOM 2603 C C . ASP A 1 336 ? 10.599 14.021 -17.194 1.00 93.06 336 ASP A C 1
ATOM 2605 O O . ASP A 1 336 ? 9.663 14.814 -17.248 1.00 93.06 336 ASP A O 1
ATOM 2609 N N . GLY A 1 337 ? 11.345 13.886 -16.088 1.00 89.75 337 GLY A N 1
ATOM 2610 C CA . GLY A 1 337 ? 11.150 14.640 -14.839 1.00 89.75 337 GLY A CA 1
ATOM 2611 C C . GLY A 1 337 ? 11.764 13.955 -13.608 1.00 89.75 337 GLY A C 1
ATOM 2612 O O . GLY A 1 337 ? 12.027 12.755 -13.636 1.00 89.75 337 GLY A O 1
ATOM 2613 N N . GLU A 1 338 ? 11.986 14.699 -12.516 1.00 88.69 338 GLU A N 1
ATOM 2614 C CA . GLU A 1 338 ? 12.495 14.145 -11.240 1.00 88.69 338 GLU A CA 1
ATOM 2615 C C . GLU A 1 338 ? 11.439 13.328 -10.473 1.00 88.69 338 GLU A C 1
ATOM 2617 O O . GLU A 1 338 ? 11.769 12.421 -9.709 1.00 88.69 338 GLU A O 1
ATOM 2622 N N . ASP A 1 339 ? 10.158 13.645 -10.669 1.00 93.25 339 ASP A N 1
ATOM 2623 C CA . ASP A 1 339 ? 9.017 12.915 -10.118 1.00 93.25 339 ASP A CA 1
ATOM 2624 C C . ASP A 1 339 ? 8.614 11.711 -10.984 1.00 93.25 339 ASP A C 1
ATOM 2626 O O . ASP A 1 339 ? 7.779 10.903 -10.570 1.00 93.25 339 ASP A O 1
ATOM 2630 N N . GLU A 1 340 ? 9.204 11.559 -12.168 1.00 95.94 340 GLU A N 1
ATOM 2631 C CA . GLU A 1 340 ? 8.980 10.430 -13.057 1.00 95.94 340 GLU A CA 1
ATOM 2632 C C . GLU A 1 340 ? 10.036 9.344 -12.837 1.00 95.94 340 GLU A C 1
ATOM 2634 O O . GLU A 1 340 ? 11.239 9.587 -12.824 1.00 95.94 340 GLU A O 1
ATOM 2639 N N . VAL A 1 341 ? 9.577 8.107 -12.655 1.00 95.44 341 VAL A N 1
ATOM 2640 C CA . VAL A 1 341 ? 10.429 6.950 -12.349 1.00 95.44 341 VAL A CA 1
ATOM 2641 C C . VAL A 1 341 ? 10.143 5.810 -13.319 1.00 95.44 341 VAL A C 1
ATOM 2643 O O . VAL A 1 341 ? 9.183 5.865 -14.094 1.00 95.44 341 VAL A O 1
ATOM 2646 N N . THR A 1 342 ? 10.969 4.767 -13.278 1.00 97.69 342 THR A N 1
ATOM 2647 C CA . THR A 1 342 ? 10.866 3.631 -14.198 1.00 97.69 342 THR A CA 1
ATOM 2648 C C . THR A 1 342 ? 11.088 2.327 -13.444 1.00 97.69 342 THR A C 1
ATOM 2650 O O . THR A 1 342 ? 12.175 2.091 -12.912 1.00 97.69 342 THR A O 1
ATOM 2653 N N . TYR A 1 343 ? 10.060 1.483 -13.399 1.00 98.25 343 TYR A N 1
ATOM 2654 C CA . TYR A 1 343 ? 10.113 0.144 -12.821 1.00 98.25 343 TYR A CA 1
ATOM 2655 C C . TYR A 1 343 ? 9.109 -0.806 -13.482 1.00 98.25 343 TYR A C 1
ATOM 2657 O O . TYR A 1 343 ? 8.072 -0.379 -13.992 1.00 98.25 343 TYR A O 1
ATOM 2665 N N . LEU A 1 344 ? 9.401 -2.103 -13.414 1.00 98.62 344 LEU A N 1
ATOM 2666 C CA . LEU A 1 344 ? 8.494 -3.182 -13.810 1.00 98.62 344 LEU A CA 1
ATOM 2667 C C . LEU A 1 344 ? 8.537 -4.338 -12.808 1.00 98.62 344 LEU A C 1
ATOM 2669 O O . LEU A 1 344 ? 9.567 -4.562 -12.173 1.00 98.62 344 LEU A O 1
ATOM 2673 N N . MET A 1 345 ? 7.430 -5.071 -12.675 1.00 98.75 345 MET A N 1
ATOM 2674 C CA . MET A 1 345 ? 7.360 -6.351 -11.956 1.00 98.75 345 MET A CA 1
ATOM 2675 C C . MET A 1 345 ? 6.160 -7.183 -12.413 1.00 98.75 345 MET A C 1
ATOM 2677 O O . MET A 1 345 ? 5.128 -6.609 -12.763 1.00 98.75 345 MET A O 1
ATOM 2681 N N . THR A 1 346 ? 6.271 -8.511 -12.371 1.00 98.75 346 THR A N 1
ATOM 2682 C CA . THR A 1 346 ? 5.226 -9.440 -12.833 1.00 98.75 346 THR A CA 1
ATOM 2683 C C . THR A 1 346 ? 4.515 -10.013 -11.614 1.00 98.75 346 THR A C 1
ATOM 2685 O O . THR A 1 346 ? 5.148 -10.643 -10.780 1.00 98.75 346 THR A O 1
ATOM 2688 N N . ARG A 1 347 ? 3.205 -9.797 -11.455 1.00 98.56 347 ARG A N 1
ATOM 2689 C CA . ARG A 1 347 ? 2.482 -10.310 -10.280 1.00 98.56 347 ARG A CA 1
ATOM 2690 C C . ARG A 1 347 ? 2.266 -11.821 -10.377 1.00 98.56 347 ARG A C 1
ATOM 2692 O O . ARG A 1 347 ? 1.725 -12.312 -11.366 1.00 98.56 347 ARG A O 1
ATOM 2699 N N . ALA A 1 348 ? 2.571 -12.531 -9.293 1.00 96.69 348 ALA A N 1
ATOM 2700 C CA . ALA A 1 348 ? 2.361 -13.972 -9.171 1.00 96.69 348 ALA A CA 1
ATOM 2701 C C . ALA A 1 348 ? 0.933 -14.441 -9.531 1.00 96.69 348 ALA A C 1
ATOM 2703 O O . ALA A 1 348 ? -0.051 -13.718 -9.338 1.00 96.69 348 ALA A O 1
ATOM 2704 N N . ALA A 1 349 ? 0.834 -15.696 -9.986 1.00 94.00 349 ALA A N 1
ATOM 2705 C CA . ALA A 1 349 ? -0.414 -16.378 -10.347 1.00 94.00 349 ALA A CA 1
ATOM 2706 C C . ALA A 1 349 ? -1.265 -15.620 -11.391 1.00 94.00 349 ALA A C 1
ATOM 2708 O O . ALA A 1 349 ? -2.452 -15.376 -11.177 1.00 94.00 349 ALA A O 1
ATOM 2709 N N . GLY A 1 350 ? -0.646 -15.230 -12.515 1.00 93.88 350 GLY A N 1
ATOM 2710 C CA . GLY A 1 350 ? -1.328 -14.562 -13.632 1.00 93.88 350 GLY A CA 1
ATOM 2711 C C . GLY A 1 350 ? -1.861 -13.170 -13.282 1.00 93.88 350 GLY A C 1
ATOM 2712 O O . GLY A 1 350 ? -2.859 -12.722 -13.843 1.00 93.88 350 GLY A O 1
ATOM 2713 N N . GLY A 1 351 ? -1.237 -12.485 -12.318 1.00 95.12 351 GLY A N 1
ATOM 2714 C CA . GLY A 1 351 ? -1.694 -11.181 -11.838 1.00 95.12 351 GLY A CA 1
ATOM 2715 C C . GLY A 1 351 ? -1.394 -10.005 -12.773 1.00 95.12 351 GLY A C 1
ATOM 2716 O O . GLY A 1 351 ? -1.783 -8.888 -12.431 1.00 95.12 351 GLY A O 1
ATOM 2717 N N . GLY A 1 352 ? -0.706 -10.251 -13.895 1.00 97.75 352 GLY A N 1
ATOM 2718 C CA . GLY A 1 352 ? -0.238 -9.266 -14.876 1.00 97.75 352 GLY A CA 1
ATOM 2719 C C . GLY A 1 352 ? 0.986 -8.461 -14.422 1.00 97.75 352 GLY A C 1
ATOM 2720 O O . GLY A 1 352 ? 1.319 -8.409 -13.233 1.00 97.75 352 GLY A O 1
ATOM 2721 N N . SER A 1 353 ? 1.664 -7.806 -15.366 1.00 98.69 353 SER A N 1
ATOM 2722 C CA . SER A 1 353 ? 2.818 -6.955 -15.052 1.00 98.69 353 SER A CA 1
ATOM 2723 C C . SER A 1 353 ? 2.402 -5.530 -14.711 1.00 98.69 353 SER A C 1
ATOM 2725 O O . SER A 1 353 ? 1.610 -4.907 -15.419 1.00 98.69 353 SER A O 1
ATOM 2727 N N . ILE A 1 354 ? 2.971 -4.995 -13.631 1.00 98.69 354 ILE A N 1
ATOM 2728 C CA . ILE A 1 354 ? 2.834 -3.595 -13.228 1.00 98.69 354 ILE A CA 1
ATOM 2729 C C . ILE A 1 354 ? 4.007 -2.803 -13.798 1.00 98.69 354 ILE A C 1
ATOM 2731 O O . ILE A 1 354 ? 5.151 -3.005 -13.394 1.00 98.69 354 ILE A O 1
ATOM 2735 N N . LEU A 1 355 ? 3.700 -1.866 -14.693 1.00 98.81 355 LEU A N 1
ATOM 2736 C CA . LEU A 1 355 ? 4.638 -0.910 -15.278 1.00 98.81 355 LEU A CA 1
ATOM 2737 C C . LEU A 1 355 ? 4.484 0.433 -14.554 1.00 98.81 355 LEU A C 1
ATOM 2739 O O . LEU A 1 355 ? 3.362 0.915 -14.375 1.00 98.81 355 LEU A O 1
ATOM 2743 N N . GLY A 1 356 ? 5.581 1.054 -14.132 1.00 97.81 356 GLY A N 1
ATOM 2744 C CA . GLY A 1 356 ? 5.561 2.340 -13.434 1.00 97.81 356 GLY A CA 1
ATOM 2745 C C . GLY A 1 356 ? 6.752 3.229 -13.789 1.00 97.81 356 GLY A C 1
ATOM 2746 O O . GLY A 1 356 ? 7.709 2.776 -14.403 1.00 97.81 356 GLY A O 1
ATOM 2747 N N . GLY A 1 357 ? 6.729 4.508 -13.425 1.00 97.00 357 GLY A N 1
ATOM 2748 C CA . GLY A 1 357 ? 5.643 5.193 -12.717 1.00 97.00 357 GLY A CA 1
ATOM 2749 C C . GLY A 1 357 ? 5.962 6.659 -12.423 1.00 97.00 357 GLY A C 1
ATOM 2750 O O . GLY A 1 357 ? 6.808 7.267 -13.075 1.00 97.00 357 GLY A O 1
ATOM 2751 N N . CYS A 1 358 ? 5.326 7.212 -11.390 1.00 97.38 358 CYS A N 1
ATOM 2752 C CA . CYS A 1 358 ? 5.685 8.514 -10.813 1.00 97.38 358 CYS A CA 1
ATOM 2753 C C . CYS A 1 358 ? 5.776 8.467 -9.275 1.00 97.38 358 CYS A C 1
ATOM 2755 O O . CYS A 1 358 ? 5.303 7.518 -8.632 1.00 97.38 358 CYS A O 1
ATOM 2757 N N . TYR A 1 359 ? 6.370 9.505 -8.684 1.00 96.50 359 TYR A N 1
ATOM 2758 C CA . TYR A 1 359 ? 6.516 9.761 -7.250 1.00 96.50 359 TYR A CA 1
ATOM 2759 C C . TYR A 1 359 ? 6.188 11.233 -6.930 1.00 96.50 359 TYR A C 1
ATOM 2761 O O . TYR A 1 359 ? 7.007 12.014 -6.452 1.00 96.50 359 TYR A O 1
ATOM 2769 N N . GLN A 1 360 ? 4.948 11.628 -7.204 1.00 96.44 360 GLN A N 1
ATOM 2770 C CA . GLN A 1 360 ? 4.498 13.018 -7.128 1.00 96.44 360 GLN A CA 1
ATOM 2771 C C . GLN A 1 360 ? 4.121 13.398 -5.689 1.00 96.44 360 GLN A C 1
ATOM 2773 O O . GLN A 1 360 ? 2.968 13.264 -5.272 1.00 96.44 360 GLN A O 1
ATOM 2778 N N . LYS A 1 361 ? 5.124 13.820 -4.905 1.00 94.62 361 LYS A N 1
ATOM 2779 C CA . LYS A 1 361 ? 4.968 14.291 -3.514 1.00 94.62 361 LYS A CA 1
ATOM 2780 C C . LYS A 1 361 ? 3.973 15.455 -3.446 1.00 94.62 361 LYS A C 1
ATOM 2782 O O . LYS A 1 361 ? 4.035 16.371 -4.256 1.00 94.62 361 LYS A O 1
ATOM 2787 N N . GLY A 1 362 ? 3.071 15.428 -2.468 1.00 91.94 362 GLY A N 1
ATOM 2788 C CA . GLY A 1 362 ? 2.070 16.478 -2.247 1.00 91.94 362 GLY A CA 1
ATOM 2789 C C . GLY A 1 362 ? 0.880 16.466 -3.215 1.00 91.94 362 GLY A C 1
ATOM 2790 O O . GLY A 1 362 ? -0.131 17.086 -2.903 1.00 91.94 362 GLY A O 1
ATOM 2791 N N . ASN A 1 363 ? 0.946 15.731 -4.331 1.00 90.06 363 ASN A N 1
ATOM 2792 C CA . ASN A 1 363 ? -0.183 15.586 -5.247 1.00 90.06 363 ASN A CA 1
ATOM 2793 C C . ASN A 1 363 ? -1.213 14.575 -4.695 1.00 90.06 363 ASN A C 1
ATOM 2795 O O . ASN A 1 363 ? -0.847 13.454 -4.331 1.00 90.06 363 ASN A O 1
ATOM 2799 N N . TYR A 1 364 ? -2.485 14.979 -4.643 1.00 87.56 364 TYR A N 1
ATOM 2800 C CA . TYR A 1 364 ? -3.629 14.181 -4.176 1.00 87.56 364 TYR A CA 1
ATOM 2801 C C . TYR A 1 364 ? -4.482 13.600 -5.318 1.00 87.56 364 TYR A C 1
ATOM 2803 O O . TYR A 1 364 ? -5.363 12.787 -5.048 1.00 87.56 364 TYR A O 1
ATOM 2811 N N . ASP A 1 365 ? -4.228 13.999 -6.567 1.00 82.56 365 ASP A N 1
ATOM 2812 C CA . ASP A 1 365 ? -5.020 13.641 -7.747 1.00 82.56 365 ASP A CA 1
ATOM 2813 C C . ASP A 1 365 ? -5.134 12.118 -7.959 1.00 82.56 365 ASP A C 1
ATOM 2815 O O . ASP A 1 365 ? -4.130 11.407 -8.086 1.00 82.56 365 ASP A O 1
ATOM 2819 N N . GLY A 1 366 ? -6.374 11.626 -8.015 1.00 84.56 366 GLY A N 1
ATOM 2820 C CA . GLY A 1 366 ? -6.709 10.229 -8.302 1.00 84.56 366 GLY A CA 1
ATOM 2821 C C . GLY A 1 366 ? -7.002 9.920 -9.773 1.00 84.56 366 GLY A C 1
ATOM 2822 O O . GLY A 1 366 ? -7.161 8.748 -10.116 1.00 84.56 366 GLY A O 1
ATOM 2823 N N . SER A 1 367 ? -7.079 10.933 -10.640 1.00 84.00 367 SER A N 1
ATOM 2824 C CA . SER A 1 367 ? -7.347 10.777 -12.073 1.00 84.00 367 SER A CA 1
ATOM 2825 C C . SER A 1 367 ? -6.130 10.233 -12.833 1.00 84.00 367 SER A C 1
ATOM 2827 O O . SER A 1 367 ? -5.000 10.278 -12.347 1.00 84.00 367 SER A O 1
ATOM 2829 N N . VAL A 1 368 ? -6.349 9.679 -14.030 1.00 91.38 368 VAL A N 1
ATOM 2830 C CA . VAL A 1 368 ? -5.296 9.087 -14.874 1.00 91.38 368 VAL A CA 1
ATOM 2831 C C . VAL A 1 368 ? -4.790 10.109 -15.894 1.00 91.38 368 VAL A C 1
ATOM 2833 O O . VAL A 1 368 ? -5.544 10.528 -16.769 1.00 91.38 368 VAL A O 1
ATOM 2836 N N . ASP A 1 369 ? -3.490 10.421 -15.869 1.00 92.88 369 ASP A N 1
ATOM 2837 C CA . ASP A 1 369 ? -2.836 11.186 -16.939 1.00 92.88 369 ASP A CA 1
ATOM 2838 C C . ASP A 1 369 ? -2.371 10.236 -18.056 1.00 92.88 369 ASP A C 1
ATOM 2840 O O . ASP A 1 369 ? -1.429 9.454 -17.890 1.00 92.88 369 ASP A O 1
ATOM 2844 N N . LEU A 1 370 ? -3.019 10.306 -19.219 1.00 96.06 370 LEU A N 1
ATOM 2845 C CA . LEU A 1 370 ? -2.676 9.483 -20.382 1.00 96.06 370 LEU A CA 1
ATOM 2846 C C . LEU A 1 370 ? -1.315 9.851 -21.003 1.00 96.06 370 LEU A C 1
ATOM 2848 O O . LEU A 1 370 ? -0.669 8.993 -21.608 1.00 96.06 370 LEU A O 1
ATOM 2852 N N . ASN A 1 371 ? -0.821 11.078 -20.806 1.00 97.00 371 ASN A N 1
ATOM 2853 C CA . ASN A 1 371 ? 0.506 11.483 -21.273 1.00 97.00 371 ASN A CA 1
ATOM 2854 C C . ASN A 1 371 ? 1.596 10.829 -20.416 1.00 97.00 371 ASN A C 1
ATOM 2856 O O . ASN A 1 371 ? 2.505 10.200 -20.960 1.00 97.00 371 ASN A O 1
ATOM 2860 N N . LEU A 1 372 ? 1.465 10.892 -19.086 1.00 98.12 372 LEU A N 1
ATOM 2861 C CA . LEU A 1 372 ? 2.295 10.130 -18.148 1.00 98.12 372 LEU A CA 1
ATOM 2862 C C . LEU A 1 372 ? 2.217 8.622 -18.424 1.00 98.12 372 LEU A C 1
ATOM 2864 O O . LEU A 1 372 ? 3.244 7.950 -18.404 1.00 98.12 372 LEU A O 1
ATOM 2868 N N . ALA A 1 373 ? 1.042 8.074 -18.756 1.00 98.12 373 ALA A N 1
ATOM 2869 C CA . ALA A 1 373 ? 0.933 6.669 -19.154 1.00 98.12 373 ALA A CA 1
ATOM 2870 C C . ALA A 1 373 ? 1.756 6.357 -20.422 1.00 98.12 373 ALA A C 1
ATOM 2872 O O . ALA A 1 373 ? 2.498 5.375 -20.443 1.00 98.12 373 ALA A O 1
ATOM 2873 N N . SER A 1 374 ? 1.695 7.214 -21.449 1.00 98.12 374 SER A N 1
ATOM 2874 C CA . SER A 1 374 ? 2.520 7.076 -22.660 1.00 98.12 374 SER A CA 1
ATOM 2875 C C . SER A 1 374 ? 4.023 7.108 -22.347 1.00 98.12 374 SER A C 1
ATOM 2877 O O . SER A 1 374 ? 4.775 6.284 -22.873 1.00 98.12 374 SER A O 1
ATOM 2879 N N . ARG A 1 375 ? 4.467 8.005 -21.453 1.00 98.50 375 ARG A N 1
ATOM 2880 C CA . ARG A 1 375 ? 5.876 8.096 -21.027 1.00 98.50 375 ARG A CA 1
ATOM 2881 C C . ARG A 1 375 ? 6.317 6.872 -20.211 1.00 98.50 375 ARG A C 1
ATOM 2883 O O . ARG A 1 375 ? 7.352 6.292 -20.527 1.00 98.50 375 ARG A O 1
ATOM 2890 N N . ILE A 1 376 ? 5.497 6.394 -19.266 1.00 98.69 376 ILE A N 1
ATOM 2891 C CA . ILE A 1 376 ? 5.749 5.156 -18.498 1.00 98.69 376 ILE A CA 1
ATOM 2892 C C . ILE A 1 376 ? 5.986 3.958 -19.431 1.00 98.69 376 ILE A C 1
ATOM 2894 O O . ILE A 1 376 ? 6.979 3.250 -19.264 1.00 98.69 376 ILE A O 1
ATOM 2898 N N . MET A 1 377 ? 5.122 3.743 -20.433 1.00 98.56 377 MET A N 1
ATOM 2899 C CA . MET A 1 377 ? 5.286 2.627 -21.380 1.00 98.56 377 MET A CA 1
ATOM 2900 C C . MET A 1 377 ? 6.597 2.733 -22.162 1.00 98.56 377 MET A C 1
ATOM 2902 O O . MET A 1 377 ? 7.341 1.758 -22.246 1.00 98.56 377 MET A O 1
ATOM 2906 N N . LYS A 1 378 ? 6.920 3.926 -22.681 1.00 97.88 378 LYS A N 1
ATOM 2907 C CA . LYS A 1 378 ? 8.170 4.169 -23.419 1.00 97.88 378 LYS A CA 1
ATOM 2908 C C . LYS A 1 378 ? 9.408 3.909 -22.559 1.00 97.88 378 LYS A C 1
ATOM 2910 O O . LYS A 1 378 ? 10.321 3.232 -23.020 1.00 97.88 378 LYS A O 1
ATOM 2915 N N . ARG A 1 379 ? 9.436 4.387 -21.309 1.00 97.69 379 ARG A N 1
ATOM 2916 C CA . ARG A 1 379 ? 10.581 4.179 -20.405 1.00 97.69 379 ARG A CA 1
ATOM 2917 C C . ARG A 1 379 ? 10.768 2.728 -19.987 1.00 97.69 379 ARG A C 1
ATOM 2919 O O . ARG A 1 379 ? 11.902 2.261 -19.940 1.00 97.69 379 ARG A O 1
ATOM 2926 N N . VAL A 1 380 ? 9.686 2.005 -19.695 1.00 97.94 380 VAL A N 1
ATOM 2927 C CA . VAL A 1 380 ? 9.794 0.589 -19.319 1.00 97.94 380 VAL A CA 1
ATOM 2928 C C . VAL A 1 380 ? 10.247 -0.257 -20.512 1.00 97.94 380 VAL A C 1
ATOM 2930 O O . VAL A 1 380 ? 11.148 -1.076 -20.355 1.00 97.94 380 VAL A O 1
ATOM 2933 N N . LEU A 1 381 ? 9.739 0.006 -21.720 1.00 97.12 381 LEU A N 1
ATOM 2934 C CA . LEU A 1 381 ? 10.211 -0.668 -22.936 1.00 97.12 381 LEU A CA 1
ATOM 2935 C C . LEU A 1 381 ? 11.635 -0.264 -23.358 1.00 97.12 381 LEU A C 1
ATOM 2937 O O . LEU A 1 381 ? 12.285 -1.023 -24.066 1.00 97.12 381 LEU A O 1
ATOM 2941 N N . ALA A 1 382 ? 12.160 0.874 -22.894 1.00 94.62 382 ALA A N 1
ATOM 2942 C CA . ALA A 1 382 ? 13.565 1.235 -23.094 1.00 94.62 382 ALA A CA 1
ATOM 2943 C C . ALA A 1 382 ? 14.539 0.403 -22.232 1.00 94.62 382 ALA A C 1
ATOM 2945 O O . ALA A 1 382 ? 15.711 0.296 -22.587 1.00 94.62 382 ALA A O 1
ATOM 2946 N N . ILE A 1 383 ? 14.075 -0.196 -21.123 1.00 94.00 383 ILE A N 1
ATOM 2947 C CA . ILE A 1 383 ? 14.881 -1.107 -20.282 1.00 94.00 383 ILE A CA 1
ATOM 2948 C C . ILE A 1 383 ? 14.488 -2.587 -20.415 1.00 94.00 383 ILE A C 1
ATOM 2950 O O . ILE A 1 383 ? 15.263 -3.448 -20.012 1.00 94.00 383 ILE A O 1
ATOM 2954 N N . CYS A 1 384 ? 13.301 -2.876 -20.955 1.00 95.56 384 CYS A N 1
ATOM 2955 C CA . CYS A 1 384 ? 12.743 -4.216 -21.153 1.00 95.56 384 CYS A CA 1
ATOM 2956 C C . CYS A 1 384 ? 11.934 -4.271 -22.474 1.00 95.56 384 CYS A C 1
ATOM 2958 O O . CYS A 1 384 ? 10.704 -4.382 -22.445 1.00 95.56 384 CYS A O 1
ATOM 2960 N N . PRO A 1 385 ? 12.578 -4.116 -23.650 1.00 94.62 385 PRO A N 1
ATOM 2961 C CA . PRO A 1 385 ? 11.896 -4.139 -24.950 1.00 94.62 385 PRO A CA 1
ATOM 2962 C C . PRO A 1 385 ? 11.252 -5.496 -25.277 1.00 94.62 385 PRO A C 1
ATOM 2964 O O . PRO A 1 385 ? 10.296 -5.555 -26.057 1.00 94.62 385 PRO A O 1
ATOM 2967 N N . GLU A 1 386 ? 11.743 -6.579 -24.670 1.00 95.06 386 GLU A N 1
ATOM 2968 C CA . GLU A 1 386 ? 11.210 -7.934 -24.808 1.00 95.06 386 GLU A CA 1
ATOM 2969 C C . GLU A 1 386 ? 9.757 -8.059 -24.323 1.00 95.06 386 GLU A C 1
ATOM 2971 O O . GLU A 1 386 ? 8.997 -8.832 -24.896 1.00 95.06 386 GLU A O 1
ATOM 2976 N N . LEU A 1 387 ? 9.330 -7.228 -23.361 1.00 97.00 387 LEU A N 1
ATOM 2977 C CA . LEU A 1 387 ? 7.967 -7.220 -22.814 1.00 97.00 387 LEU A CA 1
ATOM 2978 C C . LEU A 1 387 ? 6.881 -7.005 -23.888 1.00 97.00 387 LEU A C 1
ATOM 2980 O O . LEU A 1 387 ? 5.748 -7.439 -23.704 1.00 97.00 387 LEU A O 1
ATOM 2984 N N . ALA A 1 388 ? 7.206 -6.335 -24.996 1.00 96.81 388 ALA A N 1
ATOM 2985 C CA . ALA A 1 388 ? 6.282 -6.047 -26.097 1.00 96.81 388 ALA A CA 1
ATOM 2986 C C . ALA A 1 388 ? 6.735 -6.659 -27.438 1.00 96.81 388 ALA A C 1
ATOM 2988 O O . ALA A 1 388 ? 6.392 -6.133 -28.496 1.00 96.81 388 ALA A O 1
ATOM 2989 N N . ASP A 1 389 ? 7.551 -7.721 -27.421 1.00 93.06 389 ASP A N 1
ATOM 2990 C CA . ASP A 1 389 ? 8.184 -8.321 -28.612 1.00 93.06 389 ASP A CA 1
ATOM 2991 C C . ASP A 1 389 ? 8.945 -7.299 -29.493 1.00 93.06 389 ASP A C 1
ATOM 2993 O O . ASP A 1 389 ? 9.010 -7.437 -30.716 1.00 93.06 389 ASP A O 1
ATOM 2997 N N . GLY A 1 390 ? 9.456 -6.207 -28.909 1.00 88.12 390 GLY A N 1
ATOM 2998 C CA . GLY A 1 390 ? 10.060 -5.095 -29.653 1.00 88.12 390 GLY A CA 1
ATOM 2999 C C . GLY A 1 390 ? 9.087 -4.225 -30.471 1.00 88.12 390 GLY A C 1
ATOM 3000 O O . GLY A 1 390 ? 9.533 -3.295 -31.139 1.00 88.12 390 GLY A O 1
ATOM 3001 N N . LYS A 1 391 ? 7.767 -4.453 -30.400 1.00 94.50 391 LYS A N 1
ATOM 3002 C CA . LYS A 1 391 ? 6.722 -3.715 -31.151 1.00 94.50 391 LYS A CA 1
ATOM 3003 C C . LYS A 1 391 ? 6.455 -2.292 -30.627 1.00 94.50 391 LYS A C 1
ATOM 3005 O O . LYS A 1 391 ? 5.554 -1.614 -31.111 1.00 94.50 391 LYS A O 1
ATOM 3010 N N . GLY A 1 392 ? 7.203 -1.834 -29.622 1.00 95.44 392 GLY A N 1
ATOM 3011 C CA . GLY A 1 392 ? 6.931 -0.579 -28.921 1.00 95.44 392 GLY A CA 1
ATOM 3012 C C . GLY A 1 392 ? 5.641 -0.637 -28.082 1.00 95.44 392 GLY A C 1
ATOM 3013 O O . GLY A 1 392 ? 5.155 -1.729 -27.781 1.00 95.44 392 GLY A O 1
ATOM 3014 N N . PRO A 1 393 ? 5.082 0.520 -27.674 1.00 96.06 393 PRO A N 1
ATOM 3015 C CA . PRO A 1 393 ? 3.889 0.573 -26.824 1.00 96.06 393 PRO A CA 1
ATOM 3016 C C . PRO A 1 393 ? 2.668 -0.161 -27.395 1.00 96.06 393 PRO A C 1
ATOM 3018 O O . PRO A 1 393 ? 1.874 -0.685 -26.621 1.00 96.06 393 PRO A O 1
ATOM 3021 N N . ASP A 1 394 ? 2.552 -0.266 -28.721 1.00 95.56 394 ASP A N 1
ATOM 3022 C CA . ASP A 1 394 ? 1.439 -0.946 -29.399 1.00 95.56 394 ASP A CA 1
ATOM 3023 C C . ASP A 1 394 ? 1.472 -2.482 -29.226 1.00 95.56 394 ASP A C 1
ATOM 3025 O O . ASP A 1 394 ? 0.492 -3.165 -29.514 1.00 95.56 394 ASP A O 1
ATOM 3029 N N . GLY A 1 395 ? 2.584 -3.039 -28.726 1.00 97.19 395 GLY A N 1
ATOM 3030 C CA . GLY A 1 395 ? 2.689 -4.440 -28.304 1.00 97.19 395 GLY A CA 1
ATOM 3031 C C . GLY A 1 395 ? 2.261 -4.709 -26.855 1.00 97.19 395 GLY A C 1
ATOM 3032 O O . GLY A 1 395 ? 2.355 -5.854 -26.412 1.00 97.19 395 GLY A O 1
ATOM 3033 N N . LEU A 1 396 ? 1.825 -3.692 -26.100 1.00 98.31 396 LEU A N 1
ATOM 3034 C CA . LEU A 1 396 ? 1.364 -3.846 -24.717 1.00 98.31 396 LEU A CA 1
ATOM 3035 C C . LEU A 1 396 ? -0.152 -4.071 -24.650 1.00 98.31 396 LEU A C 1
ATOM 3037 O O . LEU A 1 396 ? -0.954 -3.187 -24.945 1.00 98.31 396 LEU A O 1
ATOM 3041 N N . ASP A 1 397 ? -0.547 -5.247 -24.174 1.00 98.19 397 ASP A N 1
ATOM 3042 C CA . ASP A 1 397 ? -1.934 -5.624 -23.926 1.00 98.19 397 ASP A CA 1
ATOM 3043 C C . ASP A 1 397 ? -2.386 -5.070 -22.561 1.00 98.19 397 ASP A C 1
ATOM 3045 O O . ASP A 1 397 ? -2.215 -5.688 -21.505 1.00 98.19 397 ASP A O 1
ATOM 3049 N N . ILE A 1 398 ? -2.908 -3.841 -22.566 1.00 98.12 398 ILE A N 1
ATOM 3050 C CA . ILE A 1 398 ? -3.295 -3.111 -21.352 1.00 98.12 398 ILE A CA 1
ATOM 3051 C C . ILE A 1 398 ? -4.554 -3.726 -20.714 1.00 98.12 398 ILE A C 1
ATOM 3053 O O . ILE A 1 398 ? -5.603 -3.893 -21.339 1.00 98.12 398 ILE A O 1
ATOM 3057 N N . VAL A 1 399 ? -4.473 -4.006 -19.410 1.00 95.75 399 VAL A N 1
ATOM 3058 C CA . VAL A 1 399 ? -5.616 -4.396 -18.568 1.00 95.75 399 VAL A CA 1
ATOM 3059 C C . VAL A 1 399 ? -6.289 -3.159 -17.978 1.00 95.75 399 VAL A C 1
ATOM 3061 O O . VAL A 1 399 ? -7.509 -3.038 -18.051 1.00 95.75 399 VAL A O 1
ATOM 3064 N N . LYS A 1 400 ? -5.506 -2.257 -17.364 1.00 92.56 400 LYS A N 1
ATOM 3065 C CA . LYS A 1 400 ? -5.977 -0.964 -16.835 1.00 92.56 400 LYS A CA 1
ATOM 3066 C C . LYS A 1 400 ? -4.832 -0.034 -16.434 1.00 92.56 400 LYS A C 1
ATOM 3068 O O . LYS A 1 400 ? -3.751 -0.484 -16.057 1.00 92.56 400 LYS A O 1
ATOM 3073 N N . HIS A 1 401 ? -5.120 1.262 -16.390 1.00 94.06 401 HIS A N 1
ATOM 3074 C CA . HIS A 1 401 ? -4.318 2.238 -15.651 1.00 94.06 401 HIS A CA 1
ATOM 3075 C C . HIS A 1 401 ? -4.719 2.231 -14.164 1.00 94.06 401 HIS A C 1
ATOM 3077 O O . HIS A 1 401 ? -5.853 1.897 -13.819 1.00 94.06 401 HIS A O 1
ATOM 3083 N N . ASN A 1 402 ? -3.788 2.568 -13.273 1.00 92.56 402 ASN A N 1
ATOM 3084 C CA . ASN A 1 402 ? -3.989 2.598 -11.824 1.00 92.56 402 ASN A CA 1
ATOM 3085 C C . ASN A 1 402 ? -3.343 3.857 -11.239 1.00 92.56 402 ASN A C 1
ATOM 3087 O O . ASN A 1 402 ? -2.259 4.241 -11.675 1.00 92.56 402 ASN A O 1
ATOM 3091 N N . VAL A 1 403 ? -3.962 4.454 -10.220 1.00 95.19 403 VAL A N 1
ATOM 3092 C CA . VAL A 1 403 ? -3.420 5.606 -9.485 1.00 95.19 403 VAL A CA 1
ATOM 3093 C C . VAL A 1 403 ? -3.636 5.372 -7.996 1.00 95.19 403 VAL A C 1
ATOM 3095 O O . VAL A 1 403 ? -4.731 5.015 -7.576 1.00 95.19 403 VAL A O 1
ATOM 3098 N N . GLY A 1 404 ? -2.585 5.548 -7.198 1.00 94.50 404 GLY A N 1
ATOM 3099 C CA . GLY A 1 404 ? -2.645 5.398 -5.746 1.00 94.50 404 GLY A CA 1
ATOM 3100 C C . GLY A 1 404 ? -1.771 6.417 -5.024 1.00 94.50 404 GLY A C 1
ATOM 3101 O O . GLY A 1 404 ? -0.681 6.761 -5.490 1.00 94.50 404 GLY A O 1
ATOM 3102 N N . LEU A 1 405 ? -2.224 6.885 -3.860 1.00 97.12 405 LEU A N 1
ATOM 3103 C CA . LEU A 1 405 ? -1.448 7.793 -3.016 1.00 97.12 405 LEU A CA 1
ATOM 3104 C C . LEU A 1 405 ? -0.601 6.992 -2.025 1.00 97.12 405 LEU A C 1
ATOM 3106 O O . LEU A 1 405 ? -1.122 6.343 -1.116 1.00 97.12 405 LEU A O 1
ATOM 3110 N N . ARG A 1 406 ? 0.726 7.053 -2.170 1.00 98.31 406 ARG A N 1
ATOM 3111 C CA . ARG A 1 406 ? 1.649 6.487 -1.176 1.00 98.31 406 ARG A CA 1
ATOM 3112 C C . ARG A 1 406 ? 1.527 7.284 0.134 1.00 98.31 406 ARG A C 1
ATOM 3114 O O . ARG A 1 406 ? 1.675 8.505 0.074 1.00 98.31 406 ARG A O 1
ATOM 3121 N N . PRO A 1 407 ? 1.290 6.652 1.301 1.00 97.38 407 PRO A N 1
ATOM 3122 C CA . PRO A 1 407 ? 1.159 7.338 2.586 1.00 97.38 407 PRO A CA 1
ATOM 3123 C C . PRO A 1 407 ? 2.546 7.704 3.130 1.00 97.38 407 PRO A C 1
ATOM 3125 O O . PRO A 1 407 ? 3.066 7.051 4.038 1.00 97.38 407 PRO A O 1
ATOM 3128 N N . VAL A 1 408 ? 3.182 8.706 2.527 1.00 97.25 408 VAL A N 1
ATOM 3129 C CA . VAL A 1 408 ? 4.505 9.197 2.925 1.00 97.25 408 VAL A CA 1
ATOM 3130 C C . VAL A 1 408 ? 4.375 10.006 4.212 1.00 97.25 408 VAL A C 1
ATOM 3132 O O . VAL A 1 408 ? 3.407 10.735 4.413 1.00 97.25 408 VAL A O 1
ATOM 3135 N N . ARG A 1 409 ? 5.374 9.892 5.085 1.00 97.06 409 ARG A N 1
ATOM 3136 C CA . ARG A 1 409 ? 5.498 10.718 6.281 1.00 97.06 409 ARG A CA 1
ATOM 3137 C C . ARG A 1 409 ? 6.840 11.434 6.269 1.00 97.06 409 ARG A C 1
ATOM 3139 O O . ARG A 1 409 ? 7.875 10.797 6.070 1.00 97.06 409 ARG A O 1
ATOM 3146 N N . ILE A 1 410 ? 6.826 12.748 6.470 1.00 91.94 410 ILE A N 1
ATOM 3147 C CA . ILE A 1 410 ? 8.036 13.531 6.733 1.00 91.94 410 ILE A CA 1
ATOM 3148 C C . ILE A 1 410 ? 8.652 12.987 8.034 1.00 91.94 410 ILE A C 1
ATOM 3150 O O . ILE A 1 410 ? 7.936 12.728 8.998 1.00 91.94 410 ILE A O 1
ATOM 3154 N N . ASN A 1 411 ? 9.965 12.750 8.038 1.00 86.31 411 ASN A N 1
ATOM 3155 C CA . ASN A 1 411 ? 10.692 12.022 9.094 1.00 86.31 411 ASN A CA 1
ATOM 3156 C C . ASN A 1 411 ? 10.372 10.511 9.207 1.00 86.31 411 ASN A C 1
ATOM 3158 O O . ASN A 1 411 ? 10.767 9.872 10.177 1.00 86.31 411 ASN A O 1
ATOM 3162 N N . GLY A 1 412 ? 9.714 9.912 8.206 1.00 91.88 412 GLY A N 1
ATOM 3163 C CA . GLY A 1 412 ? 9.535 8.460 8.108 1.00 91.88 412 GLY A CA 1
ATOM 3164 C C . GLY A 1 412 ? 8.402 7.881 8.963 1.00 91.88 412 GLY A C 1
ATOM 3165 O O . GLY A 1 412 ? 7.632 8.599 9.606 1.00 91.88 412 GLY A O 1
ATOM 3166 N N . THR A 1 413 ? 8.267 6.554 8.909 1.00 96.94 413 THR A N 1
ATOM 3167 C CA . THR A 1 413 ? 7.166 5.784 9.514 1.00 96.94 413 THR A CA 1
ATOM 3168 C C . THR A 1 413 ? 7.106 5.959 11.031 1.00 96.94 413 THR A C 1
ATOM 3170 O O . THR A 1 413 ? 8.103 5.767 11.722 1.00 96.94 413 THR A O 1
ATOM 3173 N N . ARG A 1 414 ? 5.918 6.282 11.551 1.00 97.69 414 ARG A N 1
ATOM 3174 C CA . ARG A 1 414 ? 5.645 6.403 12.986 1.00 97.69 414 ARG A CA 1
ATOM 3175 C C . ARG A 1 414 ? 5.288 5.027 13.547 1.00 97.69 414 ARG A C 1
ATOM 3177 O O . ARG A 1 414 ? 4.215 4.502 13.233 1.00 97.69 414 ARG A O 1
ATOM 3184 N N . ILE A 1 415 ? 6.188 4.457 14.349 1.00 98.00 415 ILE A N 1
ATOM 3185 C CA . ILE A 1 415 ? 5.969 3.213 15.102 1.00 98.00 415 ILE A CA 1
ATOM 3186 C C . ILE A 1 415 ? 6.366 3.453 16.556 1.00 98.00 415 ILE A C 1
ATOM 3188 O O . ILE A 1 415 ? 7.530 3.336 16.928 1.00 98.00 415 ILE A O 1
ATOM 3192 N N . GLU A 1 416 ? 5.388 3.839 17.365 1.00 97.06 416 GLU A N 1
ATOM 3193 C CA . GLU A 1 416 ? 5.581 4.240 18.758 1.00 97.06 416 GLU A CA 1
ATOM 3194 C C . GLU A 1 416 ? 4.293 4.035 19.560 1.00 97.06 416 GLU A C 1
ATOM 3196 O O . GLU A 1 416 ? 3.210 3.855 18.993 1.00 97.06 416 GLU A O 1
ATOM 3201 N N . ARG A 1 417 ? 4.419 4.062 20.887 1.00 95.38 417 ARG A N 1
ATOM 3202 C CA . ARG A 1 417 ? 3.314 3.973 21.841 1.00 95.38 417 ARG A CA 1
ATOM 3203 C C . ARG A 1 417 ? 3.103 5.336 22.494 1.00 95.38 417 ARG A C 1
ATOM 3205 O O . ARG A 1 417 ? 4.033 5.888 23.072 1.00 95.38 417 ARG A O 1
ATOM 3212 N N . GLU A 1 418 ? 1.870 5.822 22.466 1.00 94.12 418 GLU A N 1
ATOM 3213 C CA . GLU A 1 418 ? 1.411 6.977 23.235 1.00 94.12 418 GLU A CA 1
ATOM 3214 C C . GLU A 1 418 ? 0.204 6.596 24.110 1.00 94.12 418 GLU A C 1
ATOM 3216 O O . GLU A 1 418 ? -0.344 5.491 24.025 1.00 94.12 418 GLU A O 1
ATOM 3221 N N . ALA A 1 419 ? -0.197 7.501 24.998 1.00 90.38 419 ALA A N 1
ATOM 3222 C CA . ALA A 1 419 ? -1.325 7.297 25.895 1.00 90.38 419 ALA A CA 1
ATOM 3223 C C . ALA A 1 419 ? -2.246 8.519 25.827 1.00 90.38 419 ALA A C 1
ATOM 3225 O O . ALA A 1 419 ? -1.867 9.615 26.238 1.00 90.38 419 ALA A O 1
ATOM 3226 N N . ILE A 1 420 ? -3.445 8.326 25.278 1.00 88.94 420 ILE A N 1
ATOM 3227 C CA . ILE A 1 420 ? -4.400 9.395 24.972 1.00 88.94 420 ILE A CA 1
ATOM 3228 C C . ILE A 1 420 ? -5.559 9.370 25.973 1.00 88.94 420 ILE A C 1
ATOM 3230 O O . ILE A 1 420 ? -6.133 8.318 26.256 1.00 88.94 420 ILE A O 1
ATOM 3234 N N . ASN A 1 421 ? -5.904 10.535 26.518 1.00 86.69 421 ASN A N 1
ATOM 3235 C CA . ASN A 1 421 ? -7.015 10.673 27.456 1.00 86.69 421 ASN A CA 1
ATOM 3236 C C . ASN A 1 421 ? -8.337 10.818 26.685 1.00 86.69 421 ASN A C 1
ATOM 3238 O O . ASN A 1 421 ? -8.434 11.619 25.754 1.00 86.69 421 ASN A O 1
ATOM 3242 N N . ASP A 1 422 ? -9.350 10.052 27.080 1.00 78.44 422 ASP A N 1
ATOM 3243 C CA . ASP A 1 422 ? -10.729 10.165 26.600 1.00 78.44 422 ASP A CA 1
ATOM 3244 C C . ASP A 1 422 ? -11.511 11.189 27.450 1.00 78.44 422 ASP A C 1
ATOM 3246 O O . ASP A 1 422 ? -11.056 11.620 28.514 1.00 78.44 422 ASP A O 1
ATOM 3250 N N . THR A 1 423 ? -12.689 11.615 26.992 1.00 77.44 423 THR A N 1
ATOM 3251 C CA . THR A 1 423 ? -13.478 12.683 27.641 1.00 77.44 423 THR A CA 1
ATOM 3252 C C . THR A 1 423 ? -14.052 12.288 29.005 1.00 77.44 423 THR A C 1
ATOM 3254 O O . THR A 1 423 ? -14.449 13.157 29.778 1.00 77.44 423 THR A O 1
ATOM 3257 N N . ASP A 1 424 ? -14.059 10.990 29.318 1.00 77.56 424 ASP A N 1
ATOM 3258 C CA . ASP A 1 424 ? -14.391 10.414 30.626 1.00 77.56 424 ASP A CA 1
ATOM 3259 C C . ASP A 1 424 ? -13.194 10.401 31.609 1.00 77.56 424 ASP A C 1
ATOM 3261 O O . ASP A 1 424 ? -13.324 9.931 32.740 1.00 77.56 424 ASP A O 1
ATOM 3265 N N . GLY A 1 425 ? -12.024 10.905 31.193 1.00 75.56 425 GLY A N 1
ATOM 3266 C CA . GLY A 1 425 ? -10.780 10.885 31.967 1.00 75.56 425 GLY A CA 1
ATOM 3267 C C . GLY A 1 425 ? -10.048 9.539 31.958 1.00 75.56 425 GLY A C 1
ATOM 3268 O O . GLY A 1 425 ? -8.989 9.421 32.576 1.00 75.56 425 GLY A O 1
ATOM 3269 N N . THR A 1 426 ? -10.564 8.518 31.264 1.00 79.00 426 THR A N 1
ATOM 3270 C CA . THR A 1 426 ? -9.855 7.242 31.100 1.00 79.00 426 THR A CA 1
ATOM 3271 C C . THR A 1 426 ? -8.744 7.369 30.062 1.00 79.00 426 THR A C 1
ATOM 3273 O O . THR A 1 426 ? -8.893 8.029 29.035 1.00 79.00 426 THR A O 1
ATOM 3276 N N . GLN A 1 427 ? -7.610 6.721 30.323 1.00 83.00 427 GLN A N 1
ATOM 3277 C CA . GLN A 1 427 ? -6.457 6.752 29.431 1.00 83.00 427 GLN A CA 1
ATOM 3278 C C . GLN A 1 427 ? -6.423 5.496 28.553 1.00 83.00 427 GLN A C 1
ATOM 3280 O O . GLN A 1 427 ? -6.271 4.380 29.052 1.00 83.00 427 GLN A O 1
ATOM 3285 N N . LEU A 1 428 ? -6.536 5.684 27.240 1.00 87.69 428 LEU A N 1
ATOM 3286 C CA . LEU A 1 428 ? -6.392 4.632 26.241 1.00 87.69 428 LEU A CA 1
ATOM 3287 C C . LEU A 1 428 ? -4.918 4.493 25.842 1.00 87.69 428 LEU A C 1
ATOM 3289 O O . LEU A 1 428 ? -4.253 5.481 25.528 1.00 87.69 428 LEU A O 1
ATOM 3293 N N . GLN A 1 429 ? -4.413 3.260 25.807 1.00 92.81 429 GLN A N 1
ATOM 3294 C CA . GLN A 1 429 ? -3.106 2.969 25.219 1.00 92.81 429 GLN A CA 1
ATOM 3295 C C . GLN A 1 429 ? -3.238 2.924 23.690 1.00 92.81 429 GLN A C 1
ATOM 3297 O O . GLN A 1 429 ? -4.090 2.210 23.154 1.00 92.81 429 GLN A O 1
ATOM 3302 N N . LEU A 1 430 ? -2.397 3.680 22.989 1.00 95.06 430 LEU A N 1
ATOM 3303 C CA . LEU A 1 430 ? -2.441 3.829 21.540 1.00 95.06 430 LEU A CA 1
ATOM 3304 C C . LEU A 1 430 ? -1.070 3.491 20.950 1.00 95.06 430 LEU A C 1
ATOM 3306 O O . LEU A 1 430 ? -0.055 4.036 21.372 1.00 95.06 430 LEU A O 1
ATOM 3310 N N . VAL A 1 431 ? -1.031 2.581 19.977 1.00 97.88 431 VAL A N 1
ATOM 3311 C CA . VAL A 1 431 ? 0.200 2.235 19.251 1.00 97.88 431 VAL A CA 1
ATOM 3312 C C . VAL A 1 431 ? 0.047 2.634 17.789 1.00 97.88 431 VAL A C 1
ATOM 3314 O O . VAL A 1 431 ? -0.927 2.267 17.131 1.00 97.88 431 VAL A O 1
ATOM 3317 N N . HIS A 1 432 ? 0.989 3.404 17.263 1.00 98.06 432 HIS A N 1
ATOM 3318 C CA . HIS A 1 432 ? 0.994 3.828 15.867 1.00 98.06 432 HIS A CA 1
ATOM 3319 C C . HIS A 1 432 ? 1.756 2.844 14.981 1.00 98.06 432 HIS A C 1
ATOM 3321 O O . HIS A 1 432 ? 2.733 2.238 15.410 1.00 98.06 432 HIS A O 1
ATOM 3327 N N . ASN A 1 433 ? 1.297 2.692 13.738 1.00 98.12 433 ASN A N 1
ATOM 3328 C CA . ASN A 1 433 ? 2.017 1.997 12.674 1.00 98.12 433 ASN A CA 1
ATOM 3329 C C . ASN A 1 433 ? 1.569 2.577 11.321 1.00 98.12 433 ASN A C 1
ATOM 3331 O O . ASN A 1 433 ? 0.673 2.047 10.664 1.00 98.12 433 ASN A O 1
ATOM 3335 N N . TYR A 1 434 ? 2.092 3.746 10.946 1.00 97.88 434 TYR A N 1
ATOM 3336 C CA . TYR A 1 434 ? 1.708 4.422 9.699 1.00 97.88 434 TYR A CA 1
ATOM 3337 C C . TYR A 1 434 ? 2.840 5.288 9.127 1.00 97.88 434 TYR A C 1
ATOM 3339 O O . TYR A 1 434 ? 3.816 5.596 9.804 1.00 97.88 434 TYR A O 1
ATOM 3347 N N . GLY A 1 435 ? 2.717 5.706 7.861 1.00 97.44 435 GLY A N 1
ATOM 3348 C CA . GLY A 1 435 ? 3.738 6.527 7.193 1.00 97.44 435 GLY A CA 1
ATOM 3349 C C . GLY A 1 435 ? 4.774 5.741 6.379 1.00 97.44 435 GLY A C 1
ATOM 3350 O O . GLY A 1 435 ? 5.923 6.165 6.281 1.00 97.44 435 GLY A O 1
ATOM 3351 N N . HIS A 1 436 ? 4.405 4.580 5.828 1.00 97.44 436 HIS A N 1
ATOM 3352 C CA . HIS A 1 436 ? 5.319 3.685 5.095 1.00 97.44 436 HIS A CA 1
ATOM 3353 C C . HIS A 1 436 ? 5.630 4.097 3.644 1.00 97.44 436 HIS A C 1
ATOM 3355 O O . HIS A 1 436 ? 6.270 3.336 2.923 1.00 97.44 436 HIS A O 1
ATOM 3361 N N . GLY A 1 437 ? 5.134 5.239 3.157 1.00 95.62 437 GLY A N 1
ATOM 3362 C CA . GLY A 1 437 ? 5.425 5.732 1.808 1.00 95.62 437 GLY A CA 1
ATOM 3363 C C . GLY A 1 437 ? 5.243 4.676 0.710 1.00 95.62 437 GLY A C 1
ATOM 3364 O O . GLY A 1 437 ? 4.152 4.137 0.534 1.00 95.62 437 GLY A O 1
ATOM 3365 N N . GLY A 1 438 ? 6.309 4.400 -0.048 1.00 95.31 438 GLY A N 1
ATOM 3366 C CA . GLY A 1 438 ? 6.325 3.360 -1.085 1.00 95.31 438 GLY A CA 1
ATOM 3367 C C . GLY A 1 438 ? 6.637 1.939 -0.598 1.00 95.31 438 GLY A C 1
ATOM 3368 O O . GLY A 1 438 ? 6.402 0.995 -1.343 1.00 95.31 438 GLY A O 1
ATOM 3369 N N . PHE A 1 439 ? 7.125 1.776 0.633 1.00 95.06 439 PHE A N 1
ATOM 3370 C CA . PHE A 1 439 ? 7.744 0.550 1.158 1.00 95.06 439 PHE A CA 1
ATOM 3371 C C . PHE A 1 439 ? 6.843 -0.228 2.143 1.00 95.06 439 PHE A C 1
ATOM 3373 O O . PHE A 1 439 ? 7.281 -1.145 2.832 1.00 95.06 439 PHE A O 1
ATOM 3380 N N . GLY A 1 440 ? 5.540 0.071 2.180 1.00 96.88 440 GLY A N 1
ATOM 3381 C CA . GLY A 1 440 ? 4.598 -0.544 3.128 1.00 96.88 440 GLY A CA 1
ATOM 3382 C C . GLY A 1 440 ? 4.399 -2.060 3.020 1.00 96.88 440 GLY A C 1
ATOM 3383 O O . GLY A 1 440 ? 3.858 -2.638 3.954 1.00 96.88 440 GLY A O 1
ATOM 3384 N N . TYR A 1 441 ? 4.823 -2.712 1.930 1.00 98.56 441 TYR A N 1
ATOM 3385 C CA . TYR A 1 441 ? 4.833 -4.180 1.821 1.00 98.56 441 TYR A CA 1
ATOM 3386 C C . TYR A 1 441 ? 6.168 -4.780 2.277 1.00 98.56 441 TYR A C 1
ATOM 3388 O O . TYR A 1 441 ? 6.165 -5.651 3.149 1.00 98.56 441 TYR A O 1
ATOM 3396 N N . GLN A 1 442 ? 7.289 -4.285 1.740 1.00 98.00 442 GLN A N 1
ATOM 3397 C CA . GLN A 1 442 ? 8.643 -4.770 2.046 1.00 98.00 442 GLN A CA 1
ATOM 3398 C C . GLN A 1 442 ? 9.053 -4.593 3.512 1.00 98.00 442 GLN A C 1
ATOM 3400 O O . GLN A 1 442 ? 9.852 -5.386 3.988 1.00 98.00 442 GLN A O 1
ATOM 3405 N N . SER A 1 443 ? 8.455 -3.638 4.234 1.00 97.44 443 SER A N 1
ATOM 3406 C CA . SER A 1 443 ? 8.688 -3.433 5.668 1.00 97.44 443 SER A CA 1
ATOM 3407 C C . SER A 1 443 ? 7.585 -4.036 6.561 1.00 97.44 443 SER A C 1
ATOM 3409 O O . SER A 1 443 ? 7.667 -3.963 7.788 1.00 97.44 443 SER A O 1
ATOM 3411 N N . SER A 1 444 ? 6.505 -4.582 5.976 1.00 97.94 444 SER A N 1
ATOM 3412 C CA . SER A 1 444 ? 5.228 -4.826 6.677 1.00 97.94 444 SER A CA 1
ATOM 3413 C C . SER A 1 444 ? 5.339 -5.727 7.908 1.00 97.94 444 SER A C 1
ATOM 3415 O O . SER A 1 444 ? 4.666 -5.481 8.913 1.00 97.94 444 SER A O 1
ATOM 3417 N N . TYR A 1 445 ? 6.176 -6.761 7.843 1.00 98.62 445 TYR A N 1
ATOM 3418 C CA . TYR A 1 445 ? 6.320 -7.762 8.895 1.00 98.62 445 TYR A CA 1
ATOM 3419 C C . TYR A 1 445 ? 7.246 -7.266 10.011 1.00 98.62 445 TYR A C 1
ATOM 3421 O O . TYR A 1 445 ? 6.863 -7.301 11.177 1.00 98.62 445 TYR A O 1
ATOM 3429 N N . GLY A 1 446 ? 8.400 -6.692 9.663 1.00 98.50 446 GLY A N 1
ATOM 3430 C CA . GLY A 1 446 ? 9.335 -6.075 10.607 1.00 98.50 446 GLY A CA 1
ATOM 3431 C C . GLY A 1 446 ? 8.722 -4.903 11.378 1.00 98.50 446 GLY A C 1
ATOM 3432 O O . GLY A 1 446 ? 8.801 -4.873 12.605 1.00 98.50 446 GLY A O 1
ATOM 3433 N N . CYS A 1 447 ? 7.998 -4.004 10.698 1.00 98.50 447 CYS A N 1
ATOM 3434 C CA . CYS A 1 447 ? 7.203 -2.963 11.361 1.00 98.50 447 CYS A CA 1
ATOM 3435 C C . CYS A 1 447 ? 6.178 -3.572 12.336 1.00 98.50 447 CYS A C 1
ATOM 3437 O O . CYS A 1 447 ? 6.027 -3.110 13.466 1.00 98.50 447 CYS A O 1
ATOM 3439 N N . SER A 1 448 ? 5.491 -4.642 11.921 1.00 98.50 448 SER A N 1
ATOM 3440 C CA . SER A 1 448 ? 4.492 -5.322 12.756 1.00 98.50 448 SER A CA 1
ATOM 3441 C C . SER A 1 448 ? 5.108 -6.021 13.976 1.00 98.50 448 SER A C 1
ATOM 3443 O O . SER A 1 448 ? 4.502 -5.987 15.044 1.00 98.50 448 SER A O 1
ATOM 3445 N N . LYS A 1 449 ? 6.323 -6.585 13.879 1.00 98.50 449 LYS A N 1
ATOM 3446 C CA . LYS A 1 449 ? 7.058 -7.146 15.032 1.00 98.50 449 LYS A CA 1
ATOM 3447 C C . LYS A 1 449 ? 7.321 -6.092 16.112 1.00 98.50 449 LYS A C 1
ATOM 3449 O O . LYS A 1 449 ? 7.129 -6.380 17.291 1.00 98.50 449 LYS A O 1
ATOM 3454 N N . VAL A 1 450 ? 7.706 -4.872 15.724 1.00 98.50 450 VAL A N 1
ATOM 3455 C CA . VAL A 1 450 ? 7.911 -3.759 16.673 1.00 98.50 450 VAL A CA 1
ATOM 3456 C C . VAL A 1 450 ? 6.600 -3.393 17.376 1.00 98.50 450 VAL A C 1
ATOM 3458 O O . VAL A 1 450 ? 6.583 -3.249 18.597 1.00 98.50 450 VAL A O 1
ATOM 3461 N N . VAL A 1 451 ? 5.479 -3.345 16.647 1.00 98.38 451 VAL A N 1
ATOM 3462 C CA . VAL A 1 451 ? 4.152 -3.127 17.254 1.00 98.38 451 VAL A CA 1
ATOM 3463 C C . VAL A 1 451 ? 3.783 -4.225 18.250 1.00 98.38 451 VAL A C 1
ATOM 3465 O O . VAL A 1 451 ? 3.256 -3.910 19.314 1.00 98.38 451 VAL A O 1
ATOM 3468 N N . VAL A 1 452 ? 4.079 -5.500 17.966 1.00 98.06 452 VAL A N 1
ATOM 3469 C CA . VAL A 1 452 ? 3.853 -6.590 18.935 1.00 98.06 452 VAL A CA 1
ATOM 3470 C C . VAL A 1 452 ? 4.647 -6.362 20.227 1.00 98.06 452 VAL A C 1
ATOM 3472 O O . VAL A 1 452 ? 4.101 -6.579 21.307 1.00 98.06 452 VAL A O 1
ATOM 3475 N N . GLY A 1 453 ? 5.888 -5.868 20.141 1.00 97.75 453 GLY A N 1
ATOM 3476 C CA . GLY A 1 453 ? 6.677 -5.443 21.305 1.00 97.75 453 GLY A CA 1
ATOM 3477 C C . GLY A 1 453 ? 5.968 -4.366 22.132 1.00 97.75 453 GLY A C 1
ATOM 3478 O O . GLY A 1 453 ? 5.628 -4.601 23.291 1.00 97.75 453 GLY A O 1
ATOM 3479 N N . LEU A 1 454 ? 5.634 -3.238 21.499 1.00 97.88 454 LEU A N 1
ATOM 3480 C CA . LEU A 1 454 ? 4.949 -2.102 22.134 1.00 97.88 454 LEU A CA 1
ATOM 3481 C C . LEU A 1 454 ? 3.583 -2.481 22.746 1.00 97.88 454 LEU A C 1
ATOM 3483 O O . LEU A 1 454 ? 3.190 -1.958 23.791 1.00 97.88 454 LEU A O 1
ATOM 3487 N N . VAL A 1 455 ? 2.856 -3.415 22.123 1.00 96.50 455 VAL A N 1
ATOM 3488 C CA . VAL A 1 455 ? 1.599 -3.969 22.655 1.00 96.50 455 VAL A CA 1
ATOM 3489 C C . VAL A 1 455 ? 1.850 -4.864 23.872 1.00 96.50 455 VAL A C 1
ATOM 3491 O O . VAL A 1 455 ? 1.098 -4.782 24.842 1.00 96.50 455 VAL A O 1
ATOM 3494 N N . ASN A 1 456 ? 2.895 -5.697 23.871 1.00 95.38 456 ASN A N 1
ATOM 3495 C CA . ASN A 1 456 ? 3.251 -6.509 25.039 1.00 95.38 456 ASN A CA 1
ATOM 3496 C C . ASN A 1 456 ? 3.592 -5.619 26.248 1.00 95.38 456 ASN A C 1
ATOM 3498 O O . ASN A 1 456 ? 3.036 -5.835 27.327 1.00 95.38 456 ASN A O 1
ATOM 3502 N N . GLU A 1 457 ? 4.412 -4.582 26.050 1.00 95.06 457 GLU A N 1
ATOM 3503 C CA . GLU A 1 457 ? 4.763 -3.582 27.072 1.00 95.06 457 GLU A CA 1
ATOM 3504 C C . GLU A 1 457 ? 3.521 -2.888 27.654 1.00 95.06 457 GLU A C 1
ATOM 3506 O O . GLU A 1 457 ? 3.338 -2.839 28.873 1.00 95.06 457 GLU A O 1
ATOM 3511 N N . ALA A 1 458 ? 2.615 -2.412 26.791 1.00 92.62 458 ALA A N 1
ATOM 3512 C CA . ALA A 1 458 ? 1.370 -1.773 27.216 1.00 92.62 458 ALA A CA 1
ATOM 3513 C C . ALA A 1 458 ? 0.498 -2.695 28.085 1.00 92.62 458 ALA A C 1
ATOM 3515 O O . ALA A 1 458 ? -0.082 -2.257 29.081 1.00 92.62 458 ALA A O 1
ATOM 3516 N N . VAL A 1 459 ? 0.435 -3.988 27.756 1.00 91.62 459 VAL A N 1
ATOM 3517 C CA . VAL A 1 459 ? -0.329 -4.977 28.532 1.00 91.62 459 VAL A CA 1
ATOM 3518 C C . VAL A 1 459 ? 0.338 -5.302 29.870 1.00 91.62 459 VAL A C 1
ATOM 3520 O O . VAL A 1 459 ? -0.364 -5.559 30.852 1.00 91.62 459 VAL A O 1
ATOM 3523 N N . GLU A 1 460 ? 1.668 -5.275 29.953 1.00 90.62 460 GLU A N 1
ATOM 3524 C CA . GLU A 1 460 ? 2.360 -5.395 31.237 1.00 90.62 460 GLU A CA 1
ATOM 3525 C C . GLU A 1 460 ? 2.067 -4.210 32.158 1.00 90.62 460 GLU A C 1
ATOM 3527 O O . GLU A 1 460 ? 1.801 -4.419 33.343 1.00 90.62 460 GLU A O 1
ATOM 3532 N N . ASP A 1 461 ? 2.058 -2.984 31.635 1.00 87.81 461 ASP A N 1
ATOM 3533 C CA . ASP A 1 461 ? 1.770 -1.779 32.421 1.00 87.81 461 ASP A CA 1
ATOM 3534 C C . ASP A 1 461 ? 0.323 -1.742 32.923 1.00 87.81 461 ASP A C 1
ATOM 3536 O O . ASP A 1 461 ? 0.087 -1.530 34.115 1.00 87.81 461 ASP A O 1
ATOM 3540 N N . LEU A 1 462 ? -0.648 -2.073 32.066 1.00 84.50 462 LEU A N 1
ATOM 3541 C CA . LEU A 1 462 ? -2.046 -2.269 32.471 1.00 84.50 462 LEU A CA 1
ATOM 3542 C C . LEU A 1 462 ? -2.169 -3.347 33.569 1.00 84.50 462 LEU A C 1
ATOM 3544 O O . LEU A 1 462 ? -2.938 -3.196 34.527 1.00 84.50 462 LEU A O 1
ATOM 3548 N N . GLY A 1 463 ? -1.357 -4.407 33.489 1.00 80.12 463 GLY A N 1
ATOM 3549 C CA . GLY A 1 463 ? -1.241 -5.438 34.522 1.00 80.12 463 GLY A CA 1
ATOM 3550 C C . GLY A 1 463 ? -0.660 -4.929 35.849 1.00 80.12 463 GLY A C 1
ATOM 3551 O O . GLY A 1 463 ? -1.172 -5.291 36.913 1.00 80.12 463 GLY A O 1
ATOM 3552 N N . LYS A 1 464 ? 0.371 -4.072 35.810 1.00 78.88 464 LYS A N 1
ATOM 3553 C CA . LYS A 1 464 ? 0.979 -3.429 36.994 1.00 78.88 464 LYS A CA 1
ATOM 3554 C C . LYS A 1 464 ? -0.043 -2.525 37.694 1.00 78.88 464 LYS A C 1
ATOM 3556 O O . LYS A 1 464 ? -0.294 -2.711 38.885 1.00 78.88 464 LYS A O 1
ATOM 3561 N N . THR A 1 465 ? -0.705 -1.637 36.952 1.00 71.50 465 THR A N 1
ATOM 3562 C CA . THR A 1 465 ? -1.739 -0.723 37.472 1.00 71.50 465 THR A CA 1
ATOM 3563 C C . THR A 1 465 ? -2.910 -1.484 38.097 1.00 71.50 465 THR A C 1
ATOM 3565 O O . THR A 1 465 ? -3.323 -1.178 39.215 1.00 71.50 465 THR A O 1
ATOM 3568 N N . THR A 1 466 ? -3.390 -2.549 37.443 1.00 69.69 466 THR A N 1
ATOM 3569 C CA . THR A 1 466 ? -4.477 -3.392 37.976 1.00 69.69 466 THR A CA 1
ATOM 3570 C C . THR A 1 466 ? -4.101 -4.066 39.302 1.00 69.69 466 THR A C 1
ATOM 3572 O O . THR A 1 466 ? -4.936 -4.163 40.203 1.00 69.69 466 THR A O 1
ATOM 3575 N N . LYS A 1 467 ? -2.848 -4.521 39.456 1.00 67.12 467 LYS A N 1
ATOM 3576 C CA . LYS A 1 467 ? -2.350 -5.086 40.723 1.00 67.12 467 LYS A CA 1
ATOM 3577 C C . LYS A 1 467 ? -2.233 -4.023 41.817 1.00 67.12 467 LYS A C 1
ATOM 3579 O O . LYS A 1 467 ? -2.651 -4.282 42.940 1.00 67.12 467 LYS A O 1
ATOM 3584 N N . GLN A 1 468 ? -1.721 -2.833 41.496 1.00 60.50 468 GLN A N 1
ATOM 3585 C CA . GLN A 1 468 ? -1.594 -1.733 42.460 1.00 60.50 468 GLN A CA 1
ATOM 3586 C C . GLN A 1 468 ? -2.954 -1.224 42.956 1.00 60.50 468 GLN A C 1
ATOM 3588 O O . GLN A 1 468 ? -3.099 -0.961 44.146 1.00 60.50 468 GLN A O 1
ATOM 3593 N N . ALA A 1 469 ? -3.962 -1.135 42.082 1.00 62.53 469 ALA A N 1
ATOM 3594 C CA . ALA A 1 469 ? -5.324 -0.771 42.478 1.00 62.53 469 ALA A CA 1
ATOM 3595 C C . ALA A 1 469 ? -5.932 -1.797 43.453 1.00 62.53 469 ALA A C 1
ATOM 3597 O O . ALA A 1 469 ? -6.509 -1.419 44.467 1.00 62.53 469 ALA A O 1
ATOM 3598 N N . LYS A 1 470 ? -5.731 -3.097 43.196 1.00 59.03 470 LYS A N 1
ATOM 3599 C CA . LYS A 1 470 ? -6.178 -4.193 44.077 1.00 59.03 470 LYS A CA 1
ATOM 3600 C C . LYS A 1 470 ? -5.389 -4.340 45.383 1.00 59.03 470 LYS A C 1
ATOM 3602 O O . LYS A 1 470 ? -5.808 -5.115 46.228 1.00 59.03 470 LYS A O 1
ATOM 3607 N N . ALA A 1 471 ? -4.264 -3.642 45.537 1.00 60.44 471 ALA A N 1
ATOM 3608 C CA . ALA A 1 471 ? -3.466 -3.609 46.766 1.00 60.44 471 ALA A CA 1
ATOM 3609 C C . ALA A 1 471 ? -3.720 -2.341 47.612 1.00 60.44 471 ALA A C 1
ATOM 3611 O O . ALA A 1 471 ? -3.014 -2.098 48.588 1.00 60.44 471 ALA A O 1
ATOM 3612 N N . LYS A 1 472 ? -4.698 -1.516 47.211 1.00 56.19 472 LYS A N 1
ATOM 3613 C CA . LYS A 1 472 ? -5.186 -0.322 47.928 1.00 56.19 472 LYS A CA 1
ATOM 3614 C C . LYS A 1 472 ? -6.664 -0.451 48.344 1.00 56.19 472 LYS A C 1
ATOM 3616 O O . LYS A 1 472 ? -7.274 0.545 48.727 1.00 56.19 472 LYS A O 1
ATOM 3621 N N . LEU A 1 473 ? -7.216 -1.660 48.221 1.00 46.94 473 LEU A N 1
ATOM 3622 C CA . LEU A 1 473 ? -8.560 -2.095 48.607 1.00 46.94 473 LEU A CA 1
ATOM 3623 C C . LEU A 1 473 ? -8.422 -3.263 49.590 1.00 46.94 473 LEU A C 1
ATOM 3625 O O . LEU A 1 473 ? -9.296 -3.364 50.472 1.00 46.94 473 LEU A O 1
#

Foldseek 3Di:
DAQFEAEDQEPVSVVVLLVVLAAFKEKEWAAAPPDPQQVVQRVLLNVVRVVQRRYHHYYYDCVRYVVVCVVVPPDAPGKIWMDGNSHTFDIDHTNDSVVSVLSSQAFECALQLLLLLLVVLVDVVDQAEAETSHAQVDDGQLYFQQQFQDWLQDQDAPPDLLVLLLLLQQVVLVCCQPPPVLLQKHKFKEKEFEFPVCCPPPLCVSRVLRHDQDHPCQVRFAPKHKDDCVPDDPRTDTMIITITMTGLSSRNRVVSVVSSVVSVRYHYHRDDAQAQQVVQCDRPVNHRNQAGEAARFLCLCRRHPRNAVQWWWFKWKKFFFQQADRHWYWYSQDPVDRQFTWIWDQGGPSSGMIFDGGGHIRDSDFDDDVVSVLRSQQRNCVVVVVSQPVPGPVSTHTPDMGMYIFGAGDVAWAFDWDWDADPVRDIHIYTYTYHHGSCCNSSSNSSSVSNVVRVVVSVVVVVVVVVVVVVVD

Sequence (473 aa):
MGGGVHNLASKAEWEKALTDAGSELVVLDCFATWCGPCKMIAPKIVDFSNQFEKAHFYKIDVDEVPDVAQELGIRAMPTFKLFKNGEQVGEIVGANPKAIETAISSNLAGVTGLTTALLLSENPRYKITVAAKHMPGDYDIQYASPWAGANYMPVSLRDTPAAQWDRDTFPYLVDLARNHPESGIHFQKTKIFNRRKDVQSATAAWFADLLSTDPWWKDTVLDFKVMNPFTLPEGVDSATEFTSVCLNTAIYLPYLVSRLLATRRVVLKRSIFKHILDAAKIHHTGKKADIVINCTGLSARTLGGVMDENMIPARGQTILVRNESDWMGSISGSDDGEDEVTYLMTRAAGGGSILGGCYQKGNYDGSVDLNLASRIMKRVLAICPELADGKGPDGLDIVKHNVGLRPVRINGTRIEREAINDTDGTQLQLVHNYGHGGFGYQSSYGCSKVVVGLVNEAVEDLGKTTKQAKAKL

Radius of gyration: 24.34 Å; chains: 1; bounding box: 71×47×80 Å

pLDDT: mean 91.23, std 10.36, range [32.66, 98.81]

Organism: Phaeomoniella chlamydospora (NCBI:txid158046)

InterPro domains:
  IPR006076 FAD dependent oxidoreductase [PF01266] (109-452)
  IPR013766 Thioredoxin domain [PF00085] (10-104)
  IPR013766 Thioredoxin domain [PS51352] (1-109)
  IPR017937 Thioredoxin, conserved site [PS00194] (27-45)
  IPR023209 D-amino-acid oxidase [PTHR11530] (109-463)
  IPR036249 Thioredoxin-like superfamily [SSF52833] (3-110)